Protein AF-A0A935A1V1-F1 (afdb_monomer_lite)

Sequence (634 aa):
MPAVAFHLSVKPISRTNGKSAVAKAAYLTGEKFRDERTGKLHDYTRRGGVEAVLHAQVKDAPDWSRDIAQAWNTVEAVENRKNSTTAKAIDGLAFPHELTAEERLRVLVDWTREQLGRRGYLWTAAIHEPDKAGDARNHHAHVMWSERPLTPDGFAANKALAAVNRAAGKEQLAAMRERWAALTGRMLERKGLPLEAARWREGHKTIEQQRAAAIERGDTAYAERLAEREPTKHLGVATVAMERKGVATERGDAHRALEAENAQRQAVARQRAGLDREITRLAGKEERAAAYAVNVAKGEPETIRLYRGVGDNVWAAREGEPLYFSTNIERARAFGALHFVDVTRAELAQYKCPHSKRILETEPIAKDDYRIGDAAILNRLRPLPTVHQERQAEAQEQRRSVLAAKLGGLEDVQTLRGLWQSADNAAAFLAGTQAQGYTVARVTERDARMSRGEAQTLASSDPSRTPPIYRTGELVAYNAQGFGFRLNGATLDDAQAPRRLDTAANVRLPTLAAARQSVIEQRPEQTPATKRNLGGLARAAITGLVEFLFGWVTRRTEPQRSRPAAPQPSQARRVAEASKRADKSLGGARDLEANYGGRLLQLDPEIQDALRRAREAKERDDRERDDDGRGRER

pLDDT: mean 76.77, std 20.32, range [28.06, 98.5]

Foldseek 3Di:
DDWDFQDWDKDFQWLVVVGALLLVLCQQQQAWAAQPVVRDIRHRVVDDFFLDKDWDFEPLFDPLLVDSRSVRSLLVVLQPDSGDRSKMKIDFRWAGLPDDSVLVVVLCVVLCCVLPHVQQKGKMKTWGQDDPPGDRSRTGMMMMIGQFGADNVGTDPDGDPLSPPVVVVVVSSVVSSLSSLQSSLVVCVVVVNNVVSQLSNCSSDDLVSSLVSCVVVVVNVVNQLSVLADDQDDCDDVSVVCVVVVHDDPSNVVRVVNVVSSVVSNVVSVVVVVVVVVVVVVVVVVVVVVVVVVCVVVVNFDKQKWKAADDQAPDDDDVQFWDKTFSDHVVRVVRHFMKIFIDGPVRQVVWAQPDDPVCCVVPVRSRRMTTGRDPVRVVRIGGDDDPVVVVVVVVVVVVLVVLLVVLVVDPLLVVLLVLLVPAPALVSSVVVLVVVAKQKAFAAPVNLVVLVVVQVVVCVVPVVDGGDHDDGGWMWIAHLVGDIDTQACSSNVHNCRSVRNVVVVVDDHHYPVVSSVVSVVSHDDDDDPDPDPPVPPVVVVVVVVVVVVVVVPPDDDDDDDDDDDDDDDDPVVVVVVVVVVVVVVVVVVVVCCVPCVPPCPPDDPVVVVVVVVVVVVVVVVVVVVVVCPPVPPD

Structure (mmCIF, N/CA/C/O backbone):
data_AF-A0A935A1V1-F1
#
_entry.id   AF-A0A935A1V1-F1
#
loop_
_atom_site.group_PDB
_atom_site.id
_atom_site.type_symbol
_atom_site.label_atom_id
_atom_site.label_alt_id
_atom_site.label_comp_id
_atom_site.label_asym_id
_atom_site.label_entity_id
_atom_site.label_seq_id
_atom_site.pdbx_PDB_ins_code
_atom_site.Cartn_x
_atom_site.Cartn_y
_atom_site.Cartn_z
_atom_site.occupancy
_atom_site.B_iso_or_equiv
_atom_site.auth_seq_id
_atom_site.auth_comp_id
_atom_site.auth_asym_id
_atom_site.auth_atom_id
_atom_site.pdbx_PDB_model_num
ATOM 1 N N . MET A 1 1 ? -6.820 7.325 -13.580 1.00 28.55 1 MET A N 1
ATOM 2 C CA . MET A 1 1 ? -7.145 7.827 -12.225 1.00 28.55 1 MET A CA 1
ATOM 3 C C . MET A 1 1 ? -6.436 6.931 -11.220 1.00 28.55 1 MET A C 1
ATOM 5 O O . MET A 1 1 ? -6.403 5.735 -11.486 1.00 28.55 1 MET A O 1
ATOM 9 N N . PRO A 1 2 ? -5.792 7.439 -10.154 1.00 44.00 2 PRO A N 1
ATOM 10 C CA . PRO A 1 2 ? -5.090 6.557 -9.224 1.00 44.00 2 PRO A CA 1
ATOM 11 C C . PRO A 1 2 ? -6.097 5.623 -8.544 1.00 44.00 2 PRO A C 1
ATOM 13 O O . PRO A 1 2 ? -7.208 6.053 -8.235 1.00 44.00 2 PRO A O 1
ATOM 16 N N . ALA A 1 3 ? -5.715 4.360 -8.344 1.00 49.94 3 ALA A N 1
ATOM 17 C CA . ALA A 1 3 ? -6.437 3.430 -7.483 1.00 49.94 3 ALA A CA 1
ATOM 18 C C . ALA A 1 3 ? -6.705 4.084 -6.115 1.00 49.94 3 ALA A C 1
ATOM 20 O O . ALA A 1 3 ? -5.935 4.949 -5.682 1.00 49.94 3 ALA A O 1
ATOM 21 N N . VAL A 1 4 ? -7.792 3.692 -5.442 1.00 57.97 4 VAL A N 1
ATOM 22 C CA . VAL A 1 4 ? -8.048 4.110 -4.054 1.00 57.97 4 VAL A CA 1
ATOM 23 C C . VAL A 1 4 ? -6.775 3.865 -3.242 1.00 57.97 4 VAL A C 1
ATOM 25 O O . VAL A 1 4 ? -6.191 2.785 -3.300 1.00 57.97 4 VAL A O 1
ATOM 28 N N . ALA A 1 5 ? -6.290 4.891 -2.544 1.00 77.62 5 ALA A N 1
ATOM 29 C CA . ALA A 1 5 ? -5.046 4.777 -1.798 1.00 77.62 5 ALA A CA 1
ATOM 30 C C . ALA A 1 5 ? -5.219 3.793 -0.635 1.00 77.62 5 ALA A C 1
ATOM 32 O O . ALA A 1 5 ? -6.247 3.794 0.045 1.00 77.62 5 ALA A O 1
ATOM 33 N N . PHE A 1 6 ? -4.191 2.985 -0.378 1.00 90.38 6 PHE A N 1
ATOM 34 C CA . PHE A 1 6 ? -4.168 2.098 0.777 1.00 90.38 6 PHE A CA 1
ATOM 35 C C . PHE A 1 6 ? -4.437 2.901 2.060 1.00 90.38 6 PHE A C 1
ATOM 37 O O . PHE A 1 6 ? -3.707 3.841 2.387 1.00 90.38 6 PHE A O 1
ATOM 44 N N . HIS A 1 7 ? -5.464 2.518 2.819 1.00 90.88 7 HIS A N 1
ATOM 45 C CA . HIS A 1 7 ? -5.760 3.124 4.113 1.00 90.88 7 HIS A CA 1
ATOM 46 C C . HIS A 1 7 ? -6.130 2.065 5.146 1.00 90.88 7 HIS A C 1
ATOM 48 O O . HIS A 1 7 ? -7.083 1.307 4.976 1.00 90.88 7 HIS A O 1
ATOM 54 N N . LEU A 1 8 ? -5.376 2.049 6.246 1.00 94.56 8 LEU A N 1
ATOM 55 C CA . LEU A 1 8 ? -5.698 1.297 7.454 1.00 94.56 8 LEU A CA 1
ATOM 56 C C . LEU A 1 8 ? -5.122 2.044 8.657 1.00 94.56 8 LEU A C 1
ATOM 58 O O . LEU A 1 8 ? -3.901 2.139 8.847 1.00 94.56 8 LEU A O 1
ATOM 62 N N . SER A 1 9 ? -6.014 2.581 9.481 1.00 91.44 9 SER A N 1
ATOM 63 C CA . SER A 1 9 ? -5.678 3.292 10.711 1.00 91.44 9 SER A CA 1
ATOM 64 C C . SER A 1 9 ? -6.564 2.807 11.847 1.00 91.44 9 SER A C 1
ATOM 66 O O . SER A 1 9 ? -7.778 2.713 11.688 1.00 91.44 9 SER A O 1
ATOM 68 N N . VAL A 1 10 ? -5.951 2.507 12.990 1.00 94.75 10 VAL A N 1
ATOM 69 C CA . VAL A 1 10 ? -6.647 2.020 14.183 1.00 94.75 10 VAL A CA 1
ATOM 70 C C . VAL A 1 10 ? -6.795 3.161 15.178 1.00 94.75 10 VAL A C 1
ATOM 72 O O . VAL A 1 10 ? -5.821 3.822 15.538 1.00 94.75 10 VAL A O 1
ATOM 75 N N . LYS A 1 11 ? -8.023 3.381 15.642 1.00 93.69 11 LYS A N 1
ATOM 76 C CA . LYS A 1 11 ? -8.395 4.424 16.596 1.00 93.69 11 LYS A CA 1
ATOM 77 C C . LYS A 1 11 ? -9.033 3.796 17.837 1.00 93.69 11 LYS A C 1
ATOM 79 O O . LYS A 1 11 ? -9.837 2.875 17.707 1.00 93.69 11 LYS A O 1
ATOM 84 N N . PRO A 1 12 ? -8.739 4.307 19.042 1.00 95.38 12 PRO A N 1
ATOM 85 C CA . PRO A 1 12 ? -9.443 3.883 20.243 1.00 95.38 12 PRO A CA 1
ATOM 86 C C . PRO A 1 12 ? -10.870 4.456 20.289 1.00 95.38 12 PRO A C 1
ATOM 88 O O . PRO A 1 12 ? -11.125 5.612 19.910 1.00 95.38 12 PRO A O 1
ATOM 91 N N . ILE A 1 13 ? -11.787 3.655 20.825 1.00 96.62 13 ILE A N 1
ATOM 92 C CA . ILE A 1 13 ? -13.112 4.063 21.291 1.00 96.62 13 ILE A CA 1
ATOM 93 C C . ILE A 1 13 ? -12.980 4.278 22.797 1.00 96.62 13 ILE A C 1
ATOM 95 O O . ILE A 1 13 ? -12.929 3.332 23.576 1.00 96.62 13 ILE A O 1
ATOM 99 N N . SER A 1 14 ? -12.819 5.540 23.194 1.00 94.94 14 SER A N 1
ATOM 100 C CA . SER A 1 14 ? -12.552 5.930 24.580 1.00 94.94 14 SER A CA 1
ATOM 101 C C . SER A 1 14 ? -13.619 6.878 25.100 1.00 94.94 14 SER A C 1
ATOM 103 O O . SER A 1 14 ? -13.981 7.850 24.427 1.00 94.94 14 SER A O 1
ATOM 105 N N . ARG A 1 15 ? -14.050 6.622 26.337 1.00 93.75 15 ARG A N 1
ATOM 106 C CA . ARG A 1 15 ? -15.027 7.442 27.059 1.00 93.75 15 ARG A CA 1
ATOM 107 C C . ARG A 1 15 ? -14.534 8.853 27.337 1.00 93.75 15 ARG A C 1
ATOM 109 O O . ARG A 1 15 ? -15.323 9.787 27.277 1.00 93.75 15 ARG A O 1
ATOM 116 N N . THR A 1 16 ? -13.231 9.030 27.559 1.00 91.81 16 THR A N 1
ATOM 117 C CA . THR A 1 16 ? -12.627 10.362 27.736 1.00 91.81 16 THR A CA 1
ATOM 118 C C . THR A 1 16 ? -12.844 11.248 26.510 1.00 91.81 16 THR A C 1
ATOM 120 O O . THR A 1 16 ? -12.971 12.457 26.643 1.00 91.81 16 THR A O 1
ATOM 123 N N . ASN A 1 17 ? -12.968 10.642 25.326 1.00 89.56 17 ASN A N 1
ATOM 124 C CA . ASN A 1 17 ? -13.257 11.344 24.078 1.00 89.56 17 ASN A CA 1
ATOM 125 C C . ASN A 1 17 ? -14.764 11.386 23.758 1.00 89.56 17 ASN A C 1
ATOM 127 O O . ASN A 1 17 ? -15.132 11.611 22.607 1.00 89.56 17 ASN A O 1
ATOM 131 N N . GLY A 1 18 ? -15.630 11.086 24.733 1.00 90.94 18 GLY A N 1
ATOM 132 C CA . GLY A 1 18 ? -17.086 11.063 24.572 1.00 90.94 18 GLY A CA 1
ATOM 133 C C . GLY A 1 18 ? -17.613 9.952 23.658 1.00 90.94 18 GLY A C 1
ATOM 134 O O . GLY A 1 18 ? -18.746 10.040 23.192 1.00 90.94 18 GLY A O 1
ATOM 135 N N . LYS A 1 19 ? -16.808 8.922 23.360 1.00 94.56 19 LYS A N 1
ATOM 136 C CA . LYS A 1 19 ? -17.203 7.834 22.455 1.00 94.56 19 LYS A CA 1
ATOM 137 C C . LYS A 1 19 ? -17.873 6.685 23.214 1.00 94.56 19 LYS A C 1
ATOM 139 O O . LYS A 1 19 ? -17.507 6.403 24.352 1.00 94.56 19 LYS A O 1
ATOM 144 N N . SER A 1 20 ? -18.793 5.999 22.537 1.00 96.38 20 SER A N 1
ATOM 145 C CA . SER A 1 20 ? -19.467 4.775 22.994 1.00 96.38 20 SER A CA 1
ATOM 146 C C . SER A 1 20 ? -19.270 3.665 21.959 1.00 96.38 20 SER A C 1
ATOM 148 O O . SER A 1 20 ? -19.342 3.921 20.751 1.00 96.38 20 SER A O 1
ATOM 150 N N . ALA A 1 21 ? -18.993 2.445 22.424 1.00 97.44 21 ALA A N 1
ATOM 151 C CA . ALA A 1 21 ? -18.906 1.269 21.563 1.00 97.44 21 ALA A CA 1
ATOM 152 C C . ALA A 1 21 ? -20.275 0.928 20.959 1.00 97.44 21 ALA A C 1
ATOM 154 O O . ALA A 1 21 ? -20.350 0.654 19.765 1.00 97.44 21 ALA A O 1
ATOM 155 N N . VAL A 1 22 ? -21.355 1.062 21.735 1.00 98.19 22 VAL A N 1
ATOM 156 C CA . VAL A 1 22 ? -22.733 0.851 21.263 1.00 98.19 22 VAL A CA 1
ATOM 157 C C . VAL A 1 22 ? -23.093 1.861 20.176 1.00 98.19 22 VAL A C 1
ATOM 159 O O . VAL A 1 22 ? -23.572 1.479 19.111 1.00 98.19 22 VAL A O 1
ATOM 162 N N . ALA A 1 23 ? -22.769 3.143 20.384 1.00 97.06 23 ALA A N 1
ATOM 163 C CA . ALA A 1 23 ? -22.967 4.172 19.362 1.00 97.06 23 ALA A CA 1
ATOM 164 C C . ALA A 1 23 ? -22.204 3.854 18.070 1.00 97.06 23 ALA A C 1
ATOM 166 O O . ALA A 1 23 ? -22.713 4.062 16.969 1.00 97.06 23 ALA A O 1
ATOM 167 N N . LYS A 1 24 ? -20.972 3.341 18.193 1.00 97.31 24 LYS A N 1
ATOM 168 C CA . LYS A 1 24 ? -20.151 2.980 17.037 1.00 97.31 24 LYS A CA 1
ATOM 169 C C . LYS A 1 24 ? -20.704 1.763 16.295 1.00 97.31 24 LYS A C 1
ATOM 171 O O . LYS A 1 24 ? -20.715 1.789 15.065 1.00 97.31 24 LYS A O 1
ATOM 176 N N . ALA A 1 25 ? -21.166 0.750 17.023 1.00 97.81 25 ALA A N 1
ATOM 177 C CA . ALA A 1 25 ? -21.788 -0.443 16.467 1.00 97.81 25 ALA A CA 1
ATOM 178 C C . ALA A 1 25 ? -23.086 -0.103 15.725 1.00 97.81 25 ALA A C 1
ATOM 180 O O . ALA A 1 25 ? -23.254 -0.526 14.587 1.00 97.81 25 ALA A O 1
ATOM 181 N N . ALA A 1 26 ? -23.944 0.741 16.306 1.00 97.31 26 ALA A N 1
ATOM 182 C CA . ALA A 1 26 ? -25.151 1.228 15.637 1.00 97.31 26 ALA A CA 1
ATOM 183 C C . ALA A 1 26 ? -24.791 2.011 14.363 1.00 97.31 26 ALA A C 1
ATOM 185 O O . ALA A 1 26 ? -25.328 1.764 13.288 1.00 97.31 26 ALA A O 1
ATOM 186 N N . TYR A 1 27 ? -23.797 2.905 14.457 1.00 94.62 27 TYR A N 1
ATOM 187 C CA . TYR A 1 27 ? -23.332 3.690 13.314 1.00 94.62 27 TYR A CA 1
ATOM 188 C C . TYR A 1 27 ? -22.843 2.814 12.162 1.00 94.62 27 TYR A C 1
ATOM 190 O O . TYR A 1 27 ? -23.188 3.085 11.013 1.00 94.62 27 TYR A O 1
ATOM 198 N N . LEU A 1 28 ? -21.996 1.816 12.435 1.00 94.31 28 LEU A N 1
ATOM 199 C CA . LEU A 1 28 ? -21.388 1.011 11.376 1.00 94.31 28 LEU A CA 1
ATOM 200 C C . LEU A 1 28 ? -22.379 0.026 10.743 1.00 94.31 28 LEU A C 1
ATOM 202 O O . LEU A 1 28 ? -22.268 -0.218 9.550 1.00 94.31 28 LEU A O 1
ATOM 206 N N . THR A 1 29 ? -23.337 -0.500 11.505 1.00 95.75 29 THR A N 1
ATOM 207 C CA . THR A 1 29 ? -24.365 -1.429 10.998 1.00 95.75 29 THR A CA 1
ATOM 208 C C . THR A 1 29 ? -25.535 -0.712 10.328 1.00 95.75 29 THR A C 1
ATOM 210 O O . THR A 1 29 ? -26.234 -1.317 9.529 1.00 95.75 29 THR A O 1
ATOM 213 N N . GLY A 1 30 ? -25.721 0.586 10.598 1.00 95.06 30 GL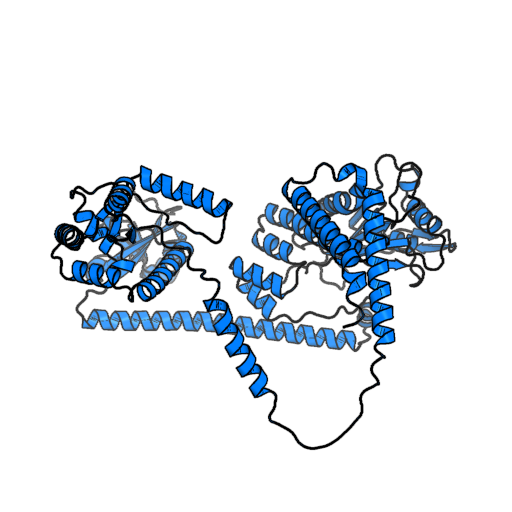Y A N 1
ATOM 214 C CA . GLY A 1 30 ? -26.904 1.318 10.141 1.00 95.06 30 GLY A CA 1
ATOM 215 C C . GLY A 1 30 ? -28.151 0.975 10.957 1.00 95.06 30 GLY A C 1
ATOM 216 O O . GLY A 1 30 ? -29.265 1.155 10.482 1.00 95.06 30 GLY A O 1
ATOM 217 N N . GLU A 1 31 ? -27.979 0.477 12.181 1.00 96.06 31 GLU A N 1
ATOM 218 C CA . GLU A 1 31 ? -29.076 0.030 13.037 1.00 96.06 31 GLU A CA 1
ATOM 219 C C . GLU A 1 31 ? -29.383 1.024 14.166 1.00 96.06 31 GLU A C 1
ATOM 221 O O . GLU A 1 31 ? -28.777 2.097 14.296 1.00 96.06 31 GLU A O 1
ATOM 226 N N . LYS A 1 32 ? -30.370 0.665 14.993 1.00 97.25 32 LYS A N 1
ATOM 227 C CA . LYS A 1 32 ? -30.781 1.423 16.172 1.00 97.25 32 LYS A CA 1
ATOM 228 C C . LYS A 1 32 ? -30.468 0.644 17.442 1.00 97.25 32 LYS A C 1
ATOM 230 O O . LYS A 1 32 ? -31.160 -0.323 17.740 1.00 97.25 32 LYS A O 1
ATOM 235 N N . PHE A 1 33 ? -29.510 1.116 18.240 1.00 98.12 33 PHE A N 1
ATOM 236 C CA . PHE A 1 33 ? -29.152 0.488 19.519 1.00 98.12 33 PHE A CA 1
ATOM 237 C C . PHE A 1 33 ? -29.313 1.442 20.696 1.00 98.12 33 PHE A C 1
ATOM 239 O O . PHE A 1 33 ? -29.030 2.638 20.599 1.00 98.12 33 PHE A O 1
ATOM 246 N N . ARG A 1 34 ? -29.741 0.901 21.839 1.00 98.00 34 ARG A N 1
ATOM 247 C CA . ARG A 1 34 ? -29.757 1.620 23.113 1.00 98.00 34 ARG A CA 1
ATOM 248 C C . ARG A 1 34 ? -28.469 1.326 23.873 1.00 98.00 34 ARG A C 1
ATOM 250 O O . ARG A 1 34 ? -28.134 0.166 24.082 1.00 98.00 34 ARG A O 1
ATOM 257 N N . ASP A 1 35 ? -27.759 2.374 24.276 1.00 97.44 35 ASP A N 1
ATOM 258 C CA . ASP A 1 35 ? -26.629 2.281 25.201 1.00 97.44 35 ASP A CA 1
ATOM 25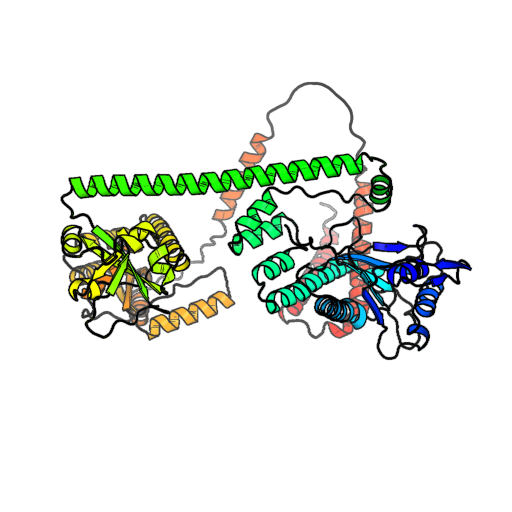9 C C . ASP A 1 35 ? -27.201 2.207 26.622 1.00 97.44 35 ASP A C 1
ATOM 261 O O . ASP A 1 35 ? -27.726 3.191 27.145 1.00 97.44 35 ASP A O 1
ATOM 265 N N . GLU A 1 36 ? -27.158 1.025 27.230 1.00 97.06 36 GLU A N 1
ATOM 266 C CA . GLU A 1 36 ? -27.760 0.748 28.540 1.00 97.06 36 GLU A CA 1
ATOM 267 C C . GLU A 1 36 ? -27.101 1.554 29.660 1.00 97.06 36 GLU A C 1
ATOM 269 O O . GLU A 1 36 ? -27.775 2.003 30.586 1.00 97.06 36 GLU A O 1
ATOM 274 N N . ARG A 1 37 ? -25.797 1.820 29.537 1.00 94.12 37 ARG A N 1
ATOM 275 C CA . ARG A 1 37 ? -25.024 2.587 30.519 1.00 94.12 37 ARG A CA 1
ATOM 276 C C . ARG A 1 37 ? -25.441 4.056 30.561 1.00 94.12 37 ARG A C 1
ATOM 278 O O . ARG A 1 37 ? -25.400 4.676 31.620 1.00 94.12 37 ARG A O 1
ATOM 285 N N . THR A 1 38 ? -25.764 4.649 29.414 1.00 93.50 38 THR A N 1
ATOM 286 C CA . THR A 1 38 ? -26.129 6.077 29.312 1.00 93.50 38 THR A CA 1
ATOM 287 C C . THR A 1 38 ? -27.622 6.320 29.123 1.00 93.50 38 THR A C 1
ATOM 289 O O . THR A 1 38 ? -28.060 7.466 29.186 1.00 93.50 38 THR A O 1
ATOM 292 N N . GLY A 1 39 ? -28.392 5.271 28.833 1.00 95.75 39 GLY A N 1
ATOM 293 C CA . GLY A 1 39 ? -29.800 5.336 28.450 1.00 95.75 39 GLY A CA 1
ATOM 294 C C . GLY A 1 39 ? -30.061 5.933 27.062 1.00 95.75 39 GLY A C 1
ATOM 295 O O . GLY A 1 39 ? -31.223 6.014 26.654 1.00 95.75 39 GLY A O 1
ATOM 296 N N . LYS A 1 40 ? -29.019 6.359 26.332 1.00 96.81 40 LYS A N 1
ATOM 297 C CA . LYS A 1 40 ? -29.149 7.037 25.036 1.00 96.81 40 LYS A CA 1
ATOM 298 C C . LYS A 1 40 ? -29.501 6.048 23.931 1.00 96.81 40 LYS A C 1
ATOM 300 O O . LYS A 1 40 ? -28.928 4.965 23.840 1.00 96.81 40 LYS A O 1
ATOM 305 N N . LEU A 1 41 ? -30.419 6.456 23.059 1.00 97.50 41 LEU A N 1
ATOM 306 C CA . LEU A 1 41 ? -30.763 5.725 21.846 1.00 97.50 41 LEU A CA 1
ATOM 307 C C . LEU A 1 41 ? -29.940 6.265 20.673 1.00 97.50 41 LEU A C 1
ATOM 309 O O . LEU A 1 41 ? -30.003 7.453 20.356 1.00 97.50 41 LEU A O 1
ATOM 313 N N . HIS A 1 42 ? -29.168 5.393 20.038 1.00 96.75 42 HIS A N 1
ATOM 314 C CA . HIS A 1 42 ? -28.366 5.692 18.861 1.00 96.75 42 HIS A CA 1
ATOM 315 C C . HIS A 1 42 ? -29.077 5.142 17.629 1.00 96.75 42 HIS A C 1
ATOM 317 O O . HIS A 1 42 ? -29.038 3.940 17.392 1.00 96.75 42 HIS A O 1
ATOM 323 N N . ASP A 1 43 ? -29.744 6.016 16.875 1.00 96.12 43 ASP A N 1
ATOM 324 C CA . ASP A 1 43 ? -30.525 5.645 15.694 1.00 96.12 43 ASP A CA 1
ATOM 325 C C . ASP A 1 43 ? -29.805 6.054 14.405 1.00 96.12 43 ASP A C 1
ATOM 327 O O . ASP A 1 43 ? -29.711 7.241 14.079 1.00 96.12 43 ASP A O 1
ATOM 331 N N . TYR A 1 44 ? -29.291 5.057 13.683 1.00 94.31 44 TYR A N 1
ATOM 332 C CA . TYR A 1 44 ? -28.650 5.231 12.382 1.00 94.31 44 TYR A CA 1
ATOM 333 C C . TYR A 1 44 ? -29.415 4.538 11.249 1.00 94.31 44 TYR A C 1
ATOM 335 O O . TYR A 1 44 ? -28.867 4.393 10.162 1.00 94.31 44 TYR A O 1
ATOM 343 N N . THR A 1 45 ? -30.693 4.199 11.450 1.00 91.00 45 THR A N 1
ATOM 344 C CA . THR A 1 45 ? -31.546 3.516 10.448 1.00 91.00 45 THR A CA 1
ATOM 345 C C . THR A 1 45 ? -31.765 4.321 9.170 1.00 91.00 45 THR A C 1
ATOM 347 O O . THR A 1 45 ? -32.029 3.773 8.106 1.00 91.00 45 THR A O 1
ATOM 350 N N . ARG A 1 46 ? -31.606 5.647 9.245 1.00 88.12 46 ARG A N 1
ATOM 351 C CA . ARG A 1 46 ? -31.657 6.543 8.078 1.00 88.12 46 ARG A CA 1
ATOM 352 C C . ARG A 1 46 ? -30.376 6.520 7.243 1.00 88.12 46 ARG A C 1
ATOM 354 O O . ARG A 1 46 ? -30.284 7.233 6.243 1.00 88.12 46 ARG A O 1
ATOM 361 N N . ARG A 1 47 ? -29.358 5.771 7.667 1.00 82.19 47 ARG A N 1
ATOM 362 C CA . ARG A 1 47 ? -28.098 5.653 6.948 1.00 82.19 47 ARG A CA 1
ATOM 363 C C . ARG A 1 47 ? -28.240 4.620 5.834 1.00 82.19 47 ARG A C 1
ATOM 365 O O . ARG A 1 47 ? -28.416 3.441 6.098 1.00 82.19 47 ARG A O 1
ATOM 372 N N . GLY A 1 48 ? -28.129 5.076 4.590 1.00 80.38 48 GLY A N 1
ATOM 373 C CA . GLY A 1 48 ? -27.983 4.190 3.435 1.00 80.38 48 GLY A CA 1
ATOM 374 C C . GLY A 1 48 ? -26.533 3.753 3.210 1.00 80.38 48 GLY A C 1
ATOM 375 O O . GLY A 1 48 ? -25.612 4.260 3.857 1.00 80.38 48 GLY A O 1
ATOM 376 N N . GLY A 1 49 ? -26.341 2.847 2.251 1.00 88.50 49 GLY A N 1
ATOM 377 C CA . GLY A 1 49 ? -25.020 2.455 1.757 1.00 88.50 49 GLY A CA 1
ATOM 378 C C . GLY A 1 49 ? -24.275 1.459 2.642 1.00 88.50 49 GLY A C 1
ATOM 379 O O . GLY A 1 49 ? -23.050 1.447 2.621 1.00 88.50 49 GLY A O 1
ATOM 380 N N . VAL A 1 50 ? -24.974 0.651 3.446 1.00 93.56 50 VAL A N 1
ATOM 381 C CA . VAL A 1 50 ? -24.377 -0.512 4.122 1.00 93.56 50 VAL A CA 1
ATOM 382 C C . VAL A 1 50 ? -24.554 -1.726 3.210 1.00 93.56 50 VAL A C 1
ATOM 384 O O . VAL A 1 50 ? -25.664 -2.214 3.037 1.00 93.56 50 VAL A O 1
ATOM 387 N N . GLU A 1 51 ? -23.460 -2.186 2.611 1.00 93.62 51 GLU A N 1
ATOM 388 C CA . GLU A 1 51 ? -23.438 -3.275 1.624 1.00 93.62 51 GLU A CA 1
ATOM 389 C C . GLU A 1 51 ? -23.450 -4.652 2.300 1.00 93.62 51 GLU A C 1
ATOM 391 O O . GLU A 1 51 ? -24.112 -5.580 1.849 1.00 93.62 51 GLU A O 1
ATOM 396 N N . ALA A 1 52 ? -22.713 -4.788 3.403 1.00 95.62 52 ALA A N 1
ATOM 397 C CA . ALA A 1 52 ? -22.641 -6.024 4.170 1.00 95.62 52 ALA A CA 1
ATOM 398 C C . ALA A 1 52 ? -22.305 -5.730 5.630 1.00 95.62 52 ALA A C 1
ATOM 400 O O . ALA A 1 52 ? -21.508 -4.833 5.912 1.00 95.62 52 ALA A O 1
ATOM 401 N N . VAL A 1 53 ? -22.852 -6.534 6.543 1.00 96.62 53 VAL A N 1
ATOM 402 C CA . VAL A 1 53 ? -22.508 -6.542 7.969 1.00 96.62 53 VAL A CA 1
ATOM 403 C C . VAL A 1 53 ? -21.950 -7.913 8.331 1.00 96.62 53 VAL A C 1
ATOM 405 O O . VAL A 1 53 ? -22.496 -8.946 7.957 1.00 96.62 53 VAL A O 1
ATOM 408 N N . LEU A 1 54 ? -20.844 -7.914 9.067 1.00 96.81 54 LEU A N 1
ATOM 409 C CA . LEU A 1 54 ? -20.213 -9.094 9.634 1.00 96.81 54 LEU A CA 1
ATOM 410 C C . LEU A 1 54 ? -20.128 -8.910 11.143 1.00 96.81 54 LEU A C 1
ATOM 412 O O . LEU A 1 54 ? -19.502 -7.969 11.627 1.00 96.81 54 LEU A O 1
ATOM 416 N N . HIS A 1 55 ? -20.699 -9.838 11.890 1.00 96.75 55 HIS A N 1
ATOM 417 C CA . HIS A 1 55 ? -20.515 -9.937 13.327 1.00 96.75 55 HIS A CA 1
ATOM 418 C C . HIS A 1 55 ? -20.126 -11.364 13.647 1.00 96.75 55 HIS A C 1
ATOM 420 O O . HIS A 1 55 ? -20.710 -12.288 13.083 1.00 96.75 55 HIS A O 1
ATOM 426 N N . ALA A 1 56 ? -19.143 -11.547 14.518 1.00 92.88 56 ALA A N 1
ATOM 427 C CA . ALA A 1 56 ? -18.896 -12.869 15.051 1.00 92.88 56 ALA A CA 1
ATOM 428 C C . ALA A 1 56 ? -18.156 -12.807 16.395 1.00 92.88 56 ALA A C 1
ATOM 430 O O . ALA A 1 56 ? -17.793 -11.742 16.909 1.00 92.88 56 ALA A O 1
ATOM 431 N N . GLN A 1 57 ? -17.956 -13.996 16.953 1.00 87.25 57 GLN A N 1
ATOM 432 C CA . GLN A 1 57 ? -17.332 -14.291 18.236 1.00 87.25 57 GLN A CA 1
ATOM 433 C C . GLN A 1 57 ? -16.349 -15.466 18.098 1.00 87.25 57 GLN A C 1
ATOM 435 O O . GLN A 1 57 ? -16.235 -16.101 17.044 1.00 87.25 57 GLN A O 1
ATOM 440 N N . VAL A 1 58 ? -15.621 -15.760 19.175 1.00 83.62 58 VAL A N 1
ATOM 441 C CA . VAL A 1 58 ? -14.849 -17.003 19.270 1.00 83.62 58 VAL A CA 1
ATOM 442 C C . VAL A 1 58 ? -15.774 -18.217 19.289 1.00 83.62 58 VAL A C 1
ATOM 444 O O . VAL A 1 58 ? -16.958 -18.112 19.611 1.00 83.62 58 VAL A O 1
ATOM 447 N N . LYS A 1 59 ? -15.217 -19.388 18.970 1.00 83.50 59 LYS A N 1
ATOM 448 C CA . LYS A 1 59 ? -15.923 -20.654 19.160 1.00 83.50 59 LYS A CA 1
ATOM 449 C C . LYS A 1 59 ? -16.307 -20.804 20.640 1.00 83.50 59 LYS A C 1
ATOM 451 O O . LYS A 1 59 ? -15.516 -20.438 21.505 1.00 83.50 59 LYS A O 1
ATOM 456 N N . ASP A 1 60 ? -17.504 -21.326 20.890 1.00 87.12 60 ASP A N 1
ATOM 457 C CA . ASP A 1 60 ? -18.037 -21.618 22.227 1.00 87.12 60 ASP A CA 1
ATOM 458 C C . ASP A 1 60 ? -18.245 -20.374 23.118 1.00 87.12 60 ASP A C 1
ATOM 460 O O . ASP A 1 60 ? -18.368 -20.490 24.332 1.00 87.12 60 ASP A O 1
ATOM 464 N N . ALA A 1 61 ? -18.302 -19.172 22.531 1.00 91.81 61 ALA A N 1
ATOM 465 C CA . ALA A 1 61 ? -18.672 -17.955 23.251 1.00 91.81 61 ALA A CA 1
ATOM 466 C C . ALA A 1 61 ? -20.150 -17.962 23.698 1.00 91.81 61 ALA A C 1
ATOM 468 O O . ALA A 1 61 ? -20.983 -18.590 23.039 1.00 91.81 61 ALA A O 1
ATOM 469 N N . PRO A 1 62 ? -20.498 -17.199 24.753 1.00 94.81 62 PRO A N 1
ATOM 470 C CA . PRO A 1 62 ? -21.865 -17.114 25.258 1.00 94.81 62 PRO A CA 1
ATOM 471 C C . PRO A 1 62 ? -22.894 -16.719 24.194 1.00 94.81 62 PRO A C 1
ATOM 473 O O . PRO A 1 62 ? -22.610 -15.864 23.354 1.00 94.81 62 PRO A O 1
ATOM 476 N N . ASP A 1 63 ? -24.119 -17.242 24.278 1.00 94.56 63 ASP A N 1
ATOM 477 C CA . ASP A 1 63 ? -25.171 -16.971 23.284 1.00 94.56 63 ASP A CA 1
ATOM 478 C C . ASP A 1 63 ? -25.509 -15.480 23.141 1.00 94.56 63 ASP A C 1
ATOM 480 O O . ASP A 1 63 ? -25.745 -15.014 22.025 1.00 94.56 63 ASP A O 1
ATOM 484 N N . TRP A 1 64 ? -25.429 -14.708 24.235 1.00 95.00 64 TRP A N 1
ATOM 485 C CA . TRP A 1 64 ? -25.634 -13.252 24.215 1.00 95.00 64 TRP A CA 1
ATOM 486 C C . TRP A 1 64 ? -24.679 -12.525 23.264 1.00 95.00 64 TRP A C 1
ATOM 488 O O . TRP A 1 64 ? -24.970 -11.429 22.796 1.00 95.00 64 TRP A O 1
ATOM 498 N N . SER A 1 65 ? -23.526 -13.127 22.959 1.00 95.94 65 SER A N 1
ATOM 499 C CA . SER A 1 65 ? -22.533 -12.534 22.066 1.00 95.94 65 SER A CA 1
ATOM 500 C C . SER A 1 65 ? -22.941 -12.578 20.596 1.00 95.94 65 SER A C 1
ATOM 502 O O . SER A 1 65 ? -22.233 -12.004 19.784 1.00 95.94 65 SER A O 1
ATOM 504 N N . ARG A 1 66 ? -24.028 -13.275 20.224 1.00 95.44 66 ARG A N 1
ATOM 505 C CA . ARG A 1 66 ? -24.546 -13.303 18.842 1.00 95.44 66 ARG A CA 1
ATOM 506 C C . ARG A 1 66 ? -25.341 -12.052 18.489 1.00 95.44 66 ARG A C 1
ATOM 508 O O . ARG A 1 66 ? -25.366 -11.673 17.321 1.00 95.44 66 ARG A O 1
ATOM 515 N N . ASP A 1 67 ? -25.981 -11.432 19.475 1.00 97.25 67 ASP A N 1
ATOM 516 C CA . ASP A 1 67 ? -26.712 -10.187 19.280 1.00 97.25 67 ASP A CA 1
ATOM 517 C C . ASP A 1 67 ? -25.752 -8.995 19.365 1.00 97.25 67 ASP A C 1
ATOM 519 O O . ASP A 1 67 ? -25.067 -8.792 20.370 1.00 97.25 67 ASP A O 1
ATOM 523 N N . ILE A 1 68 ? -25.693 -8.191 18.302 1.00 97.88 68 ILE A N 1
ATOM 524 C CA . ILE A 1 68 ? -24.736 -7.083 18.194 1.00 97.88 68 ILE A CA 1
ATOM 525 C C . ILE A 1 68 ? -24.965 -6.065 19.320 1.00 97.88 68 ILE A C 1
ATOM 527 O O . ILE A 1 68 ? -24.004 -5.608 19.948 1.00 97.88 68 ILE A O 1
ATOM 531 N N . ALA A 1 69 ? -26.221 -5.705 19.593 1.00 97.81 69 ALA A N 1
ATOM 532 C CA . ALA A 1 69 ? -26.554 -4.697 20.591 1.00 97.81 69 ALA A CA 1
ATOM 533 C C . ALA A 1 69 ? -26.173 -5.166 22.002 1.00 97.81 69 ALA A C 1
ATOM 535 O O . ALA A 1 69 ? -25.517 -4.430 22.746 1.00 97.81 69 ALA A O 1
ATOM 536 N N . GLN A 1 70 ? -26.531 -6.399 22.353 1.00 97.94 70 GLN A N 1
ATOM 537 C CA . GLN A 1 70 ? -26.226 -7.021 23.634 1.00 97.94 70 GLN A CA 1
ATOM 538 C C . GLN A 1 70 ? -24.719 -7.213 23.813 1.00 97.94 70 GLN A C 1
ATOM 540 O O . GLN A 1 70 ? -24.172 -6.889 24.872 1.00 97.94 70 GLN A O 1
ATOM 545 N N . ALA A 1 71 ? -24.012 -7.657 22.773 1.00 97.94 71 ALA A N 1
ATOM 546 C CA . ALA A 1 71 ? -22.574 -7.870 22.827 1.00 97.94 71 ALA A CA 1
ATOM 547 C C . ALA A 1 71 ? -21.811 -6.564 23.109 1.00 97.94 71 ALA A C 1
ATOM 549 O O . ALA A 1 71 ? -20.940 -6.522 23.984 1.00 97.94 71 ALA A O 1
ATOM 550 N N . TRP A 1 72 ? -22.164 -5.465 22.433 1.00 97.94 72 TRP A N 1
ATOM 551 C CA . TRP A 1 72 ? -21.506 -4.172 22.649 1.00 97.94 72 TRP A CA 1
ATOM 552 C C . TRP A 1 72 ? -21.944 -3.456 23.930 1.00 97.94 72 TRP A C 1
ATOM 554 O O . TRP A 1 72 ? -21.123 -2.746 24.519 1.00 97.94 72 TRP A O 1
ATOM 564 N N . ASN A 1 73 ? -23.170 -3.676 24.415 1.00 98.12 73 ASN A N 1
ATOM 565 C CA . ASN A 1 73 ? -23.558 -3.252 25.766 1.00 98.12 73 ASN A CA 1
ATOM 566 C C . ASN A 1 73 ? -22.762 -4.014 26.834 1.00 98.12 73 ASN A C 1
ATOM 568 O O . ASN A 1 73 ? -22.266 -3.404 27.780 1.00 98.12 73 ASN A O 1
ATOM 572 N N . THR A 1 74 ? -22.517 -5.310 26.631 1.00 97.62 74 THR A N 1
ATOM 573 C CA . THR A 1 74 ? -21.676 -6.112 27.532 1.00 97.62 74 THR A CA 1
ATOM 574 C C . THR A 1 74 ? -20.228 -5.607 27.549 1.00 97.62 74 THR A C 1
ATOM 576 O O . THR A 1 74 ? -19.626 -5.486 28.617 1.00 97.62 74 THR A O 1
ATOM 579 N N . VAL A 1 75 ? -19.671 -5.215 26.394 1.00 97.06 75 VAL A N 1
ATOM 580 C CA . VAL A 1 75 ? -18.352 -4.548 26.323 1.00 97.06 75 VAL A CA 1
ATOM 581 C C . VAL A 1 75 ? -18.333 -3.242 27.125 1.00 97.06 75 VAL A C 1
ATOM 583 O O . VAL A 1 75 ? -17.371 -2.979 27.851 1.00 97.06 75 VAL A O 1
ATOM 586 N N . GLU A 1 76 ? -19.377 -2.414 27.017 1.00 96.88 76 GLU A N 1
ATOM 587 C CA . GLU A 1 76 ? -19.501 -1.194 27.823 1.00 96.88 76 GLU A CA 1
ATOM 588 C C . GLU A 1 76 ? -19.616 -1.506 29.325 1.00 96.88 76 GLU A C 1
ATOM 590 O O . GLU A 1 76 ? -19.005 -0.806 30.134 1.00 96.88 76 GLU A O 1
ATOM 595 N N . ALA A 1 77 ? -20.339 -2.556 29.715 1.00 95.88 77 ALA A N 1
ATOM 596 C CA . ALA A 1 77 ? -20.522 -2.936 31.115 1.00 95.88 77 ALA A CA 1
ATOM 597 C C . ALA A 1 77 ? -19.227 -3.455 31.769 1.00 95.88 77 ALA A C 1
ATOM 599 O O . ALA A 1 77 ? -18.886 -3.042 32.879 1.00 95.88 77 ALA A O 1
ATOM 600 N N . VAL A 1 78 ? -18.465 -4.306 31.069 1.00 95.31 78 VAL A N 1
ATOM 601 C CA . VAL A 1 78 ? -17.197 -4.882 31.571 1.00 95.31 78 VAL A CA 1
ATOM 602 C C . VAL A 1 78 ? -16.133 -3.808 31.811 1.00 95.31 78 VAL A C 1
ATOM 604 O O . VAL A 1 78 ? -15.275 -3.917 32.691 1.00 95.31 78 VAL A O 1
ATOM 607 N N . GLU A 1 79 ? -16.172 -2.734 31.036 1.00 93.94 79 GLU A N 1
ATOM 608 C CA . GLU A 1 79 ? -15.270 -1.608 31.193 1.00 93.94 79 GLU A CA 1
ATOM 609 C C . GLU A 1 79 ? -15.824 -0.624 32.223 1.00 93.94 79 GLU A C 1
ATOM 611 O O . GLU A 1 79 ? -16.547 0.310 31.902 1.00 93.94 79 GLU A O 1
ATOM 616 N N . ASN A 1 80 ? -15.462 -0.804 33.489 1.00 89.06 80 ASN A N 1
ATOM 617 C CA . ASN A 1 80 ? -16.085 -0.089 34.609 1.00 89.06 80 ASN A CA 1
ATOM 618 C C . ASN A 1 80 ? -15.466 1.282 34.960 1.00 89.06 80 ASN A C 1
ATOM 620 O O . ASN A 1 80 ? -15.906 1.933 35.905 1.00 89.06 80 ASN A O 1
ATOM 624 N N . ARG A 1 81 ? -14.460 1.768 34.217 1.00 90.31 81 ARG A N 1
ATOM 625 C CA . ARG A 1 81 ? -13.797 3.054 34.516 1.00 90.31 81 ARG A CA 1
ATOM 626 C C . ARG A 1 81 ? -14.316 4.185 33.631 1.00 90.31 81 ARG A C 1
ATOM 628 O O . ARG A 1 81 ? -14.565 4.009 32.436 1.00 90.31 81 ARG A O 1
ATOM 635 N N . LYS A 1 82 ? -14.402 5.401 34.187 1.00 90.12 82 LYS A N 1
ATOM 636 C CA . LYS A 1 82 ? -14.836 6.605 33.445 1.00 90.12 82 LYS A CA 1
ATOM 637 C C . LYS A 1 82 ? -13.939 6.954 32.251 1.00 90.12 82 LYS A C 1
ATOM 639 O O . LYS A 1 82 ? -14.396 7.571 31.299 1.00 90.12 82 LYS A O 1
ATOM 644 N N . ASN A 1 83 ? -12.670 6.552 32.296 1.00 90.69 83 ASN A N 1
ATOM 645 C CA . ASN A 1 83 ? -11.669 6.768 31.251 1.00 90.69 83 ASN A CA 1
ATOM 646 C C . ASN A 1 83 ? -11.334 5.488 30.463 1.00 90.69 83 ASN A C 1
ATOM 648 O O . ASN A 1 83 ? -10.305 5.436 29.787 1.00 90.69 83 ASN A O 1
ATOM 652 N N . SER A 1 84 ? -12.168 4.445 30.553 1.00 92.88 84 SER A N 1
ATOM 653 C CA . SER A 1 84 ? -11.943 3.208 29.808 1.00 92.88 84 SER A CA 1
ATOM 654 C C . SER A 1 84 ? -11.914 3.455 28.298 1.00 92.88 84 SER A C 1
ATOM 656 O O . SER A 1 84 ? -12.753 4.161 27.732 1.00 92.88 84 SER A O 1
ATOM 658 N N . THR A 1 85 ? -10.944 2.816 27.646 1.00 95.81 85 THR A N 1
ATOM 659 C CA . THR A 1 85 ? -11.036 2.489 26.220 1.00 95.81 85 THR A CA 1
ATOM 660 C C . THR A 1 85 ? -11.781 1.169 26.113 1.00 95.81 85 THR A C 1
ATOM 662 O O . THR A 1 85 ? -11.299 0.168 26.651 1.00 95.81 85 THR A O 1
ATOM 665 N N . THR A 1 86 ? -12.961 1.203 25.500 1.00 96.25 86 THR A N 1
ATOM 666 C CA . THR A 1 86 ? -13.899 0.076 25.459 1.00 96.25 86 THR A CA 1
ATOM 667 C C . THR A 1 86 ? -13.636 -0.851 24.282 1.00 96.25 86 THR A C 1
ATOM 669 O O . THR A 1 86 ? -13.737 -2.069 24.401 1.00 96.25 86 THR A O 1
ATOM 672 N N . ALA A 1 87 ? -13.206 -0.278 23.164 1.00 97.31 87 ALA A N 1
ATOM 673 C CA . ALA A 1 87 ? -12.923 -1.004 21.939 1.00 97.31 87 ALA A CA 1
ATOM 674 C C . ALA A 1 87 ? -11.888 -0.258 21.085 1.00 97.31 87 ALA A C 1
ATOM 676 O O . ALA A 1 87 ? -11.557 0.908 21.333 1.00 97.31 87 ALA A O 1
ATOM 677 N N . LYS A 1 88 ? -11.408 -0.920 20.035 1.00 97.12 88 LYS A N 1
ATOM 678 C CA . LYS A 1 88 ? -10.669 -0.289 18.936 1.00 97.12 88 LYS A CA 1
ATOM 679 C C . LYS A 1 88 ? -11.502 -0.341 17.666 1.00 97.12 88 LYS A C 1
ATOM 681 O O . LYS A 1 88 ? -12.348 -1.217 17.513 1.00 97.12 88 LYS A O 1
ATOM 686 N N . ALA A 1 89 ? -11.252 0.593 16.756 1.00 97.50 89 ALA A N 1
ATOM 687 C CA . ALA A 1 89 ? -11.897 0.618 15.456 1.00 97.50 89 ALA A CA 1
ATOM 688 C C . ALA A 1 89 ? -10.952 1.042 14.335 1.00 97.50 89 ALA A C 1
ATOM 690 O O . ALA A 1 89 ? -10.050 1.853 14.537 1.00 97.50 89 ALA A O 1
ATOM 691 N N . ILE A 1 90 ? -11.215 0.529 13.140 1.00 97.06 90 ILE A N 1
ATOM 692 C CA . ILE A 1 90 ? -10.714 1.034 11.870 1.00 97.06 90 ILE A CA 1
ATOM 693 C C . ILE A 1 90 ? -11.851 1.797 11.200 1.00 97.06 90 ILE A C 1
ATOM 695 O O . ILE A 1 90 ? -12.930 1.255 10.956 1.00 97.06 90 ILE A O 1
ATOM 699 N N . ASP A 1 91 ? -11.587 3.070 10.916 1.00 88.75 91 ASP A N 1
ATOM 700 C CA . ASP A 1 91 ? -12.498 3.953 10.199 1.00 88.75 91 ASP A CA 1
ATOM 701 C C . ASP A 1 91 ? -11.989 4.141 8.776 1.00 88.75 91 ASP A C 1
ATOM 703 O O . ASP A 1 91 ? -11.054 4.913 8.569 1.00 88.75 91 ASP A O 1
ATOM 707 N N . GLY A 1 92 ? -12.593 3.433 7.821 1.00 87.50 92 GLY A N 1
ATOM 708 C CA . GLY A 1 92 ? -12.234 3.538 6.408 1.00 87.50 92 GLY A CA 1
ATOM 709 C C . GLY A 1 92 ? -11.133 2.570 5.980 1.00 87.50 92 GLY A C 1
ATOM 710 O O . GLY A 1 92 ? -10.142 2.990 5.394 1.00 87.50 92 GLY A O 1
ATOM 711 N N . LEU A 1 93 ? -11.279 1.276 6.271 1.00 94.94 93 LEU A N 1
ATOM 712 C CA . LEU A 1 93 ? -10.432 0.243 5.678 1.00 94.94 93 LEU A CA 1
ATOM 713 C C . LEU A 1 93 ? -10.676 0.218 4.164 1.00 94.94 93 LEU A C 1
ATOM 715 O O . LEU A 1 93 ? -11.725 -0.243 3.719 1.00 94.94 93 LEU A O 1
ATOM 719 N N . ALA A 1 94 ? -9.741 0.762 3.391 1.00 94.00 94 ALA A N 1
ATOM 720 C CA . ALA A 1 94 ? -9.932 0.960 1.959 1.00 94.00 94 ALA A CA 1
ATOM 721 C C . ALA A 1 94 ? -9.809 -0.355 1.178 1.00 94.00 94 ALA A C 1
ATOM 723 O O . ALA A 1 94 ? -8.882 -1.140 1.419 1.00 94.00 94 ALA A O 1
ATOM 724 N N . PHE A 1 95 ? -10.700 -0.548 0.205 1.00 95.31 95 PHE A N 1
ATOM 725 C CA . PHE A 1 95 ? -10.596 -1.609 -0.795 1.00 95.31 95 PHE A CA 1
ATOM 726 C C . PHE A 1 95 ? -9.975 -1.079 -2.096 1.00 95.31 95 PHE A C 1
ATOM 728 O O . PHE A 1 95 ? -10.187 0.086 -2.442 1.00 95.31 95 PHE A O 1
ATOM 735 N N . PRO A 1 96 ? -9.256 -1.921 -2.859 1.00 93.56 96 PRO A N 1
ATOM 736 C CA . PRO A 1 96 ? -9.018 -1.641 -4.268 1.00 93.56 96 PRO A CA 1
ATOM 737 C C . PRO A 1 96 ? -10.364 -1.552 -4.994 1.00 93.56 96 PRO A C 1
ATOM 739 O O . PRO A 1 96 ? -11.210 -2.436 -4.844 1.00 93.56 96 PRO A O 1
ATOM 742 N N . HIS A 1 97 ? -10.566 -0.494 -5.775 1.00 91.56 97 HIS A N 1
ATOM 743 C CA . HIS A 1 97 ? -11.825 -0.256 -6.488 1.00 91.56 97 HIS A CA 1
ATOM 744 C C . HIS A 1 97 ? -12.125 -1.283 -7.586 1.00 91.56 97 HIS A C 1
ATOM 746 O O . HIS A 1 97 ? -13.256 -1.388 -8.044 1.00 91.56 97 HIS A O 1
ATOM 752 N N . GLU A 1 98 ? -11.114 -2.046 -7.994 1.00 93.00 98 GLU A N 1
ATOM 753 C CA . GLU A 1 98 ? -11.203 -3.140 -8.951 1.00 93.00 98 GLU A CA 1
ATOM 754 C C . GLU A 1 98 ? -11.919 -4.372 -8.368 1.00 93.00 98 GLU A C 1
ATOM 756 O O . GLU A 1 98 ? -12.320 -5.259 -9.120 1.00 93.00 98 GLU A O 1
ATOM 761 N N . LEU A 1 99 ? -12.065 -4.461 -7.038 1.00 93.81 99 LEU A N 1
ATOM 762 C CA . LEU A 1 99 ? -12.755 -5.575 -6.388 1.00 93.81 99 LEU A CA 1
ATOM 763 C C . LEU A 1 99 ? -14.274 -5.409 -6.459 1.00 93.81 99 LEU A C 1
ATOM 765 O O . LEU A 1 99 ? -14.813 -4.360 -6.107 1.00 93.81 99 LEU A O 1
ATOM 769 N N . THR A 1 100 ? -14.959 -6.488 -6.826 1.00 94.81 100 THR A N 1
ATOM 770 C CA . THR A 1 100 ? -16.423 -6.623 -6.765 1.00 94.81 100 THR A CA 1
ATOM 771 C C . THR A 1 100 ? -16.922 -6.719 -5.319 1.00 94.81 100 THR A C 1
ATOM 773 O O . THR A 1 100 ? -16.139 -6.954 -4.398 1.00 94.81 100 THR A O 1
ATOM 776 N N . ALA A 1 101 ? -18.233 -6.573 -5.112 1.00 94.44 101 ALA A N 1
ATOM 777 C CA . ALA A 1 101 ? -18.868 -6.704 -3.797 1.00 94.44 101 ALA A CA 1
ATOM 778 C C . ALA A 1 101 ? -18.521 -8.028 -3.092 1.00 94.44 101 ALA A C 1
ATOM 780 O O . ALA A 1 101 ? -18.056 -8.043 -1.951 1.00 94.44 101 ALA A O 1
ATOM 781 N N . GLU A 1 102 ? -18.644 -9.143 -3.812 1.00 95.38 102 GLU A N 1
ATOM 782 C CA . GLU A 1 102 ? -18.336 -10.481 -3.301 1.00 95.38 102 GLU A CA 1
ATOM 783 C C . GLU A 1 102 ? -16.856 -10.632 -2.925 1.00 95.38 102 GLU A C 1
ATOM 785 O O . GLU A 1 102 ? -16.522 -11.175 -1.870 1.00 95.38 102 GLU A O 1
ATOM 790 N N . GLU A 1 103 ? -15.944 -10.104 -3.746 1.00 95.88 103 GLU A N 1
ATOM 791 C CA . GLU A 1 103 ? -14.504 -10.148 -3.478 1.00 95.88 103 GLU A CA 1
ATOM 792 C C . GLU A 1 103 ? -14.116 -9.277 -2.274 1.00 95.88 103 GLU A C 1
ATOM 794 O O . GLU A 1 103 ? -13.269 -9.685 -1.470 1.00 95.88 103 GLU A O 1
ATOM 799 N N . ARG A 1 104 ? -14.747 -8.103 -2.118 1.00 96.94 104 ARG A N 1
ATOM 800 C CA . ARG A 1 104 ? -14.584 -7.230 -0.943 1.00 96.94 104 ARG A CA 1
ATOM 801 C C . ARG A 1 104 ? -15.065 -7.924 0.328 1.00 96.94 104 ARG A C 1
ATOM 803 O O . ARG A 1 104 ? -14.344 -7.942 1.328 1.00 96.94 104 ARG A O 1
ATOM 810 N N . LEU A 1 105 ? -16.241 -8.546 0.282 1.00 97.19 105 LEU A N 1
ATOM 811 C CA . LEU A 1 105 ? -16.764 -9.337 1.392 1.00 97.19 105 LEU A CA 1
ATOM 812 C C . LEU A 1 105 ? -15.811 -10.480 1.739 1.00 97.19 105 LEU A C 1
ATOM 814 O O . LEU A 1 105 ? -15.423 -10.635 2.898 1.00 97.19 105 LEU A O 1
ATOM 818 N N . ARG A 1 106 ? -15.362 -11.236 0.733 1.00 96.69 106 ARG A N 1
ATOM 819 C CA . ARG A 1 106 ? -14.475 -12.380 0.937 1.00 96.69 106 ARG A CA 1
ATOM 820 C C . ARG A 1 106 ? -13.165 -11.984 1.609 1.00 96.69 106 ARG A C 1
ATOM 822 O O . ARG A 1 106 ? -12.760 -12.618 2.583 1.00 96.69 106 ARG A O 1
ATOM 829 N N . VAL A 1 107 ? -12.506 -10.939 1.110 1.00 97.12 107 VAL A N 1
ATOM 830 C CA . VAL A 1 107 ? -11.222 -10.502 1.669 1.00 97.12 107 VAL A CA 1
ATOM 831 C C . VAL A 1 107 ? -11.380 -9.928 3.079 1.00 97.12 107 VAL A C 1
ATOM 833 O O . VAL A 1 107 ? -10.508 -10.140 3.924 1.00 97.12 107 VAL A O 1
ATOM 836 N N . LEU A 1 108 ? -12.507 -9.268 3.372 1.00 97.81 108 LEU A N 1
ATOM 837 C CA . LEU A 1 108 ? -12.819 -8.780 4.714 1.00 97.81 108 LEU A CA 1
ATOM 838 C C . LEU A 1 108 ? -13.071 -9.931 5.698 1.00 97.81 108 LEU A C 1
ATOM 840 O O . LEU A 1 108 ? -12.562 -9.887 6.820 1.00 97.81 108 LEU A O 1
ATOM 844 N N . VAL A 1 109 ? -13.802 -10.973 5.290 1.00 97.50 109 VAL A N 1
ATOM 845 C CA . VAL A 1 109 ? -14.009 -12.188 6.099 1.00 97.50 109 VAL A CA 1
ATOM 846 C C . VAL A 1 109 ? -12.669 -12.850 6.418 1.00 97.50 109 VAL A C 1
ATOM 848 O O . VAL A 1 109 ? -12.369 -13.095 7.588 1.00 97.50 109 VAL A O 1
ATOM 851 N N . ASP A 1 110 ? -11.831 -13.083 5.404 1.00 96.75 110 ASP A N 1
ATOM 852 C CA . ASP A 1 110 ? -10.527 -13.726 5.589 1.00 96.75 110 ASP A CA 1
ATOM 853 C C . ASP A 1 110 ? -9.622 -12.885 6.513 1.00 96.75 110 ASP A C 1
ATOM 855 O O . ASP A 1 110 ? -9.032 -13.408 7.464 1.00 96.75 110 ASP A O 1
ATOM 859 N N . TRP A 1 111 ? -9.565 -11.564 6.306 1.00 97.88 111 TRP A N 1
ATOM 860 C CA . TRP A 1 111 ? -8.750 -10.670 7.130 1.00 97.88 111 TRP A CA 1
ATOM 861 C C . TRP A 1 111 ? -9.251 -10.585 8.576 1.00 97.88 111 TRP A C 1
ATOM 863 O O . TRP A 1 111 ? -8.455 -10.714 9.507 1.00 97.88 111 TRP A O 1
ATOM 873 N N . THR A 1 112 ? -10.556 -10.404 8.795 1.00 97.00 112 THR A N 1
ATOM 874 C CA . THR A 1 112 ? -11.114 -10.287 10.153 1.00 97.00 112 THR A CA 1
ATOM 875 C C . THR A 1 112 ? -11.001 -11.596 10.931 1.00 97.00 112 THR A C 1
ATOM 877 O O . THR A 1 112 ? -10.626 -11.575 12.105 1.00 97.00 112 THR A O 1
ATOM 880 N N . ARG A 1 113 ? -11.211 -12.750 10.287 1.00 95.00 113 ARG A N 1
ATOM 881 C CA . ARG A 1 113 ? -10.994 -14.063 10.910 1.00 95.00 113 ARG A CA 1
ATOM 882 C C . ARG A 1 113 ? -9.553 -14.228 11.391 1.00 95.00 113 ARG A C 1
ATOM 884 O O . ARG A 1 113 ? -9.326 -14.689 12.508 1.00 95.00 113 ARG A O 1
ATOM 891 N N . GLU A 1 114 ? -8.574 -13.870 10.564 1.00 95.06 114 GLU A N 1
ATOM 892 C CA . GLU A 1 114 ? -7.155 -14.026 10.898 1.00 95.06 114 GLU A CA 1
ATOM 893 C C . GLU A 1 114 ? -6.657 -13.001 11.917 1.00 95.06 114 GLU A C 1
ATOM 895 O O . GLU A 1 114 ? -5.900 -13.350 12.823 1.00 95.06 114 GLU A O 1
ATOM 900 N N . GLN A 1 115 ? -7.054 -11.736 11.765 1.00 95.31 115 GLN A N 1
ATOM 901 C CA . GLN A 1 115 ? -6.531 -10.647 12.586 1.00 95.31 115 GLN A CA 1
ATOM 902 C C . GLN A 1 115 ? -7.286 -10.464 13.896 1.00 95.31 115 GLN A C 1
ATOM 904 O O . GLN A 1 115 ? -6.689 -9.970 14.853 1.00 95.31 115 GLN A O 1
ATOM 909 N N . LEU A 1 116 ? -8.560 -10.858 13.950 1.00 95.12 116 LEU A N 1
ATOM 910 C CA . LEU A 1 116 ? -9.418 -10.656 15.113 1.00 95.12 116 LEU A CA 1
ATOM 911 C C . LEU A 1 116 ? -9.868 -11.987 15.717 1.00 95.12 116 LEU A C 1
ATOM 913 O O . LEU A 1 116 ? -9.555 -12.259 16.876 1.00 95.12 116 LEU A O 1
ATOM 917 N N . GLY A 1 117 ? -10.501 -12.848 14.915 1.00 93.06 117 GLY A N 1
ATOM 918 C CA . GLY A 1 117 ? -11.061 -14.121 15.384 1.00 93.06 117 GLY A CA 1
ATOM 919 C C . GLY A 1 117 ? -10.018 -15.050 16.015 1.00 93.06 117 GLY A C 1
ATOM 920 O O . GLY A 1 117 ? -10.184 -15.491 17.148 1.00 93.06 117 GLY A O 1
ATOM 921 N N . ARG A 1 118 ? -8.878 -15.281 15.344 1.00 91.75 118 ARG A N 1
ATOM 922 C CA . ARG A 1 118 ? -7.775 -16.112 15.884 1.00 91.75 118 ARG A CA 1
ATOM 923 C C . ARG A 1 118 ? -7.145 -15.559 17.165 1.00 91.75 118 ARG A C 1
ATOM 925 O O . ARG A 1 118 ? -6.476 -16.299 17.876 1.00 91.75 118 ARG A O 1
ATOM 932 N N . ARG A 1 119 ? -7.322 -14.266 17.441 1.00 90.44 119 ARG A N 1
ATOM 933 C CA . ARG A 1 119 ? -6.799 -13.593 18.641 1.00 90.44 119 ARG A CA 1
ATOM 934 C C . ARG A 1 119 ? -7.827 -13.521 19.769 1.00 90.44 119 ARG A C 1
ATOM 936 O O . ARG A 1 119 ? -7.542 -12.947 20.815 1.00 90.44 119 ARG A O 1
ATOM 943 N N . GLY A 1 120 ? -9.007 -14.091 19.552 1.00 93.25 120 GLY A N 1
ATOM 944 C CA . GLY A 1 120 ? -10.031 -14.220 20.568 1.00 93.25 120 GLY A CA 1
ATOM 945 C C . GLY A 1 120 ? -10.951 -13.009 20.719 1.00 93.25 120 GLY A C 1
ATOM 946 O O . GLY A 1 120 ? -11.689 -12.943 21.691 1.00 93.25 120 GLY A O 1
ATOM 947 N N . TYR A 1 121 ? -10.895 -12.009 19.838 1.00 95.44 121 TYR A N 1
ATOM 948 C CA . TYR A 1 121 ? -11.711 -10.803 20.017 1.00 95.44 121 TYR A CA 1
ATOM 949 C C . TYR A 1 121 ? -13.177 -11.028 19.626 1.00 95.44 121 TYR A C 1
ATOM 951 O O . TYR A 1 121 ? -13.452 -11.800 18.713 1.00 95.44 121 TYR A O 1
ATOM 959 N N . LEU A 1 122 ? -14.095 -10.289 20.262 1.00 97.19 122 LEU A N 1
ATOM 960 C CA . LEU A 1 122 ? -15.415 -9.969 19.703 1.00 97.19 122 LEU A CA 1
ATOM 961 C C . LEU A 1 122 ? -15.235 -8.826 18.697 1.00 97.19 122 LEU A C 1
ATOM 963 O O . LEU A 1 122 ? -14.511 -7.870 18.988 1.00 97.19 122 LEU A O 1
ATOM 967 N N . TRP A 1 123 ? -15.884 -8.887 17.535 1.00 98.00 123 TRP A N 1
ATOM 968 C CA . TRP A 1 123 ? -15.724 -7.885 16.491 1.00 98.00 123 TRP A CA 1
ATOM 969 C C . TRP A 1 123 ? -16.982 -7.722 15.655 1.00 98.00 123 TRP A C 1
ATOM 971 O O . TRP A 1 123 ? -17.839 -8.594 15.556 1.00 98.00 123 TRP A O 1
ATOM 981 N N . THR A 1 124 ? -17.105 -6.550 15.052 1.00 98.50 124 THR A N 1
ATOM 982 C CA . THR A 1 124 ? -18.159 -6.234 14.092 1.00 98.50 124 THR A CA 1
ATOM 983 C C . THR A 1 124 ? -17.545 -5.408 12.984 1.00 98.50 124 THR A C 1
ATOM 985 O O . THR A 1 124 ? -16.761 -4.492 13.244 1.00 98.50 124 THR A O 1
ATOM 988 N N . ALA A 1 125 ? -17.874 -5.740 11.748 1.00 98.25 125 ALA A N 1
ATOM 989 C CA . ALA A 1 125 ? -17.445 -5.027 10.569 1.00 98.25 125 ALA A CA 1
ATOM 990 C C . ALA A 1 125 ? -18.636 -4.737 9.659 1.00 98.25 125 ALA A C 1
ATOM 992 O O . ALA A 1 125 ? -19.612 -5.478 9.650 1.00 98.25 125 ALA A O 1
ATOM 993 N N . ALA A 1 126 ? -18.536 -3.674 8.876 1.00 97.44 126 ALA A N 1
ATOM 994 C CA . ALA A 1 126 ? -19.490 -3.379 7.825 1.00 97.44 126 ALA A CA 1
ATOM 995 C C . ALA A 1 126 ? -18.781 -2.777 6.619 1.00 97.44 126 ALA A C 1
ATOM 997 O O . ALA A 1 126 ? -17.870 -1.964 6.789 1.00 97.44 126 ALA A O 1
ATOM 998 N N . ILE A 1 127 ? -19.199 -3.175 5.420 1.00 97.00 127 ILE A N 1
ATOM 999 C CA . ILE A 1 127 ? -18.744 -2.601 4.149 1.00 97.00 127 ILE A CA 1
ATOM 1000 C C . ILE A 1 127 ? -19.710 -1.491 3.776 1.00 97.00 127 ILE A C 1
ATOM 1002 O O . ILE A 1 127 ? -20.918 -1.718 3.733 1.00 97.00 127 ILE A O 1
ATOM 1006 N N . HIS A 1 128 ? -19.181 -0.293 3.551 1.00 94.25 128 HIS A N 1
ATOM 1007 C CA . HIS A 1 128 ? -19.954 0.876 3.159 1.00 94.25 128 HIS A CA 1
ATOM 1008 C C . HIS A 1 128 ? -19.678 1.232 1.702 1.00 94.25 128 HIS A C 1
ATOM 1010 O O . HIS A 1 128 ? -18.537 1.179 1.226 1.00 94.25 128 HIS A O 1
ATOM 1016 N N . GLU A 1 129 ? -20.747 1.616 1.019 1.00 93.00 129 GLU A N 1
ATOM 1017 C CA . GLU A 1 129 ? -20.706 2.221 -0.299 1.00 93.00 129 GLU A CA 1
ATOM 1018 C C . GLU A 1 129 ? -20.021 3.598 -0.245 1.00 93.00 129 GLU A C 1
ATOM 1020 O O . GLU A 1 129 ? -19.972 4.256 0.806 1.00 93.00 129 GLU A O 1
ATOM 1025 N N . PRO A 1 130 ? -19.489 4.060 -1.385 1.00 88.12 130 PRO A N 1
ATOM 1026 C CA . PRO A 1 130 ? -19.035 5.427 -1.542 1.00 88.12 130 PRO A CA 1
ATOM 1027 C C . PRO A 1 130 ? -20.106 6.442 -1.138 1.00 88.12 130 PRO A C 1
ATOM 1029 O O . PRO A 1 130 ? -21.298 6.276 -1.391 1.00 88.12 130 PRO A O 1
ATOM 1032 N N . ASP A 1 131 ? -19.664 7.548 -0.548 1.00 82.19 131 ASP A N 1
ATOM 1033 C CA . ASP A 1 131 ? -20.546 8.683 -0.296 1.00 82.19 131 ASP A CA 1
ATOM 1034 C C . ASP A 1 131 ? -21.024 9.283 -1.631 1.00 82.19 131 ASP A C 1
ATOM 1036 O O . ASP A 1 131 ? -20.226 9.427 -2.557 1.00 82.19 131 ASP A O 1
ATOM 1040 N N . LYS A 1 132 ? -22.296 9.697 -1.714 1.00 79.56 132 LYS A N 1
ATOM 1041 C CA . LYS A 1 132 ? -22.895 10.314 -2.913 1.00 79.56 132 LYS A CA 1
ATOM 1042 C C . LYS A 1 132 ? -22.120 11.537 -3.407 1.00 79.56 132 LYS A C 1
ATOM 1044 O O . LYS A 1 132 ? -22.082 11.790 -4.604 1.00 79.56 132 LYS A O 1
ATOM 1049 N N . ALA A 1 133 ? -21.528 12.298 -2.487 1.00 74.88 133 ALA A N 1
ATOM 1050 C CA . ALA A 1 133 ? -20.716 13.476 -2.800 1.00 74.88 133 ALA A CA 1
ATOM 1051 C C . ALA A 1 133 ? -19.200 13.181 -2.813 1.00 74.88 133 ALA A C 1
ATOM 1053 O O . ALA A 1 133 ? -18.390 14.105 -2.861 1.00 74.88 133 ALA A O 1
ATOM 1054 N N . GLY A 1 134 ? -18.805 11.912 -2.671 1.00 74.81 134 GLY A N 1
ATOM 1055 C CA . GLY A 1 134 ? -17.415 11.467 -2.619 1.00 74.81 134 GLY A CA 1
ATOM 1056 C C . GLY A 1 134 ? -16.945 10.800 -3.910 1.00 74.81 134 GLY A C 1
ATOM 1057 O O . GLY A 1 134 ? -17.658 10.723 -4.905 1.00 74.81 134 GLY A O 1
ATOM 1058 N N . ASP A 1 135 ? -15.715 10.290 -3.885 1.00 80.75 135 ASP A N 1
ATOM 1059 C CA . ASP A 1 135 ? -15.198 9.455 -4.970 1.00 80.75 135 ASP A CA 1
ATOM 1060 C C . ASP A 1 135 ? -15.975 8.133 -5.013 1.00 80.75 135 ASP A C 1
ATOM 1062 O O . ASP A 1 135 ? -15.862 7.328 -4.086 1.00 80.75 135 ASP A O 1
ATOM 1066 N N . ALA A 1 136 ? -16.711 7.898 -6.104 1.00 83.75 136 ALA A N 1
ATOM 1067 C CA . ALA A 1 136 ? -17.522 6.701 -6.345 1.00 83.75 136 ALA A CA 1
ATOM 1068 C C . ALA A 1 136 ? -16.726 5.381 -6.326 1.00 83.75 136 ALA A C 1
ATOM 1070 O O . ALA A 1 136 ? -17.298 4.301 -6.397 1.00 83.75 136 ALA A O 1
ATOM 1071 N N . ARG A 1 137 ? -15.397 5.440 -6.238 1.00 86.81 137 ARG A N 1
ATOM 1072 C CA . ARG A 1 137 ? -14.527 4.264 -6.119 1.00 86.81 137 ARG A CA 1
ATOM 1073 C C . ARG A 1 137 ? -14.256 3.864 -4.669 1.00 86.81 137 ARG A C 1
ATOM 1075 O O . ARG A 1 137 ? -13.765 2.766 -4.425 1.00 86.81 137 ARG A O 1
ATOM 1082 N N . ASN A 1 138 ? -14.544 4.738 -3.702 1.00 89.50 138 ASN A N 1
ATOM 1083 C CA . ASN A 1 138 ? -14.157 4.577 -2.301 1.00 89.50 138 ASN A CA 1
ATOM 1084 C C . ASN A 1 138 ? -15.108 3.663 -1.504 1.00 89.50 138 ASN A C 1
ATOM 1086 O O . ASN A 1 138 ? -15.713 4.083 -0.511 1.00 89.50 138 ASN A O 1
ATOM 1090 N N . HIS A 1 139 ? -15.208 2.398 -1.913 1.00 93.38 139 HIS A N 1
ATOM 1091 C CA . HIS A 1 139 ? -15.737 1.361 -1.031 1.00 93.38 139 HIS A CA 1
ATOM 1092 C C . HIS A 1 139 ? -14.768 1.164 0.133 1.00 93.38 139 HIS A C 1
ATOM 1094 O O . HIS A 1 139 ? -13.552 1.038 -0.053 1.00 93.38 139 HIS A O 1
ATOM 1100 N N . HIS A 1 140 ? -15.304 1.127 1.346 1.00 95.19 140 HIS A N 1
ATOM 1101 C CA . HIS A 1 140 ? -14.490 1.018 2.548 1.00 95.19 140 HIS A CA 1
ATOM 1102 C C . HIS A 1 140 ? -15.216 0.240 3.633 1.00 95.19 140 HIS A C 1
ATOM 1104 O O . HIS A 1 140 ? -16.439 0.259 3.712 1.00 95.19 140 HIS A O 1
ATOM 1110 N N . ALA A 1 141 ? -14.464 -0.436 4.498 1.00 96.88 141 ALA A N 1
ATOM 1111 C CA . ALA A 1 141 ? -15.032 -1.096 5.661 1.00 96.88 141 ALA A CA 1
ATOM 1112 C C . ALA A 1 141 ? -14.805 -0.291 6.945 1.00 96.88 141 ALA A C 1
ATOM 1114 O O . ALA A 1 141 ? -13.748 0.305 7.173 1.00 96.88 141 ALA A O 1
ATOM 1115 N N . HIS A 1 142 ? -15.796 -0.318 7.825 1.00 97.00 142 HIS A N 1
ATOM 1116 C CA . HIS A 1 142 ? -15.610 -0.033 9.238 1.00 97.00 142 HIS A CA 1
ATOM 1117 C C . HIS A 1 142 ? -15.445 -1.353 9.973 1.00 97.00 142 HIS A C 1
ATOM 1119 O O . HIS A 1 142 ? -16.217 -2.275 9.750 1.00 97.00 142 HIS A O 1
ATOM 1125 N N . VAL A 1 143 ? -14.460 -1.444 10.860 1.00 98.25 143 VAL A N 1
ATOM 1126 C CA . VAL A 1 143 ? -14.234 -2.637 11.686 1.00 98.25 143 VAL A CA 1
ATOM 1127 C C . VAL A 1 143 ? -14.036 -2.186 13.119 1.00 98.25 143 VAL A C 1
ATOM 1129 O O . VAL A 1 143 ? -13.289 -1.242 13.347 1.00 98.25 143 VAL A O 1
ATOM 1132 N N . MET A 1 144 ? -14.655 -2.839 14.092 1.00 98.38 144 MET A N 1
ATOM 1133 C CA . MET A 1 144 ? -14.383 -2.610 15.508 1.00 98.38 144 MET A CA 1
ATOM 1134 C C . MET A 1 144 ? -14.270 -3.920 16.273 1.00 98.38 144 MET A C 1
ATOM 1136 O O . MET A 1 144 ? -14.891 -4.908 15.894 1.00 98.38 144 MET A O 1
ATOM 1140 N N . TRP A 1 145 ? -13.462 -3.931 17.330 1.00 98.00 145 TRP A N 1
ATOM 1141 C CA . TRP A 1 145 ? -13.237 -5.110 18.166 1.00 98.00 145 TRP A CA 1
ATOM 1142 C C . TRP A 1 145 ? -13.003 -4.746 19.633 1.00 98.00 145 TRP A C 1
ATOM 1144 O O . TRP A 1 145 ? -12.578 -3.629 19.954 1.00 98.00 145 TRP A O 1
ATOM 1154 N N . SER A 1 146 ? -13.292 -5.694 20.521 1.00 97.12 146 SER A N 1
ATOM 1155 C CA . SER A 1 146 ? -13.110 -5.561 21.967 1.00 97.12 146 SER A CA 1
ATOM 1156 C C . SER A 1 146 ? -11.629 -5.448 22.358 1.00 97.12 146 SER A C 1
ATOM 1158 O O . SER A 1 146 ? -10.745 -6.014 21.720 1.00 97.12 146 SER A O 1
ATOM 1160 N N . GLU A 1 147 ? -11.325 -4.740 23.451 1.00 95.50 147 GLU A N 1
ATOM 1161 C CA . GLU A 1 147 ? -9.955 -4.702 24.011 1.00 95.50 147 GLU A CA 1
ATOM 1162 C C . GLU A 1 147 ? -9.611 -5.979 24.807 1.00 95.50 147 GLU A C 1
ATOM 1164 O O . GLU A 1 147 ? -8.441 -6.266 25.077 1.00 95.50 147 GLU A O 1
ATOM 1169 N N . ARG A 1 148 ? -10.637 -6.746 25.194 1.00 95.38 148 ARG A N 1
ATOM 1170 C CA . ARG A 1 148 ? -10.543 -8.013 25.930 1.00 95.38 148 ARG A CA 1
ATOM 1171 C C . ARG A 1 148 ? -10.904 -9.173 25.006 1.00 95.38 148 ARG A C 1
ATOM 1173 O O . ARG A 1 148 ? -11.908 -9.056 24.297 1.00 95.38 148 ARG A O 1
ATOM 1180 N N . PRO A 1 149 ? -10.137 -10.273 25.009 1.00 94.56 149 PRO A N 1
ATOM 1181 C CA . PRO A 1 149 ? -10.582 -11.518 24.400 1.00 94.56 149 PRO A CA 1
ATOM 1182 C C . PRO A 1 149 ? -11.895 -11.994 25.033 1.00 94.56 149 PRO A C 1
ATOM 1184 O O . PRO A 1 149 ? -12.116 -11.796 26.229 1.00 94.56 149 PRO A O 1
ATOM 1187 N N . LEU A 1 150 ? -12.754 -12.600 24.226 1.00 95.12 150 LEU A N 1
ATOM 1188 C CA . LEU A 1 150 ? -13.959 -13.295 24.649 1.00 95.12 150 LEU A CA 1
ATOM 1189 C C . LEU A 1 150 ? -13.620 -14.779 24.842 1.00 95.12 150 LEU A C 1
ATOM 1191 O O . LEU A 1 150 ? -12.916 -15.364 24.020 1.00 95.12 150 LEU A O 1
ATOM 1195 N N . THR A 1 151 ? -14.094 -15.367 25.931 1.00 93.12 151 THR A N 1
ATOM 1196 C CA . THR A 1 151 ? -13.981 -16.790 26.276 1.00 93.12 151 THR A CA 1
ATOM 1197 C C . THR A 1 151 ? -15.388 -17.369 26.480 1.00 93.12 151 THR A C 1
ATOM 1199 O O . THR A 1 151 ? -16.356 -16.599 26.485 1.00 93.12 151 THR A O 1
ATOM 1202 N N . PRO A 1 152 ? -15.540 -18.696 26.657 1.00 93.38 152 PRO A N 1
ATOM 1203 C CA . PRO A 1 152 ? -16.839 -19.298 26.970 1.00 93.38 152 PRO A CA 1
ATOM 1204 C C . PRO A 1 152 ? -17.517 -18.720 28.221 1.00 93.38 152 PRO A C 1
ATOM 1206 O O . PRO A 1 152 ? -18.736 -18.614 28.258 1.00 93.38 152 PRO A O 1
ATOM 1209 N N . ASP A 1 153 ? -16.735 -18.254 29.198 1.00 91.25 153 ASP A N 1
ATOM 1210 C CA . ASP A 1 153 ? -17.235 -17.646 30.442 1.00 91.25 153 ASP A CA 1
ATOM 1211 C C . ASP A 1 153 ? -17.476 -16.125 30.332 1.00 91.25 153 ASP A C 1
ATOM 1213 O O . ASP A 1 153 ? -17.821 -15.463 31.312 1.00 91.25 153 ASP A O 1
ATOM 1217 N N . GLY A 1 154 ? -17.277 -15.538 29.148 1.00 93.94 154 GLY A N 1
ATOM 1218 C CA . GLY A 1 154 ? -17.404 -14.102 28.901 1.00 93.94 154 GLY A CA 1
ATOM 1219 C C . GLY A 1 154 ? -16.068 -13.404 28.638 1.00 93.94 154 GLY A C 1
ATOM 1220 O O . GLY A 1 154 ? -15.116 -13.994 28.137 1.00 93.94 154 GLY A O 1
ATOM 1221 N N . PHE A 1 155 ? -15.994 -12.091 28.866 1.00 95.81 155 PHE A N 1
ATOM 1222 C CA . PHE A 1 155 ? -14.767 -11.344 28.572 1.00 95.81 155 PHE A CA 1
ATOM 1223 C C . PHE A 1 155 ? -13.662 -11.643 29.584 1.00 95.81 155 PHE A C 1
ATOM 1225 O O . PHE A 1 155 ? -13.874 -11.580 30.794 1.00 95.81 155 PHE A O 1
ATOM 1232 N N . ALA A 1 156 ? -12.447 -11.864 29.083 1.00 94.00 156 ALA A N 1
ATOM 1233 C CA . ALA A 1 156 ? -11.285 -12.125 29.916 1.00 94.00 156 ALA A CA 1
ATOM 1234 C C . ALA A 1 156 ? -11.017 -10.992 30.928 1.00 94.00 156 ALA A C 1
ATOM 1236 O O . ALA A 1 156 ? -11.157 -9.794 30.635 1.00 94.00 156 ALA A O 1
ATOM 1237 N N . ALA A 1 157 ? -10.531 -11.378 32.112 1.00 92.06 157 ALA A N 1
ATOM 1238 C CA . ALA A 1 157 ? -10.213 -10.465 33.213 1.00 92.06 157 ALA A CA 1
ATOM 1239 C C . ALA A 1 157 ? -9.117 -9.445 32.866 1.00 92.06 157 ALA A C 1
ATOM 1241 O O . ALA A 1 157 ? -9.114 -8.330 33.395 1.00 92.06 157 ALA A O 1
ATOM 1242 N N . ASN A 1 158 ? -8.240 -9.778 31.916 1.00 92.25 158 ASN A N 1
ATOM 1243 C CA . ASN A 1 158 ? -7.200 -8.892 31.408 1.00 92.25 158 ASN A CA 1
ATOM 1244 C C . ASN A 1 158 ? -7.485 -8.472 29.964 1.00 92.25 158 ASN A C 1
ATOM 1246 O O . ASN A 1 158 ? -7.996 -9.242 29.150 1.00 92.25 158 ASN A O 1
ATOM 1250 N N . LYS A 1 159 ? -7.114 -7.233 29.634 1.00 93.31 159 LYS A N 1
ATOM 1251 C CA . LYS A 1 159 ? -7.078 -6.779 28.241 1.00 93.31 159 LYS A CA 1
ATOM 1252 C C . LYS A 1 159 ? -5.976 -7.515 27.485 1.00 93.31 159 LYS A C 1
ATOM 1254 O O . LYS A 1 159 ? -4.978 -7.925 28.074 1.00 93.31 159 LYS A O 1
ATOM 1259 N N . ALA A 1 160 ? -6.132 -7.635 26.171 1.00 90.69 160 ALA A N 1
ATOM 1260 C CA . ALA A 1 160 ? -5.094 -8.209 25.326 1.00 90.69 160 ALA A CA 1
ATOM 1261 C C . ALA A 1 160 ? -3.786 -7.405 25.425 1.00 90.69 160 ALA A C 1
ATOM 1263 O O . ALA A 1 160 ? -3.808 -6.189 25.614 1.00 90.69 160 ALA A O 1
ATOM 1264 N N . LEU A 1 161 ? -2.637 -8.056 25.222 1.00 86.75 161 LEU A N 1
ATOM 1265 C CA . LEU A 1 161 ? -1.326 -7.408 25.349 1.00 86.75 161 LEU A CA 1
ATOM 1266 C C . LEU A 1 161 ? -1.213 -6.124 24.509 1.00 86.75 161 LEU A C 1
ATOM 1268 O O . LEU A 1 161 ? -0.764 -5.092 25.000 1.00 86.75 161 LEU A O 1
ATOM 1272 N N . ALA A 1 162 ? -1.697 -6.148 23.269 1.00 85.69 162 ALA A N 1
ATOM 1273 C CA . ALA A 1 162 ? -1.676 -4.993 22.372 1.00 85.69 162 ALA A CA 1
ATOM 1274 C C . ALA A 1 162 ? -2.585 -3.821 22.807 1.00 85.69 162 ALA A C 1
ATOM 1276 O O . ALA A 1 162 ? -2.435 -2.700 22.316 1.00 85.69 162 ALA A O 1
ATOM 1277 N N . ALA A 1 163 ? -3.516 -4.052 23.737 1.00 84.94 163 ALA A N 1
ATOM 1278 C CA . ALA A 1 163 ? -4.336 -3.009 24.348 1.00 84.94 163 ALA A CA 1
ATOM 1279 C C . ALA A 1 163 ? -3.563 -2.197 25.395 1.00 84.94 163 ALA A C 1
ATOM 1281 O O . ALA A 1 163 ? -3.792 -0.997 25.544 1.00 84.94 163 ALA A O 1
ATOM 1282 N N . VAL A 1 164 ? -2.666 -2.860 26.131 1.00 89.00 164 VAL A N 1
ATOM 1283 C CA . VAL A 1 164 ? -1.980 -2.304 27.310 1.00 89.00 164 VAL A CA 1
ATOM 1284 C C . VAL A 1 164 ? -0.511 -1.982 27.048 1.00 89.00 164 VAL A C 1
ATOM 1286 O O . VAL A 1 164 ? 0.059 -1.113 27.703 1.00 89.00 164 VAL A O 1
ATOM 1289 N N . ASN A 1 165 ? 0.099 -2.630 26.055 1.00 94.62 165 ASN A N 1
ATOM 1290 C CA . ASN A 1 165 ? 1.482 -2.427 25.661 1.00 94.62 165 ASN A CA 1
ATOM 1291 C C . ASN A 1 165 ? 1.559 -1.720 24.299 1.00 94.62 165 ASN A C 1
ATOM 1293 O O . ASN A 1 165 ? 1.122 -2.234 23.270 1.00 94.62 165 ASN A O 1
ATOM 1297 N N . ARG A 1 166 ? 2.168 -0.528 24.288 1.00 91.19 166 ARG A N 1
ATOM 1298 C CA . ARG A 1 166 ? 2.300 0.303 23.082 1.00 91.19 166 ARG A CA 1
ATOM 1299 C C . ARG A 1 166 ? 3.146 -0.357 21.989 1.00 91.19 166 ARG A C 1
ATOM 1301 O O . ARG A 1 166 ? 2.840 -0.156 20.818 1.00 91.19 166 ARG A O 1
ATOM 1308 N N . ALA A 1 167 ? 4.208 -1.079 22.344 1.00 93.44 167 ALA A N 1
ATOM 1309 C CA . ALA A 1 167 ? 5.068 -1.746 21.368 1.00 93.44 167 ALA A CA 1
ATOM 1310 C C . ALA A 1 167 ? 4.310 -2.893 20.686 1.00 93.44 167 ALA A C 1
ATOM 1312 O O . ALA A 1 167 ? 4.193 -2.886 19.464 1.00 93.44 167 ALA A O 1
ATOM 1313 N N . ALA A 1 168 ? 3.662 -3.757 21.473 1.00 92.75 168 ALA A N 1
ATOM 1314 C CA . ALA A 1 168 ? 2.807 -4.824 20.954 1.00 92.75 168 ALA A CA 1
ATOM 1315 C C . ALA A 1 168 ? 1.641 -4.279 20.105 1.00 92.75 168 ALA A C 1
ATOM 1317 O O . ALA A 1 168 ? 1.285 -4.854 19.080 1.00 92.75 168 ALA A O 1
ATOM 1318 N N . GLY A 1 169 ? 1.064 -3.132 20.484 1.00 93.00 169 GLY A N 1
ATOM 1319 C CA . GLY A 1 169 ? 0.042 -2.453 19.681 1.00 93.00 169 GLY A CA 1
ATOM 1320 C C . GLY A 1 169 ? 0.558 -1.945 18.329 1.00 93.00 169 GLY A C 1
ATOM 1321 O O . GLY A 1 169 ? -0.144 -2.052 17.322 1.00 93.00 169 GLY A O 1
ATOM 1322 N N . LYS A 1 170 ? 1.789 -1.417 18.277 1.00 94.38 170 LYS A N 1
ATOM 1323 C CA . LYS A 1 170 ? 2.430 -1.000 17.017 1.00 94.38 170 LYS A CA 1
ATOM 1324 C C . LYS A 1 170 ? 2.746 -2.195 16.121 1.00 94.38 170 LYS A C 1
ATOM 1326 O O . LYS A 1 170 ? 2.489 -2.125 14.924 1.00 94.38 170 LYS A O 1
ATOM 1331 N N . GLU A 1 171 ? 3.253 -3.276 16.701 1.00 95.19 171 GLU A N 1
ATOM 1332 C CA . GLU A 1 171 ? 3.537 -4.523 15.990 1.00 95.19 171 GLU A CA 1
ATOM 1333 C C . GLU A 1 171 ? 2.256 -5.145 15.422 1.00 95.19 171 GLU A C 1
ATOM 1335 O O . GLU A 1 171 ? 2.191 -5.462 14.236 1.00 95.19 171 GLU A O 1
ATOM 1340 N N . GLN A 1 172 ? 1.182 -5.208 16.221 1.00 95.06 172 GLN A N 1
ATOM 1341 C CA . GLN A 1 172 ? -0.126 -5.655 15.741 1.00 95.06 172 GLN A CA 1
ATOM 1342 C C . GLN A 1 172 ? -0.623 -4.801 14.570 1.00 95.06 172 GLN A C 1
ATOM 1344 O O . GLN A 1 172 ? -1.129 -5.360 13.599 1.00 95.06 172 GLN A O 1
ATOM 1349 N N . LEU A 1 173 ? -0.483 -3.473 14.635 1.00 95.88 173 LEU A N 1
ATOM 1350 C CA . LEU A 1 173 ? -0.889 -2.587 13.543 1.00 95.88 173 LEU A CA 1
ATOM 1351 C C . LEU A 1 173 ? -0.070 -2.828 12.265 1.00 95.88 173 LEU A C 1
ATOM 1353 O O . LEU A 1 173 ? -0.641 -2.830 11.174 1.00 95.88 173 LEU A O 1
ATOM 1357 N N . ALA A 1 174 ? 1.244 -3.027 12.389 1.00 95.88 174 ALA A N 1
ATOM 1358 C CA . ALA A 1 174 ? 2.107 -3.348 11.255 1.00 95.88 174 ALA A CA 1
ATOM 1359 C C . ALA A 1 174 ? 1.682 -4.674 10.600 1.00 95.88 174 ALA A C 1
ATOM 1361 O O . ALA A 1 174 ? 1.392 -4.692 9.405 1.00 95.88 174 ALA A O 1
ATOM 1362 N N . ALA A 1 175 ? 1.499 -5.730 11.400 1.00 96.06 175 ALA A N 1
ATOM 1363 C CA . ALA A 1 175 ? 1.035 -7.033 10.923 1.00 96.06 175 ALA A CA 1
ATOM 1364 C C . ALA A 1 175 ? -0.361 -6.963 10.275 1.00 96.06 175 ALA A C 1
ATOM 1366 O O . ALA A 1 175 ? -0.613 -7.584 9.244 1.00 96.06 175 ALA A O 1
ATOM 1367 N N . MET A 1 176 ? -1.276 -6.170 10.843 1.00 97.62 176 MET A N 1
ATOM 1368 C CA . MET A 1 176 ? -2.608 -5.932 10.279 1.00 97.62 176 MET A CA 1
ATOM 1369 C C . MET A 1 176 ? -2.540 -5.292 8.887 1.00 97.62 176 MET A C 1
ATOM 1371 O O . MET A 1 176 ? -3.272 -5.712 7.987 1.00 97.62 176 MET A O 1
ATOM 1375 N N . ARG A 1 177 ? -1.665 -4.293 8.708 1.00 97.75 177 ARG A N 1
ATOM 1376 C CA . ARG A 1 177 ? -1.448 -3.593 7.433 1.00 97.75 177 ARG A CA 1
ATOM 1377 C C . ARG A 1 177 ? -0.825 -4.493 6.383 1.00 97.75 177 ARG A C 1
ATOM 1379 O O . ARG A 1 177 ? -1.359 -4.583 5.282 1.00 97.75 177 ARG A O 1
ATOM 1386 N N . GLU A 1 178 ? 0.254 -5.176 6.742 1.00 97.06 178 GLU A N 1
ATOM 1387 C CA . GLU A 1 178 ? 0.933 -6.116 5.857 1.00 97.06 178 GLU A CA 1
ATOM 1388 C C . GLU A 1 178 ? -0.025 -7.225 5.416 1.00 97.06 178 GLU A C 1
ATOM 1390 O O . GLU A 1 178 ? -0.148 -7.523 4.226 1.00 97.06 178 GLU A O 1
ATOM 1395 N N . ARG A 1 179 ? -0.795 -7.786 6.359 1.00 97.81 179 ARG A N 1
ATOM 1396 C CA . ARG A 1 179 ? -1.735 -8.851 6.026 1.00 97.81 179 ARG A CA 1
ATOM 1397 C C . ARG A 1 179 ? -2.896 -8.371 5.166 1.00 97.81 179 ARG A C 1
ATOM 1399 O O . ARG A 1 179 ? -3.297 -9.107 4.264 1.00 97.81 179 ARG A O 1
ATOM 1406 N N . TRP A 1 180 ? -3.412 -7.163 5.410 1.00 98.12 180 TRP A N 1
ATOM 1407 C CA . TRP A 1 180 ? -4.407 -6.542 4.531 1.00 98.12 180 TRP A CA 1
ATOM 1408 C C . TRP A 1 180 ? -3.859 -6.435 3.111 1.00 98.12 180 TRP A C 1
ATOM 1410 O O . TRP A 1 180 ? -4.459 -6.979 2.190 1.00 98.12 180 TRP A O 1
ATOM 1420 N N . ALA A 1 181 ? -2.669 -5.844 2.964 1.00 97.50 181 ALA A N 1
ATOM 1421 C CA . ALA A 1 181 ? -2.006 -5.645 1.681 1.00 97.50 181 ALA A CA 1
ATOM 1422 C C . ALA A 1 181 ? -1.766 -6.968 0.930 1.00 97.50 181 ALA A C 1
ATOM 1424 O O . ALA A 1 181 ? -1.989 -7.054 -0.278 1.00 97.50 181 ALA A O 1
ATOM 1425 N N . ALA A 1 182 ? -1.363 -8.021 1.645 1.00 97.69 182 ALA A N 1
ATOM 1426 C CA . ALA A 1 182 ? -1.125 -9.338 1.067 1.00 97.69 182 ALA A CA 1
ATOM 1427 C C . ALA A 1 182 ? -2.418 -10.038 0.610 1.00 97.69 182 ALA A C 1
ATOM 1429 O O . ALA A 1 182 ? -2.433 -10.643 -0.463 1.00 97.69 182 ALA A O 1
ATOM 1430 N N . LEU A 1 183 ? -3.490 -9.987 1.410 1.00 97.62 183 LEU A N 1
ATOM 1431 C CA . LEU A 1 183 ? -4.769 -10.637 1.098 1.00 97.62 183 LEU A CA 1
ATOM 1432 C C . LEU A 1 183 ? -5.463 -9.994 -0.107 1.00 97.62 183 LEU A C 1
ATOM 1434 O O . LEU A 1 183 ? -5.855 -10.703 -1.034 1.00 97.62 183 LEU A O 1
ATOM 1438 N N . THR A 1 184 ? -5.569 -8.667 -0.123 1.00 96.38 184 THR A N 1
ATOM 1439 C CA . THR A 1 184 ? -6.155 -7.923 -1.247 1.00 96.38 184 THR A CA 1
ATOM 1440 C C . THR A 1 184 ? -5.263 -7.980 -2.486 1.00 96.38 184 THR A C 1
ATOM 1442 O O . THR A 1 184 ? -5.778 -8.156 -3.585 1.00 96.38 184 THR A O 1
ATOM 1445 N N . GLY A 1 185 ? -3.934 -7.923 -2.327 1.00 96.38 185 GLY A N 1
ATOM 1446 C CA . GLY A 1 185 ? -2.984 -8.093 -3.430 1.00 96.38 185 GLY A CA 1
ATOM 1447 C C . GLY A 1 185 ? -3.135 -9.452 -4.119 1.00 96.38 185 GLY A C 1
ATOM 1448 O O . GLY A 1 185 ? -3.205 -9.516 -5.340 1.00 96.38 185 GLY A O 1
ATOM 1449 N N . ARG A 1 186 ? -3.298 -10.541 -3.351 1.00 97.19 186 ARG A N 1
ATOM 1450 C CA . ARG A 1 186 ? -3.618 -11.865 -3.922 1.00 97.19 186 ARG A CA 1
ATOM 1451 C C . ARG A 1 186 ? -4.948 -11.882 -4.675 1.00 97.19 186 ARG A C 1
ATOM 1453 O O . ARG A 1 186 ? -5.082 -12.622 -5.643 1.00 97.19 186 ARG A O 1
ATOM 1460 N N . MET A 1 187 ? -5.941 -11.112 -4.225 1.00 95.25 187 MET A N 1
ATOM 1461 C CA . MET A 1 187 ? -7.210 -11.013 -4.945 1.00 95.25 187 MET A CA 1
ATOM 1462 C C . MET A 1 187 ? -7.027 -10.296 -6.286 1.00 95.25 187 MET A C 1
ATOM 1464 O O . MET A 1 187 ? -7.468 -10.816 -7.302 1.00 95.25 187 MET A O 1
ATOM 1468 N N . LEU A 1 188 ? -6.305 -9.172 -6.306 1.00 95.56 188 LEU A N 1
ATOM 1469 C CA . LEU A 1 188 ? -5.973 -8.443 -7.536 1.00 95.56 188 LEU A CA 1
ATOM 1470 C C . LEU A 1 188 ? -5.190 -9.308 -8.538 1.00 95.56 188 LEU A C 1
ATOM 1472 O O . LEU A 1 188 ? -5.505 -9.307 -9.724 1.00 95.56 188 LEU A O 1
ATOM 1476 N N . GLU A 1 189 ? -4.233 -10.116 -8.075 1.00 94.69 189 GLU A N 1
ATOM 1477 C CA . GLU A 1 189 ? -3.530 -11.078 -8.940 1.00 94.69 189 GLU A CA 1
ATOM 1478 C C . GLU A 1 189 ? -4.465 -12.099 -9.578 1.00 94.69 189 GLU A C 1
ATOM 1480 O O . GLU A 1 189 ? -4.371 -12.339 -10.779 1.00 94.69 189 GLU A O 1
ATOM 1485 N N . ARG A 1 190 ? -5.392 -12.677 -8.803 1.00 94.12 190 ARG A N 1
ATOM 1486 C CA . ARG A 1 190 ? -6.378 -13.630 -9.338 1.00 94.12 190 ARG A CA 1
ATOM 1487 C C . ARG A 1 190 ? -7.304 -13.002 -10.377 1.00 94.12 190 ARG A C 1
ATOM 1489 O O . ARG A 1 190 ? -7.803 -13.719 -11.235 1.00 94.12 190 ARG A O 1
ATOM 1496 N N . LYS A 1 191 ? -7.494 -11.681 -10.332 1.00 92.81 191 LYS A N 1
ATOM 1497 C CA . LYS A 1 191 ? -8.217 -10.917 -11.358 1.00 92.81 191 LYS A CA 1
ATOM 1498 C C . LYS A 1 191 ? -7.381 -10.611 -12.607 1.00 92.81 191 LYS A C 1
ATOM 1500 O O . LYS A 1 191 ? -7.870 -9.921 -13.493 1.00 92.81 191 LYS A O 1
ATOM 1505 N N . GLY A 1 192 ? -6.131 -11.068 -12.680 1.00 94.00 192 GLY A N 1
ATOM 1506 C CA . GLY A 1 192 ? -5.233 -10.748 -13.789 1.00 94.00 192 GLY A CA 1
ATOM 1507 C C . GLY A 1 192 ? -4.641 -9.338 -13.716 1.00 94.00 192 GLY A C 1
ATOM 1508 O O . GLY A 1 192 ? -4.223 -8.808 -14.740 1.00 94.00 192 GLY A O 1
ATOM 1509 N N . LEU A 1 193 ? -4.576 -8.734 -12.520 1.00 93.88 193 LEU A N 1
ATOM 1510 C CA . LEU A 1 193 ? -4.010 -7.397 -12.284 1.00 93.88 193 LEU A CA 1
ATOM 1511 C C . LEU A 1 193 ? -2.716 -7.467 -11.440 1.00 93.88 193 LEU A C 1
ATOM 1513 O O . LEU A 1 193 ? -2.674 -6.970 -10.308 1.00 93.88 193 LEU A O 1
ATOM 1517 N N . PRO A 1 194 ? -1.642 -8.121 -11.930 1.00 93.31 194 PRO A N 1
ATOM 1518 C CA . PRO A 1 194 ? -0.430 -8.356 -11.143 1.00 93.31 194 PRO A CA 1
ATOM 1519 C C . PRO A 1 194 ? 0.332 -7.066 -10.810 1.00 93.31 194 PRO A C 1
ATOM 1521 O O . PRO A 1 194 ? 0.962 -6.974 -9.754 1.00 93.31 194 PRO A O 1
ATOM 1524 N N . LEU A 1 195 ? 0.268 -6.047 -11.673 1.00 91.62 195 LEU A N 1
ATOM 1525 C CA . LEU A 1 195 ? 0.949 -4.776 -11.433 1.00 91.62 195 LEU A CA 1
ATOM 1526 C C . LEU A 1 195 ? 0.252 -3.972 -10.327 1.00 91.62 195 LEU A C 1
ATOM 1528 O O . LEU A 1 195 ? 0.907 -3.446 -9.428 1.00 91.62 195 LEU A O 1
ATOM 1532 N N . GLU A 1 196 ? -1.076 -3.921 -10.353 1.00 93.06 196 GLU A N 1
ATOM 1533 C CA . GLU A 1 196 ? -1.928 -3.300 -9.340 1.00 93.06 196 GLU A CA 1
ATOM 1534 C C . GLU A 1 196 ? -1.780 -4.033 -8.007 1.00 93.06 196 GLU A C 1
ATOM 1536 O O . GLU A 1 196 ? -1.632 -3.391 -6.968 1.00 93.06 196 GLU A O 1
ATOM 1541 N N . ALA A 1 197 ? -1.723 -5.367 -8.032 1.00 94.69 197 ALA A N 1
ATOM 1542 C CA . ALA A 1 197 ? -1.436 -6.177 -6.856 1.00 94.69 197 ALA A CA 1
ATOM 1543 C C . ALA A 1 197 ? -0.072 -5.846 -6.240 1.00 94.69 197 ALA A C 1
ATOM 1545 O O . ALA A 1 197 ? 0.024 -5.648 -5.026 1.00 94.69 197 ALA A O 1
ATOM 1546 N N . ALA A 1 198 ? 0.979 -5.748 -7.061 1.00 93.62 198 ALA A N 1
ATOM 1547 C CA . ALA A 1 198 ? 2.313 -5.377 -6.603 1.00 93.62 198 ALA A CA 1
ATOM 1548 C C . ALA A 1 198 ? 2.332 -3.963 -5.999 1.00 93.62 198 ALA A C 1
ATOM 1550 O O . ALA A 1 198 ? 2.870 -3.770 -4.911 1.00 93.62 198 ALA A O 1
ATOM 1551 N N . ARG A 1 199 ? 1.684 -2.985 -6.647 1.00 94.44 199 ARG A N 1
ATOM 1552 C CA . ARG A 1 199 ? 1.537 -1.622 -6.105 1.00 94.44 199 ARG A CA 1
ATOM 1553 C C . ARG A 1 199 ? 0.776 -1.619 -4.778 1.00 94.44 199 ARG A C 1
ATOM 1555 O O . ARG A 1 199 ? 1.196 -0.954 -3.835 1.00 94.44 199 ARG A O 1
ATOM 1562 N N . TRP A 1 200 ? -0.312 -2.383 -4.682 1.00 95.12 200 TRP A N 1
ATOM 1563 C CA . TRP A 1 200 ? -1.140 -2.448 -3.480 1.00 95.12 200 TRP A CA 1
ATOM 1564 C C . TRP A 1 200 ? -0.401 -3.056 -2.287 1.00 95.12 200 TRP A C 1
ATOM 1566 O O . TRP A 1 200 ? -0.503 -2.537 -1.173 1.00 95.12 200 TRP A O 1
ATOM 1576 N N . ARG A 1 201 ? 0.370 -4.130 -2.505 1.00 95.81 201 ARG A N 1
ATOM 1577 C CA . ARG A 1 201 ? 1.170 -4.771 -1.447 1.00 95.81 201 ARG A CA 1
ATOM 1578 C C . ARG A 1 201 ? 2.113 -3.794 -0.762 1.00 95.81 201 ARG A C 1
ATOM 1580 O O . ARG A 1 201 ? 2.262 -3.841 0.454 1.00 95.81 201 ARG A O 1
ATOM 1587 N N . GLU A 1 202 ? 2.668 -2.869 -1.530 1.00 95.56 202 GLU A N 1
ATOM 1588 C CA . GLU A 1 202 ? 3.579 -1.839 -1.041 1.00 95.56 202 GLU A CA 1
ATOM 1589 C C . GLU A 1 202 ? 2.849 -0.618 -0.457 1.00 95.56 202 GLU A C 1
ATOM 1591 O O . GLU A 1 202 ? 3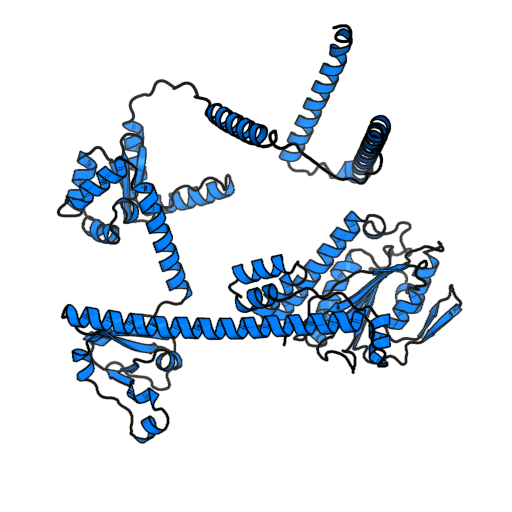.447 0.162 0.277 1.00 95.56 202 GLU A O 1
ATOM 1596 N N . GLY A 1 203 ? 1.544 -0.460 -0.704 1.00 93.12 203 GLY A N 1
ATOM 1597 C CA . GLY A 1 203 ? 0.781 0.752 -0.374 1.00 93.12 203 GLY A CA 1
ATOM 1598 C C . GLY A 1 203 ? 0.743 1.129 1.113 1.00 93.12 203 GLY A C 1
ATOM 1599 O O . GLY A 1 203 ? 0.480 2.281 1.451 1.00 93.12 203 GLY A O 1
ATOM 1600 N N . HIS A 1 204 ? 1.027 0.185 2.011 1.00 93.50 204 HIS A N 1
ATOM 1601 C CA . HIS A 1 204 ? 1.094 0.428 3.453 1.00 93.50 204 HIS A CA 1
ATOM 1602 C C . HIS A 1 204 ? 2.429 1.016 3.939 1.00 93.50 204 HIS A C 1
ATOM 1604 O O . HIS A 1 204 ? 2.532 1.398 5.110 1.00 93.50 204 HIS A O 1
ATOM 1610 N N . LYS A 1 205 ? 3.444 1.049 3.068 1.00 93.12 205 LYS A N 1
ATOM 1611 C CA . LYS A 1 205 ? 4.795 1.551 3.339 1.00 93.12 205 LYS A CA 1
ATOM 1612 C C . LYS A 1 205 ? 4.899 3.055 3.074 1.00 93.12 205 LYS A C 1
ATOM 1614 O O . LYS A 1 205 ? 3.959 3.669 2.565 1.00 93.12 205 LYS A O 1
ATOM 1619 N N . THR A 1 206 ? 6.035 3.666 3.414 1.00 91.25 206 THR A N 1
ATOM 1620 C CA . THR A 1 206 ? 6.268 5.086 3.093 1.00 91.25 206 THR A CA 1
ATOM 1621 C C . THR A 1 206 ? 6.358 5.308 1.582 1.00 91.25 206 THR A C 1
ATOM 1623 O O . THR A 1 206 ? 6.594 4.366 0.822 1.00 91.25 206 THR A O 1
ATOM 1626 N N . ILE A 1 207 ? 6.185 6.553 1.127 1.00 89.19 207 ILE A N 1
ATOM 1627 C CA . ILE A 1 207 ? 6.315 6.888 -0.299 1.00 89.19 207 ILE A CA 1
ATOM 1628 C C . ILE A 1 207 ? 7.721 6.539 -0.809 1.00 89.19 207 ILE A C 1
ATOM 1630 O O . ILE A 1 207 ? 7.838 6.001 -1.910 1.00 89.19 207 ILE A O 1
ATOM 1634 N N . GLU A 1 208 ? 8.777 6.756 -0.011 1.00 89.94 208 GLU A N 1
ATOM 1635 C CA . GLU A 1 208 ? 10.143 6.404 -0.423 1.00 89.94 208 GLU A CA 1
ATOM 1636 C C . GLU A 1 208 ? 10.301 4.894 -0.633 1.00 89.94 208 GLU A C 1
ATOM 1638 O O . GLU A 1 208 ? 10.864 4.462 -1.639 1.00 89.94 208 GLU A O 1
ATOM 1643 N N . GLN A 1 209 ? 9.755 4.083 0.278 1.00 93.56 209 GLN A N 1
ATOM 1644 C CA . GLN A 1 209 ? 9.793 2.621 0.183 1.00 93.56 209 GLN A CA 1
ATOM 1645 C C . GLN A 1 209 ? 8.975 2.108 -1.008 1.00 93.56 209 GLN A C 1
ATOM 1647 O O . GLN A 1 209 ? 9.446 1.252 -1.757 1.00 93.56 209 GLN A O 1
ATOM 1652 N N . GLN A 1 210 ? 7.780 2.665 -1.227 1.00 93.62 210 GLN A N 1
ATOM 1653 C CA . GLN A 1 210 ? 6.951 2.342 -2.391 1.00 93.62 210 GLN A CA 1
ATOM 1654 C C . GLN A 1 210 ? 7.671 2.669 -3.703 1.00 93.62 210 GLN A C 1
ATOM 1656 O O . GLN A 1 210 ? 7.625 1.883 -4.650 1.00 93.62 210 GLN A O 1
ATOM 1661 N N . ARG A 1 211 ? 8.363 3.814 -3.756 1.00 91.06 211 ARG A N 1
ATOM 1662 C CA . ARG A 1 211 ? 9.142 4.241 -4.919 1.00 91.06 211 ARG A CA 1
ATOM 1663 C C . ARG A 1 211 ? 10.323 3.309 -5.177 1.00 91.06 211 ARG A C 1
ATOM 1665 O O . ARG A 1 211 ? 10.514 2.905 -6.320 1.00 91.06 211 ARG A O 1
ATOM 1672 N N . ALA A 1 212 ? 11.080 2.940 -4.145 1.00 90.75 212 ALA A N 1
ATOM 1673 C CA . ALA A 1 212 ? 12.196 2.003 -4.276 1.00 90.75 212 ALA A CA 1
ATOM 1674 C C . ALA A 1 212 ? 11.733 0.650 -4.847 1.00 90.75 212 ALA A C 1
ATOM 1676 O O . ALA A 1 212 ? 12.277 0.190 -5.849 1.00 90.75 212 ALA A O 1
ATOM 1677 N N . ALA A 1 213 ? 10.653 0.085 -4.298 1.00 91.06 213 ALA A N 1
ATOM 1678 C CA . ALA A 1 213 ? 10.068 -1.162 -4.792 1.00 91.06 213 ALA A CA 1
ATOM 1679 C C . ALA A 1 213 ? 9.507 -1.037 -6.223 1.00 91.06 213 ALA A C 1
ATOM 1681 O O . ALA A 1 213 ? 9.505 -2.000 -6.991 1.00 91.06 213 ALA A O 1
ATOM 1682 N N . ALA A 1 214 ? 8.997 0.139 -6.603 1.00 91.00 214 ALA A N 1
ATOM 1683 C CA . ALA A 1 214 ? 8.544 0.402 -7.967 1.00 91.00 214 ALA A CA 1
ATOM 1684 C C . ALA A 1 214 ? 9.710 0.440 -8.967 1.00 91.00 214 ALA A C 1
ATOM 1686 O O . ALA A 1 214 ? 9.598 -0.158 -10.035 1.00 91.00 214 ALA A O 1
ATOM 1687 N N . ILE A 1 215 ? 10.831 1.076 -8.609 1.00 84.12 215 ILE A N 1
ATOM 1688 C CA . ILE A 1 215 ? 12.053 1.115 -9.431 1.00 84.12 215 ILE A CA 1
ATOM 1689 C C . ILE A 1 215 ? 12.614 -0.295 -9.623 1.00 84.12 215 ILE A C 1
ATOM 1691 O O . ILE A 1 215 ? 12.878 -0.689 -10.756 1.00 84.12 215 ILE A O 1
ATOM 1695 N N . GLU A 1 216 ? 12.739 -1.066 -8.541 1.00 87.31 216 GLU A N 1
ATOM 1696 C CA . GLU A 1 216 ? 13.261 -2.439 -8.576 1.00 87.31 216 GLU A CA 1
ATOM 1697 C C . GLU A 1 216 ? 12.452 -3.344 -9.519 1.00 87.31 216 GLU A C 1
ATOM 1699 O O . GLU A 1 216 ? 13.015 -4.125 -10.282 1.00 87.31 216 GLU A O 1
ATOM 1704 N N . ARG A 1 217 ? 11.124 -3.184 -9.535 1.00 90.19 217 ARG A N 1
ATOM 1705 C CA . ARG A 1 217 ? 10.217 -3.931 -10.421 1.00 90.19 217 ARG A CA 1
ATOM 1706 C C . ARG A 1 217 ? 10.161 -3.384 -11.859 1.00 90.19 217 ARG A C 1
ATOM 1708 O O . ARG A 1 217 ? 9.503 -3.978 -12.707 1.00 90.19 217 ARG A O 1
ATOM 1715 N N . GLY A 1 218 ? 10.800 -2.250 -12.150 1.00 86.19 218 GLY A N 1
ATOM 1716 C CA . GLY A 1 218 ? 10.734 -1.591 -13.461 1.00 86.19 218 GLY A CA 1
ATOM 1717 C C . GLY A 1 218 ? 9.445 -0.797 -13.721 1.00 86.19 218 GLY A C 1
ATOM 1718 O O . GLY A 1 218 ? 9.173 -0.418 -14.857 1.00 86.19 218 GLY A O 1
ATOM 1719 N N . ASP A 1 219 ? 8.655 -0.504 -12.685 1.00 85.75 219 ASP A N 1
ATOM 1720 C CA . ASP A 1 219 ? 7.441 0.322 -12.744 1.00 85.75 219 ASP A CA 1
ATOM 1721 C C . ASP A 1 219 ? 7.793 1.819 -12.631 1.00 85.75 219 ASP A C 1
ATOM 1723 O O . ASP A 1 219 ? 7.393 2.523 -11.696 1.00 85.75 219 ASP A O 1
ATOM 1727 N N . THR A 1 220 ? 8.599 2.304 -13.582 1.00 81.75 220 THR A N 1
ATOM 1728 C CA . THR A 1 220 ? 9.195 3.653 -13.563 1.00 81.75 220 THR A CA 1
ATOM 1729 C C . THR A 1 220 ? 8.141 4.758 -13.549 1.00 81.75 220 THR A C 1
ATOM 1731 O O . THR A 1 220 ? 8.235 5.689 -12.754 1.00 81.75 220 THR A O 1
ATOM 1734 N N . ALA A 1 221 ? 7.058 4.602 -14.315 1.00 82.12 221 ALA A N 1
ATOM 1735 C CA . ALA A 1 221 ? 5.955 5.562 -14.345 1.00 82.12 221 ALA A CA 1
ATOM 1736 C C . ALA A 1 221 ? 5.212 5.679 -12.998 1.00 82.12 221 ALA A C 1
ATOM 1738 O O . ALA A 1 221 ? 4.630 6.718 -12.682 1.00 82.12 221 ALA A O 1
ATOM 1739 N N . TYR A 1 222 ? 5.161 4.618 -12.184 1.00 86.31 222 TYR A N 1
ATOM 1740 C CA . TYR A 1 222 ? 4.627 4.718 -10.822 1.00 86.31 222 TYR A CA 1
ATOM 1741 C C . TYR A 1 222 ? 5.643 5.346 -9.865 1.00 86.31 222 TYR A C 1
ATOM 1743 O O . TYR A 1 222 ? 5.262 6.203 -9.072 1.00 86.31 222 TYR A O 1
ATOM 1751 N N . ALA A 1 223 ? 6.924 4.991 -9.986 1.00 87.62 223 ALA A N 1
ATOM 1752 C CA . ALA A 1 223 ? 7.999 5.581 -9.192 1.00 87.62 223 ALA A CA 1
ATOM 1753 C C . ALA A 1 223 ? 8.111 7.107 -9.377 1.00 87.62 223 ALA A C 1
ATOM 1755 O O . ALA A 1 223 ? 8.267 7.832 -8.395 1.00 87.62 223 ALA A O 1
ATOM 1756 N N . GLU A 1 224 ? 7.988 7.599 -10.611 1.00 82.50 224 GLU A N 1
ATOM 1757 C CA . GLU A 1 224 ? 7.968 9.032 -10.939 1.00 82.50 224 GLU A CA 1
ATOM 1758 C C . GLU A 1 224 ? 6.737 9.725 -10.351 1.00 82.50 224 GLU A C 1
ATOM 1760 O O . GLU A 1 224 ? 6.854 10.754 -9.693 1.00 82.50 224 GLU A O 1
ATOM 1765 N N . ARG A 1 225 ? 5.548 9.121 -10.491 1.00 83.12 225 ARG A N 1
ATOM 1766 C CA . ARG A 1 225 ? 4.320 9.660 -9.880 1.00 83.12 225 ARG A CA 1
ATOM 1767 C C . ARG A 1 225 ? 4.416 9.775 -8.361 1.00 83.12 225 ARG A C 1
ATOM 1769 O O . ARG A 1 225 ? 3.834 10.694 -7.795 1.00 83.12 225 ARG A O 1
ATOM 1776 N N . LEU A 1 226 ? 5.099 8.837 -7.709 1.00 86.19 226 LEU A N 1
ATOM 1777 C CA . LEU A 1 226 ? 5.344 8.881 -6.269 1.00 86.19 226 LEU A CA 1
ATOM 1778 C C . LEU A 1 226 ? 6.378 9.946 -5.887 1.00 86.19 226 LEU A C 1
ATOM 1780 O O . LEU A 1 226 ? 6.224 10.562 -4.840 1.00 86.19 226 LEU A O 1
ATOM 1784 N N . ALA A 1 227 ? 7.399 10.174 -6.720 1.00 83.94 227 ALA A N 1
ATOM 1785 C CA . ALA A 1 227 ? 8.431 11.184 -6.473 1.00 83.94 227 ALA A CA 1
ATOM 1786 C C . ALA A 1 227 ? 7.866 12.612 -6.461 1.00 83.94 227 ALA A C 1
ATOM 1788 O O . ALA A 1 227 ? 8.277 13.431 -5.648 1.00 83.94 227 ALA A O 1
ATOM 1789 N N . GLU A 1 228 ? 6.891 12.880 -7.329 1.00 81.56 228 GLU A N 1
ATOM 1790 C CA . GLU A 1 228 ? 6.281 14.204 -7.509 1.00 81.56 228 GLU A CA 1
ATOM 1791 C C . GLU A 1 228 ? 5.071 14.453 -6.596 1.00 81.56 228 GLU A C 1
ATOM 1793 O O . GLU A 1 228 ? 4.361 15.450 -6.747 1.00 81.56 228 GLU A O 1
ATOM 1798 N N . ARG A 1 229 ? 4.779 13.524 -5.675 1.00 80.69 229 ARG A N 1
ATOM 1799 C CA . ARG A 1 229 ? 3.613 13.605 -4.796 1.00 80.69 229 ARG A CA 1
ATOM 1800 C C . ARG A 1 229 ? 4.016 13.980 -3.381 1.00 80.69 229 ARG A C 1
ATOM 1802 O O . ARG A 1 229 ? 4.641 13.200 -2.667 1.00 80.69 229 ARG A O 1
ATOM 1809 N N . GLU A 1 230 ? 3.507 15.113 -2.927 1.00 83.25 230 GLU A N 1
ATOM 1810 C CA . GLU A 1 230 ? 3.584 15.502 -1.529 1.00 83.25 230 GLU A CA 1
ATOM 1811 C C . GLU A 1 230 ? 2.408 14.917 -0.725 1.00 83.25 230 GLU A C 1
ATOM 1813 O O . GLU A 1 230 ? 1.254 14.991 -1.171 1.00 83.25 230 GLU A O 1
ATOM 1818 N N . PRO A 1 231 ? 2.658 14.304 0.451 1.00 79.88 231 PRO A N 1
ATOM 1819 C CA . PRO A 1 231 ? 1.601 13.753 1.290 1.00 79.88 231 PRO A CA 1
ATOM 1820 C C . PRO A 1 231 ? 0.598 14.810 1.769 1.00 79.88 231 PRO A C 1
ATOM 1822 O O . PRO A 1 231 ? 0.947 15.768 2.456 1.00 79.88 231 PRO A O 1
ATOM 1825 N N . THR A 1 232 ? -0.687 14.574 1.509 1.00 80.44 232 THR A N 1
ATOM 1826 C CA . THR A 1 232 ? -1.773 15.408 2.038 1.00 80.44 232 THR A CA 1
ATOM 1827 C C . THR A 1 232 ? -1.973 15.218 3.536 1.00 80.44 232 THR A C 1
ATOM 1829 O O . THR A 1 232 ? -1.945 14.093 4.046 1.00 80.44 232 THR A O 1
ATOM 1832 N N . LYS A 1 233 ? -2.305 16.302 4.245 1.00 77.56 233 LYS A N 1
ATOM 1833 C CA . LYS A 1 233 ? -2.773 16.234 5.637 1.00 77.56 233 LYS A CA 1
ATOM 1834 C C . LYS A 1 233 ? -4.253 15.846 5.682 1.00 77.56 233 LYS A C 1
ATOM 1836 O O . LYS A 1 233 ? -5.076 16.400 4.962 1.00 77.56 233 LYS A O 1
ATOM 1841 N N . HIS A 1 234 ? -4.607 14.911 6.562 1.00 78.00 234 HIS A N 1
ATOM 1842 C CA . HIS A 1 234 ? -5.994 14.470 6.725 1.00 78.00 234 HIS A CA 1
ATOM 1843 C C . HIS A 1 234 ? -6.879 15.600 7.281 1.00 78.00 234 HIS A C 1
ATOM 1845 O O . HIS A 1 234 ? -6.650 16.076 8.393 1.00 78.00 234 HIS A O 1
ATOM 1851 N N . LEU A 1 235 ? -7.920 15.984 6.532 1.00 77.69 235 LEU A N 1
ATOM 1852 C CA . LEU A 1 235 ? -8.834 17.083 6.879 1.00 77.69 235 LEU A CA 1
ATOM 1853 C C . LEU A 1 235 ? -9.610 16.846 8.184 1.00 77.69 235 LEU A C 1
ATOM 1855 O O . LEU A 1 235 ? -9.848 17.782 8.948 1.00 77.69 235 LEU A O 1
ATOM 1859 N N . GLY A 1 236 ? -9.973 15.593 8.469 1.00 78.31 236 GLY A N 1
ATOM 1860 C CA . GLY A 1 236 ? -10.821 15.225 9.602 1.00 78.31 236 GLY A CA 1
ATOM 1861 C C . GLY A 1 236 ? -12.316 15.452 9.344 1.00 78.31 236 GLY A C 1
ATOM 1862 O O . GLY A 1 236 ? -12.717 16.251 8.503 1.00 78.31 236 GLY A O 1
ATOM 1863 N N . VAL A 1 237 ? -13.156 14.731 10.095 1.00 75.75 237 VAL A N 1
ATOM 1864 C CA . VAL A 1 237 ? -14.614 14.659 9.866 1.00 75.75 237 VAL A CA 1
ATOM 1865 C C . VAL A 1 237 ? -15.305 16.020 10.003 1.00 75.75 237 VAL A C 1
ATOM 1867 O O . VAL A 1 237 ? -16.149 16.353 9.180 1.00 75.75 237 VAL A O 1
ATOM 1870 N N . ALA A 1 238 ? -14.938 16.817 11.012 1.00 80.88 238 ALA A N 1
ATOM 1871 C CA . ALA A 1 238 ? -15.553 18.125 11.252 1.00 80.88 238 ALA A CA 1
ATOM 1872 C C . ALA A 1 238 ? -15.290 19.107 10.100 1.00 80.88 238 ALA A C 1
ATOM 1874 O O . ALA A 1 238 ? -16.217 19.751 9.621 1.00 80.88 238 ALA A O 1
ATOM 1875 N N . THR A 1 239 ? -14.047 19.161 9.617 1.00 83.69 239 THR A N 1
ATOM 1876 C CA . THR A 1 239 ? -13.645 19.987 8.472 1.00 83.69 239 THR A CA 1
ATOM 1877 C C . THR A 1 239 ? -14.426 19.597 7.221 1.00 83.69 239 THR A C 1
ATOM 1879 O O . THR A 1 239 ? -15.054 20.445 6.604 1.00 83.69 239 THR A O 1
ATOM 1882 N N . VAL A 1 240 ? -14.479 18.298 6.899 1.00 83.06 240 VAL A N 1
ATOM 1883 C CA . VAL A 1 240 ? -15.242 17.796 5.742 1.00 83.06 240 VAL A CA 1
ATOM 1884 C C . VAL A 1 240 ? -16.731 18.129 5.867 1.00 83.06 240 VAL A C 1
ATOM 1886 O O . VAL A 1 240 ? -17.358 18.508 4.883 1.00 83.06 240 VAL A O 1
ATOM 1889 N N . ALA A 1 241 ? -17.312 18.017 7.065 1.00 82.00 241 ALA A N 1
ATOM 1890 C CA . ALA A 1 241 ? -18.715 18.352 7.290 1.00 82.00 241 ALA A CA 1
ATOM 1891 C C . ALA A 1 241 ? -19.010 19.853 7.113 1.00 82.00 241 ALA A C 1
ATOM 1893 O O . ALA A 1 241 ? -20.079 20.191 6.612 1.00 82.00 241 ALA A O 1
ATOM 1894 N N . MET A 1 242 ? -18.089 20.739 7.508 1.00 85.06 242 MET A N 1
ATOM 1895 C CA . MET A 1 242 ? -18.206 22.185 7.274 1.00 85.06 242 MET A CA 1
ATOM 1896 C C . MET A 1 242 ? -18.099 22.517 5.783 1.00 85.06 242 MET A C 1
ATOM 1898 O O . MET A 1 242 ? -18.992 23.162 5.239 1.00 85.06 242 MET A O 1
ATOM 1902 N N . GLU A 1 243 ? -17.088 21.976 5.104 1.00 86.81 243 GLU A N 1
ATOM 1903 C CA . GLU A 1 243 ? -16.866 22.173 3.664 1.00 86.81 243 GLU A CA 1
ATOM 1904 C C . GLU A 1 243 ? -18.061 21.687 2.828 1.00 86.81 243 GLU A C 1
ATOM 1906 O O . GLU A 1 243 ? -18.499 22.364 1.903 1.00 86.81 243 GLU A O 1
ATOM 1911 N N . ARG A 1 244 ? -18.679 20.557 3.203 1.00 82.31 244 ARG A N 1
ATOM 1912 C CA . ARG A 1 244 ? -19.910 20.056 2.558 1.00 82.31 244 ARG A CA 1
ATOM 1913 C C . ARG A 1 244 ? -21.113 20.979 2.718 1.00 82.31 244 ARG A C 1
ATOM 1915 O O . ARG A 1 244 ? -22.023 20.928 1.901 1.00 82.31 244 ARG A O 1
ATOM 1922 N N . LYS A 1 245 ? -21.134 21.796 3.770 1.00 86.62 245 LYS A N 1
ATOM 1923 C CA . LYS A 1 245 ? -22.154 22.830 3.981 1.00 86.62 245 LYS A CA 1
ATOM 1924 C C . LYS A 1 245 ? -21.797 24.146 3.279 1.00 86.62 245 LYS A C 1
ATOM 1926 O O . LYS A 1 245 ? -22.465 25.144 3.518 1.00 86.62 245 LYS A O 1
ATOM 1931 N N . GLY A 1 246 ? -20.748 24.162 2.452 1.00 85.44 246 GLY A N 1
ATOM 1932 C CA . GLY A 1 246 ? -20.259 25.357 1.767 1.00 85.44 246 GLY A CA 1
ATOM 1933 C C . GLY A 1 246 ? -19.443 26.295 2.657 1.00 85.44 246 GLY A C 1
ATOM 1934 O O . GLY A 1 246 ? -19.150 27.413 2.246 1.00 85.44 246 GLY A O 1
ATOM 1935 N N . VAL A 1 247 ? -19.071 25.872 3.871 1.00 89.62 247 VAL A N 1
ATOM 1936 C CA . VAL A 1 247 ? -18.233 26.673 4.769 1.00 89.62 247 VAL A CA 1
ATOM 1937 C C . VAL A 1 247 ? -16.772 26.350 4.489 1.00 89.62 247 VAL A C 1
ATOM 1939 O O . VAL A 1 247 ? -16.297 25.269 4.842 1.00 89.62 247 VAL A O 1
ATOM 1942 N N . ALA A 1 248 ? -16.072 27.294 3.861 1.00 88.00 248 ALA A N 1
ATOM 1943 C CA . ALA A 1 248 ? -14.639 27.190 3.630 1.00 88.00 248 ALA A CA 1
ATOM 1944 C C . ALA A 1 248 ? -13.871 27.189 4.959 1.00 88.00 248 ALA A C 1
ATOM 1946 O O . ALA A 1 248 ? -14.204 27.902 5.908 1.00 88.00 248 ALA A O 1
ATOM 1947 N N . THR A 1 249 ? -12.836 26.364 5.024 1.00 89.44 249 THR A N 1
ATOM 1948 C CA . THR A 1 249 ? -11.973 26.198 6.187 1.00 89.44 249 THR A CA 1
ATOM 1949 C C . THR A 1 249 ? -10.520 26.339 5.762 1.00 89.44 249 THR A C 1
ATOM 1951 O O . THR A 1 249 ? -10.123 25.811 4.728 1.00 89.44 249 THR A O 1
ATOM 1954 N N . GLU A 1 250 ? -9.686 26.934 6.615 1.00 88.62 250 GLU A N 1
ATOM 1955 C CA . GLU A 1 250 ? -8.243 27.072 6.356 1.00 88.62 250 GLU A CA 1
ATOM 1956 C C . GLU A 1 250 ? -7.581 25.721 6.019 1.00 88.62 250 GLU A C 1
ATOM 1958 O O . GLU A 1 250 ? -6.754 25.609 5.116 1.00 88.62 250 GLU A O 1
ATOM 1963 N N . ARG A 1 251 ? -7.991 24.647 6.711 1.00 85.31 251 ARG A N 1
ATOM 1964 C CA . ARG A 1 251 ? -7.512 23.288 6.419 1.00 85.31 251 ARG A CA 1
ATOM 1965 C C . ARG A 1 251 ? -7.977 22.782 5.055 1.00 85.31 251 ARG A C 1
ATOM 1967 O O . ARG A 1 251 ? -7.203 22.099 4.388 1.00 85.31 251 ARG A O 1
ATOM 1974 N N . GLY A 1 252 ? -9.219 23.066 4.667 1.00 87.06 252 GLY A N 1
ATOM 1975 C CA . GLY A 1 252 ? -9.766 22.723 3.356 1.00 87.06 252 GLY A CA 1
ATOM 1976 C C . GLY A 1 252 ? -9.074 23.480 2.228 1.00 87.06 252 GLY A C 1
ATOM 1977 O O . GLY A 1 252 ? -8.697 22.861 1.235 1.00 87.06 252 GLY A O 1
ATOM 1978 N N . ASP A 1 253 ? -8.814 24.774 2.417 1.00 87.88 253 ASP A N 1
ATOM 1979 C CA . ASP A 1 253 ? -8.064 25.610 1.476 1.00 87.88 253 ASP A CA 1
ATOM 1980 C C . ASP A 1 253 ? -6.632 25.108 1.295 1.00 87.88 253 ASP A C 1
ATOM 1982 O O . ASP A 1 253 ? -6.202 24.865 0.167 1.00 87.88 253 ASP A O 1
ATOM 1986 N N . ALA A 1 254 ? -5.920 24.845 2.394 1.00 86.50 254 ALA A N 1
ATOM 1987 C CA . ALA A 1 254 ? -4.571 24.289 2.344 1.00 86.50 254 ALA A CA 1
ATOM 1988 C C . ALA A 1 254 ? -4.529 22.923 1.634 1.00 86.50 254 ALA A C 1
ATOM 1990 O O . ALA A 1 254 ? -3.607 22.647 0.869 1.00 86.50 254 ALA A O 1
ATOM 1991 N N . HIS A 1 255 ? -5.533 22.066 1.850 1.00 86.44 255 HIS A N 1
ATOM 1992 C CA . HIS A 1 255 ? -5.635 20.785 1.151 1.00 86.44 255 HIS A CA 1
ATOM 1993 C C . HIS A 1 255 ? -5.910 20.963 -0.346 1.00 86.44 255 HIS A C 1
ATOM 1995 O O . HIS A 1 255 ? -5.300 20.269 -1.155 1.00 86.44 255 HIS A O 1
ATOM 2001 N N . ARG A 1 256 ? -6.811 21.876 -0.735 1.00 87.38 256 ARG A N 1
ATOM 2002 C CA . ARG A 1 256 ? -7.079 22.186 -2.149 1.00 87.38 256 ARG A CA 1
ATOM 2003 C C . ARG A 1 256 ? -5.838 22.730 -2.852 1.00 87.38 256 ARG A C 1
ATOM 2005 O O . ARG A 1 256 ? -5.532 22.274 -3.948 1.00 87.38 256 ARG A O 1
ATOM 2012 N N . ALA A 1 257 ? -5.121 23.656 -2.216 1.00 87.25 257 ALA A N 1
ATOM 2013 C CA . ALA A 1 257 ? -3.889 24.226 -2.753 1.00 87.25 257 ALA A CA 1
ATOM 2014 C C . ALA A 1 257 ? -2.815 23.148 -2.961 1.00 87.25 257 ALA A C 1
ATOM 2016 O O . ALA A 1 257 ? -2.244 23.052 -4.044 1.00 87.25 257 ALA A O 1
ATOM 2017 N N . LEU A 1 258 ? -2.609 22.279 -1.965 1.00 86.62 258 LEU A N 1
ATOM 2018 C CA . LEU A 1 258 ? -1.642 21.184 -2.054 1.00 86.62 258 LEU A CA 1
ATOM 2019 C C . LEU A 1 258 ? -2.010 20.160 -3.139 1.00 86.62 258 LEU A C 1
ATOM 2021 O O . LEU A 1 258 ? -1.144 19.684 -3.868 1.00 86.62 258 LEU A O 1
ATOM 2025 N N . GLU A 1 259 ? -3.291 19.812 -3.269 1.00 84.56 259 GLU A N 1
ATOM 2026 C CA . GLU A 1 259 ? -3.758 18.922 -4.338 1.00 84.56 259 GLU A CA 1
ATOM 2027 C C . GLU A 1 259 ? -3.575 19.553 -5.726 1.00 84.56 259 GLU A C 1
ATOM 2029 O O . GLU A 1 259 ? -3.150 18.863 -6.655 1.00 84.56 259 GLU A O 1
ATOM 2034 N N . ALA A 1 260 ? -3.833 20.857 -5.869 1.00 86.75 260 ALA A N 1
ATOM 2035 C CA . ALA A 1 260 ? -3.589 21.588 -7.111 1.00 86.75 260 ALA A CA 1
ATOM 2036 C C . ALA A 1 260 ? -2.094 21.610 -7.470 1.00 86.75 260 ALA A C 1
ATOM 2038 O O . ALA A 1 260 ? -1.730 21.347 -8.617 1.00 86.75 260 ALA A O 1
ATOM 2039 N N . GLU A 1 261 ? -1.222 21.838 -6.487 1.00 87.81 261 GLU A N 1
ATOM 2040 C CA . GLU A 1 261 ? 0.227 21.811 -6.678 1.00 87.81 261 GLU A CA 1
ATOM 2041 C C . GLU A 1 261 ? 0.723 20.408 -7.062 1.00 87.81 261 GLU A C 1
ATOM 2043 O O . GLU A 1 261 ? 1.463 20.249 -8.034 1.00 87.81 261 GLU A O 1
ATOM 2048 N N . ASN A 1 262 ? 0.250 19.363 -6.376 1.00 86.69 262 ASN A N 1
ATOM 2049 C CA . ASN A 1 262 ? 0.535 17.972 -6.733 1.00 86.69 262 ASN A CA 1
ATOM 2050 C C . ASN A 1 262 ? 0.077 17.640 -8.164 1.00 86.69 262 ASN A C 1
ATOM 2052 O O . ASN A 1 262 ? 0.792 16.959 -8.905 1.00 86.69 262 ASN A O 1
ATOM 2056 N N . ALA A 1 263 ? -1.099 18.119 -8.578 1.00 84.94 263 ALA A N 1
ATOM 2057 C CA . ALA A 1 263 ? -1.593 17.934 -9.940 1.00 84.94 263 ALA A CA 1
ATOM 2058 C C . ALA A 1 263 ? -0.698 18.644 -10.970 1.00 84.94 263 ALA A C 1
ATOM 2060 O O . ALA A 1 263 ? -0.385 18.063 -12.013 1.00 84.94 263 ALA A O 1
ATOM 2061 N N . GLN A 1 264 ? -0.235 19.858 -10.661 1.00 87.69 264 GLN A N 1
ATOM 2062 C CA . GLN A 1 264 ? 0.679 20.616 -11.512 1.00 87.69 264 GLN A CA 1
ATOM 2063 C C . GLN A 1 264 ? 2.046 19.930 -11.643 1.00 87.69 264 GLN A C 1
ATOM 2065 O O . GLN A 1 264 ? 2.514 19.735 -12.767 1.00 87.69 264 GLN A O 1
ATOM 2070 N N . ARG A 1 265 ? 2.659 19.493 -10.533 1.00 84.81 265 ARG A N 1
ATOM 2071 C CA . ARG A 1 265 ? 3.930 18.738 -10.540 1.00 84.81 265 ARG A CA 1
ATOM 2072 C C . ARG A 1 265 ? 3.820 17.482 -11.409 1.00 84.81 265 ARG A C 1
ATOM 2074 O O . ARG A 1 265 ? 4.657 17.244 -12.279 1.00 84.81 265 ARG A O 1
ATOM 2081 N N . GLN A 1 266 ? 2.721 16.734 -11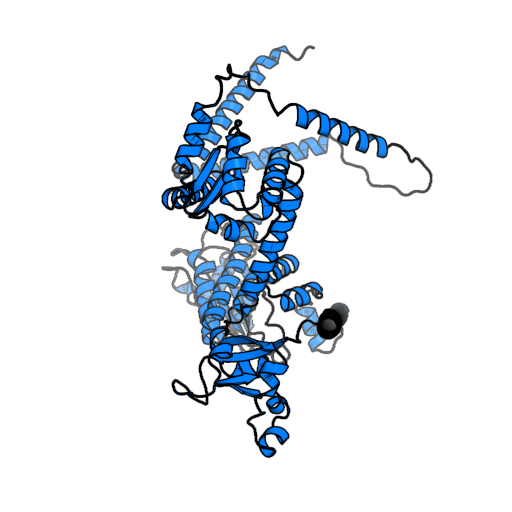.274 1.00 81.88 266 GLN A N 1
ATOM 2082 C CA . GLN A 1 266 ? 2.461 15.564 -12.120 1.00 81.88 266 GLN A CA 1
ATOM 2083 C C . GLN A 1 266 ? 2.276 15.910 -13.603 1.00 81.88 266 GLN A C 1
ATOM 2085 O O . GLN A 1 266 ? 2.709 15.138 -14.460 1.00 81.88 266 GLN A O 1
ATOM 2090 N N . ALA A 1 267 ? 1.620 17.024 -13.931 1.00 84.19 267 ALA A N 1
ATOM 2091 C CA . ALA A 1 267 ? 1.446 17.454 -15.317 1.00 84.19 267 ALA A CA 1
ATOM 2092 C C . ALA A 1 267 ? 2.793 17.809 -15.967 1.00 84.19 267 ALA A C 1
ATOM 2094 O O . ALA A 1 267 ? 3.084 17.333 -17.067 1.00 84.19 267 ALA A O 1
ATOM 2095 N N . VAL A 1 268 ? 3.641 18.559 -15.258 1.00 83.19 268 VAL A N 1
ATOM 2096 C CA . VAL A 1 268 ? 4.994 18.918 -15.712 1.00 83.19 268 VAL A CA 1
ATOM 2097 C C . VAL A 1 268 ? 5.857 17.671 -15.905 1.00 83.19 268 VAL A C 1
ATOM 2099 O O . VAL A 1 268 ? 6.508 17.531 -16.939 1.00 83.19 268 VAL A O 1
ATOM 2102 N N . ALA A 1 269 ? 5.826 16.726 -14.963 1.00 76.00 269 ALA A N 1
ATOM 2103 C CA . ALA A 1 269 ? 6.573 15.475 -15.085 1.00 76.00 269 ALA A CA 1
ATOM 2104 C C . ALA A 1 269 ? 6.151 14.656 -16.319 1.00 76.00 269 ALA A C 1
ATOM 2106 O O . ALA A 1 269 ? 7.003 14.133 -17.036 1.00 76.00 269 ALA A O 1
ATOM 2107 N N . ARG A 1 270 ? 4.847 14.601 -16.633 1.00 79.25 270 ARG A N 1
ATOM 2108 C CA . ARG A 1 270 ? 4.353 13.939 -17.857 1.00 79.25 270 ARG A CA 1
ATOM 2109 C C . ARG A 1 270 ? 4.839 14.629 -19.128 1.00 79.25 270 ARG A C 1
ATOM 2111 O O . ARG A 1 270 ? 5.192 13.938 -20.079 1.00 79.25 270 ARG A O 1
ATOM 2118 N N . GLN A 1 271 ? 4.848 15.962 -19.152 1.00 80.75 271 GLN A N 1
ATOM 2119 C CA . GLN A 1 271 ? 5.370 16.719 -20.292 1.00 80.75 271 GLN A CA 1
ATOM 2120 C C . GLN A 1 271 ? 6.864 16.455 -20.494 1.00 80.75 271 GLN A C 1
ATOM 2122 O O . GLN A 1 271 ? 7.267 16.146 -21.612 1.00 80.75 271 GLN A O 1
ATOM 2127 N N . ARG A 1 272 ? 7.662 16.488 -19.417 1.00 76.19 272 ARG A N 1
ATOM 2128 C CA . ARG A 1 272 ? 9.096 16.154 -19.453 1.00 76.19 272 ARG A CA 1
ATOM 2129 C C . ARG A 1 272 ? 9.340 14.753 -20.005 1.00 76.19 272 ARG A C 1
ATOM 2131 O O . ARG A 1 272 ? 10.044 14.618 -20.994 1.00 76.19 272 ARG A O 1
ATOM 2138 N N . ALA A 1 273 ? 8.653 13.741 -19.473 1.00 72.31 273 ALA A N 1
ATOM 2139 C CA . ALA A 1 273 ? 8.769 12.372 -19.973 1.00 72.31 273 ALA A CA 1
ATOM 2140 C C . ALA A 1 273 ? 8.366 12.234 -21.456 1.00 72.31 273 ALA A C 1
ATOM 2142 O O . ALA A 1 273 ? 8.890 11.377 -22.167 1.00 72.31 273 ALA A O 1
ATOM 2143 N N . GLY A 1 274 ? 7.425 13.054 -21.937 1.00 73.88 274 GLY A N 1
ATOM 2144 C CA . GLY A 1 274 ? 7.072 13.133 -23.356 1.00 73.88 274 GLY A CA 1
ATOM 2145 C C . GLY A 1 274 ? 8.191 13.736 -24.209 1.00 73.88 274 GLY A C 1
ATOM 2146 O O . GLY A 1 274 ? 8.546 13.164 -25.238 1.00 73.88 274 GLY A O 1
ATOM 2147 N N . LEU A 1 275 ? 8.773 14.849 -23.757 1.00 76.81 275 LEU A N 1
ATOM 2148 C CA . LEU A 1 275 ? 9.901 15.505 -24.421 1.00 76.81 275 LEU A CA 1
ATOM 2149 C C . LEU A 1 275 ? 11.149 14.617 -24.439 1.00 76.81 275 LEU A C 1
ATOM 2151 O O . LEU A 1 275 ? 11.781 14.505 -25.481 1.00 76.81 275 LEU A O 1
ATOM 2155 N N . ASP A 1 276 ? 11.462 13.918 -23.349 1.00 68.94 276 ASP A N 1
ATOM 2156 C CA . ASP A 1 276 ? 12.625 13.024 -23.270 1.00 68.94 276 ASP A CA 1
ATOM 2157 C C . ASP A 1 276 ? 12.534 11.872 -24.283 1.00 68.94 276 ASP A C 1
ATOM 2159 O O . ASP A 1 276 ? 13.524 11.505 -24.925 1.00 68.94 276 ASP A O 1
ATOM 2163 N N . ARG A 1 277 ? 11.329 11.322 -24.490 1.00 73.31 277 ARG A N 1
ATOM 2164 C CA . ARG A 1 277 ? 11.080 10.317 -25.540 1.00 73.31 277 ARG A CA 1
ATOM 2165 C C . ARG A 1 277 ? 11.311 10.892 -26.929 1.00 73.31 277 ARG A C 1
ATOM 2167 O O . ARG A 1 277 ? 11.870 10.208 -27.784 1.00 73.31 277 ARG A O 1
ATOM 2174 N N . GLU A 1 278 ? 10.885 12.129 -27.151 1.00 72.75 278 GLU A N 1
ATOM 2175 C CA . GLU A 1 278 ? 11.048 12.805 -28.433 1.00 72.75 278 GLU A CA 1
ATOM 2176 C C . GLU A 1 278 ? 12.516 13.144 -28.715 1.00 72.75 278 GLU A C 1
ATOM 2178 O O . GLU A 1 278 ? 13.004 12.864 -29.807 1.00 72.75 278 GLU A O 1
ATOM 2183 N N . ILE A 1 279 ? 13.252 13.632 -27.713 1.00 72.56 279 ILE A N 1
ATOM 2184 C CA . ILE A 1 279 ? 14.702 13.856 -27.787 1.00 72.56 279 ILE A CA 1
ATOM 2185 C C . ILE A 1 279 ? 15.417 12.547 -28.124 1.00 72.56 279 ILE A C 1
ATOM 2187 O O . ILE A 1 279 ? 16.192 12.502 -29.075 1.00 72.56 279 ILE A O 1
ATOM 2191 N N . THR A 1 280 ? 15.103 11.458 -27.415 1.00 70.00 280 THR A N 1
ATOM 2192 C CA . THR A 1 280 ? 15.686 10.130 -27.678 1.00 70.00 280 THR A CA 1
ATOM 2193 C C . THR A 1 280 ? 15.398 9.667 -29.110 1.00 70.00 280 THR A C 1
ATOM 2195 O O . THR A 1 280 ? 16.272 9.135 -29.797 1.00 70.00 280 THR A O 1
ATOM 2198 N N . ARG A 1 281 ? 14.173 9.897 -29.601 1.00 76.50 281 ARG A N 1
ATOM 2199 C CA . ARG A 1 281 ? 13.771 9.567 -30.974 1.00 76.50 281 ARG A CA 1
ATOM 2200 C C . ARG A 1 281 ? 14.558 10.369 -32.013 1.00 76.50 281 ARG A C 1
ATOM 2202 O O . ARG A 1 281 ? 14.919 9.807 -33.046 1.00 76.50 281 ARG A O 1
ATOM 2209 N N . LEU A 1 282 ? 14.780 11.661 -31.773 1.00 76.12 282 LEU A N 1
ATOM 2210 C CA . LEU A 1 282 ? 15.528 12.543 -32.672 1.00 76.12 282 LEU A CA 1
ATOM 2211 C C . LEU A 1 282 ? 17.024 12.212 -32.670 1.00 76.12 282 LEU A C 1
ATOM 2213 O O . LEU A 1 282 ? 17.586 12.024 -33.745 1.00 76.12 282 LEU A O 1
ATOM 2217 N N . ALA A 1 283 ? 17.627 12.016 -31.496 1.00 67.81 283 ALA A N 1
ATOM 2218 C CA . ALA A 1 283 ? 19.020 11.588 -31.366 1.00 67.81 283 ALA A CA 1
ATOM 2219 C C . ALA A 1 283 ? 19.277 10.272 -32.120 1.00 67.81 283 ALA A C 1
ATOM 2221 O O . ALA A 1 283 ? 20.198 10.176 -32.927 1.00 67.81 283 ALA A O 1
ATOM 2222 N N . GLY A 1 284 ? 18.379 9.289 -31.980 1.00 68.00 284 GLY A N 1
ATOM 2223 C CA . GLY A 1 284 ? 18.474 8.033 -32.727 1.00 68.00 284 GLY A CA 1
ATOM 2224 C C . GLY A 1 284 ? 18.309 8.181 -34.247 1.00 68.00 284 GLY A C 1
ATOM 2225 O O . GLY A 1 284 ? 18.739 7.302 -34.993 1.00 68.00 284 GLY A O 1
ATOM 2226 N N . LYS A 1 285 ? 17.690 9.261 -34.747 1.00 69.25 285 LYS A N 1
ATOM 2227 C CA . LYS A 1 285 ? 17.671 9.570 -36.188 1.00 69.25 285 LYS A CA 1
ATOM 2228 C C . LYS A 1 285 ? 18.990 10.179 -36.647 1.00 69.25 285 LYS A C 1
ATOM 2230 O O . LYS A 1 285 ? 19.473 9.797 -37.710 1.00 69.25 285 LYS A O 1
ATOM 2235 N N . GLU A 1 286 ? 19.553 11.093 -35.865 1.00 68.75 286 GLU A N 1
ATOM 2236 C CA . GLU A 1 286 ? 20.840 11.724 -36.166 1.00 68.75 286 GLU A CA 1
ATOM 2237 C C . GLU A 1 286 ? 21.978 10.703 -36.167 1.00 68.75 286 GLU A C 1
ATOM 2239 O O . GLU A 1 286 ? 22.749 10.663 -37.121 1.00 68.75 286 GLU A O 1
ATOM 2244 N N . GLU A 1 287 ? 22.027 9.801 -35.184 1.00 67.00 287 GLU A N 1
ATOM 2245 C CA . GLU A 1 287 ? 23.020 8.719 -35.148 1.00 67.00 287 GLU A CA 1
ATOM 2246 C C . GLU A 1 287 ? 22.933 7.808 -36.378 1.00 67.00 287 GLU A C 1
ATOM 2248 O O . GLU A 1 287 ? 23.956 7.457 -36.963 1.00 67.00 287 GLU A O 1
ATOM 2253 N N . ARG A 1 288 ? 21.719 7.459 -36.829 1.00 67.69 288 ARG A N 1
ATOM 2254 C CA . ARG A 1 288 ? 21.531 6.671 -38.062 1.00 67.69 288 ARG A CA 1
ATOM 2255 C C . ARG A 1 288 ? 21.983 7.434 -39.302 1.00 67.69 288 ARG A C 1
ATOM 2257 O O . ARG A 1 288 ? 22.583 6.832 -40.188 1.00 67.69 288 ARG A O 1
ATOM 2264 N N . ALA A 1 289 ? 21.709 8.736 -39.370 1.00 65.38 289 ALA A N 1
ATOM 2265 C CA . ALA A 1 289 ? 22.152 9.585 -40.473 1.00 65.38 289 ALA A CA 1
ATOM 2266 C C . ALA A 1 289 ? 23.685 9.734 -40.497 1.00 65.38 289 ALA A C 1
ATOM 2268 O O . ALA A 1 289 ? 24.294 9.670 -41.565 1.00 65.38 289 ALA A O 1
ATOM 2269 N N . ALA A 1 290 ? 24.319 9.861 -39.329 1.00 66.94 290 ALA A N 1
ATOM 2270 C CA . ALA A 1 290 ? 25.770 9.920 -39.190 1.00 66.94 290 ALA A CA 1
ATOM 2271 C C . ALA A 1 290 ? 26.436 8.577 -39.535 1.00 66.94 290 ALA A C 1
ATOM 2273 O O . ALA A 1 290 ? 27.397 8.549 -40.302 1.00 66.94 290 ALA A O 1
ATOM 2274 N N . ALA A 1 291 ? 25.897 7.457 -39.043 1.00 60.88 291 ALA A N 1
ATOM 2275 C CA . ALA A 1 291 ? 26.364 6.118 -39.399 1.00 60.88 291 ALA A CA 1
ATOM 2276 C C . ALA A 1 291 ? 26.246 5.864 -40.910 1.00 60.88 291 ALA A C 1
ATOM 2278 O O . ALA A 1 291 ? 27.174 5.345 -41.526 1.00 60.88 291 ALA A O 1
ATOM 2279 N N . TYR A 1 292 ? 25.144 6.304 -41.524 1.00 61.75 292 TYR A N 1
ATOM 2280 C CA . TYR A 1 292 ? 24.976 6.263 -42.974 1.00 61.75 292 TYR A CA 1
ATOM 2281 C C . TYR A 1 292 ? 26.070 7.063 -43.700 1.00 61.75 292 TYR A C 1
ATOM 2283 O O . TYR A 1 292 ? 26.719 6.526 -44.595 1.00 61.75 292 TYR A O 1
ATOM 2291 N N . ALA A 1 293 ? 26.346 8.302 -43.282 1.00 65.00 293 ALA A N 1
ATOM 2292 C CA . ALA A 1 293 ? 27.393 9.127 -43.889 1.00 65.00 293 ALA A CA 1
ATOM 2293 C C . ALA A 1 293 ? 28.798 8.500 -43.773 1.00 65.00 293 ALA A C 1
ATOM 2295 O O . ALA A 1 293 ? 29.579 8.548 -44.725 1.00 65.00 293 ALA A O 1
ATOM 2296 N N . VAL A 1 294 ? 29.112 7.867 -42.637 1.00 63.00 294 VAL A N 1
ATOM 2297 C CA . VAL A 1 294 ? 30.389 7.167 -42.419 1.00 63.00 294 VAL A CA 1
ATOM 2298 C C . VAL A 1 294 ? 30.512 5.922 -43.300 1.00 63.00 294 VAL A C 1
ATOM 2300 O O . VAL A 1 294 ? 31.568 5.704 -43.893 1.00 63.00 294 VAL A O 1
ATOM 2303 N N . ASN A 1 295 ? 29.451 5.122 -43.425 1.00 60.16 295 ASN A N 1
ATOM 2304 C CA . ASN A 1 295 ? 29.466 3.914 -44.256 1.00 60.16 295 ASN A CA 1
ATOM 2305 C C . ASN A 1 295 ? 29.630 4.261 -45.742 1.00 60.16 295 ASN A C 1
ATOM 2307 O O . ASN A 1 295 ? 30.425 3.630 -46.438 1.00 60.16 295 ASN A O 1
ATOM 2311 N N . VAL A 1 296 ? 28.969 5.335 -46.198 1.00 60.00 296 VAL A N 1
ATOM 2312 C CA . VAL A 1 296 ? 29.154 5.888 -47.549 1.00 60.00 296 VAL A CA 1
ATOM 2313 C C . VAL A 1 296 ? 30.610 6.313 -47.775 1.00 60.00 296 VAL A C 1
ATOM 2315 O O . VAL A 1 296 ? 31.185 5.981 -48.808 1.00 60.00 296 VAL A O 1
ATOM 2318 N N . ALA A 1 297 ? 31.240 6.984 -46.806 1.00 63.94 297 ALA A N 1
ATOM 2319 C CA . ALA A 1 297 ? 32.638 7.410 -46.914 1.00 63.94 297 ALA A CA 1
ATOM 2320 C C . ALA A 1 297 ? 33.646 6.241 -46.928 1.00 63.94 297 ALA A C 1
ATOM 2322 O O . ALA A 1 297 ? 34.725 6.372 -47.502 1.00 63.94 297 ALA A O 1
ATOM 2323 N N . LYS A 1 298 ? 33.306 5.097 -46.318 1.00 60.88 298 LYS A N 1
ATOM 2324 C CA . LYS A 1 298 ? 34.144 3.884 -46.281 1.00 60.88 298 LYS A CA 1
ATOM 2325 C C . LYS A 1 298 ? 33.945 2.945 -47.476 1.00 60.88 298 LYS A C 1
ATOM 2327 O O . LYS A 1 298 ? 34.646 1.942 -47.572 1.00 60.88 298 LYS A O 1
ATOM 2332 N N . GLY A 1 299 ? 32.997 3.241 -48.368 1.00 59.69 299 GLY A N 1
ATOM 2333 C CA . GLY A 1 299 ? 32.625 2.338 -49.461 1.00 59.69 299 GLY A CA 1
ATOM 2334 C C . GLY A 1 299 ? 31.946 1.047 -48.986 1.00 59.69 299 GLY A C 1
ATOM 2335 O O . GLY A 1 299 ? 31.866 0.083 -49.745 1.00 59.69 299 GLY A O 1
ATOM 2336 N N . GLU A 1 300 ? 31.464 1.008 -47.740 1.00 54.31 300 GLU A N 1
ATOM 2337 C CA . GLU A 1 300 ? 30.718 -0.131 -47.213 1.00 54.31 300 GLU A CA 1
ATOM 2338 C C . GLU A 1 300 ? 29.279 -0.084 -47.757 1.00 54.31 300 GLU A C 1
ATOM 2340 O O . GLU A 1 300 ? 28.628 0.965 -47.690 1.00 54.31 300 GLU A O 1
ATOM 2345 N N . PRO A 1 301 ? 28.753 -1.188 -48.319 1.00 60.44 301 PRO A N 1
ATOM 2346 C CA . PRO A 1 301 ? 27.423 -1.181 -48.909 1.00 60.44 301 PRO A CA 1
ATOM 2347 C C . PRO A 1 301 ? 26.358 -0.924 -47.837 1.00 60.44 301 PRO A C 1
ATOM 2349 O O . PRO A 1 301 ? 26.332 -1.577 -46.793 1.00 60.44 301 PRO A O 1
ATOM 2352 N N . GLU A 1 302 ? 25.449 0.015 -48.114 1.00 67.62 302 GLU A N 1
ATOM 2353 C CA . GLU A 1 302 ? 24.317 0.336 -47.240 1.00 67.62 302 GLU A CA 1
ATOM 2354 C C . GLU A 1 302 ? 23.498 -0.932 -46.964 1.00 67.62 302 GLU A C 1
ATOM 2356 O O . GLU A 1 302 ? 22.926 -1.525 -47.884 1.00 67.62 302 GLU A O 1
ATOM 2361 N N . THR A 1 303 ? 23.452 -1.343 -45.696 1.00 74.56 303 THR A N 1
ATOM 2362 C CA . THR A 1 303 ? 22.642 -2.467 -45.224 1.00 74.56 303 THR A CA 1
ATOM 2363 C C . THR A 1 303 ? 21.313 -1.961 -44.666 1.00 74.56 303 THR A C 1
ATOM 2365 O O . THR A 1 303 ? 21.244 -1.044 -43.852 1.00 74.56 303 THR A O 1
ATOM 2368 N N . ILE A 1 304 ? 20.233 -2.566 -45.138 1.00 81.38 304 ILE A N 1
ATOM 2369 C CA . ILE A 1 304 ? 18.846 -2.317 -44.791 1.00 81.38 304 ILE A CA 1
ATOM 2370 C C . ILE A 1 304 ? 18.370 -3.511 -43.971 1.00 81.38 304 ILE A C 1
ATOM 2372 O O . ILE A 1 304 ? 18.436 -4.659 -44.415 1.00 81.38 304 ILE A O 1
ATOM 2376 N N . ARG A 1 305 ? 17.860 -3.235 -42.770 1.00 86.19 305 ARG A N 1
ATOM 2377 C CA . ARG A 1 305 ? 17.248 -4.259 -41.930 1.00 86.19 305 ARG A CA 1
ATOM 2378 C C . ARG A 1 305 ? 15.799 -4.479 -42.334 1.00 86.19 305 ARG A C 1
ATOM 2380 O O . ARG A 1 305 ? 14.985 -3.558 -42.295 1.00 86.19 305 ARG A O 1
ATOM 2387 N N . LEU A 1 306 ? 15.480 -5.720 -42.662 1.00 86.38 306 LEU A N 1
ATOM 2388 C CA . LEU A 1 306 ? 14.131 -6.188 -42.924 1.00 86.38 306 LEU A CA 1
ATOM 2389 C C . LEU A 1 306 ? 13.623 -6.997 -41.736 1.00 86.38 306 LEU A C 1
ATOM 2391 O O . LEU A 1 306 ? 14.356 -7.813 -41.183 1.00 86.38 306 LEU A O 1
ATOM 2395 N N . TYR A 1 307 ? 12.360 -6.800 -41.377 1.00 86.31 307 TYR A N 1
ATOM 2396 C CA . TYR A 1 307 ? 11.683 -7.477 -40.279 1.00 86.31 307 TYR A CA 1
ATOM 2397 C C . TYR A 1 307 ? 10.544 -8.349 -40.784 1.00 86.31 307 TYR A C 1
ATOM 2399 O O . TYR A 1 307 ? 9.872 -8.024 -41.765 1.00 86.31 307 TYR A O 1
ATOM 2407 N N . ARG A 1 308 ? 10.286 -9.430 -40.054 1.00 85.56 308 ARG A N 1
ATOM 2408 C CA . ARG A 1 308 ? 9.166 -10.334 -40.290 1.00 85.56 308 ARG A CA 1
ATOM 2409 C C . ARG A 1 308 ? 8.578 -10.833 -38.975 1.00 85.56 308 ARG A C 1
ATOM 2411 O O . ARG A 1 308 ? 9.327 -11.252 -38.099 1.00 85.56 308 ARG A O 1
ATOM 2418 N N . GLY A 1 309 ? 7.252 -10.865 -38.876 1.00 74.56 309 GLY A N 1
ATOM 2419 C CA . GLY A 1 309 ? 6.547 -11.652 -37.866 1.00 74.56 309 GLY A CA 1
ATOM 2420 C C . GLY A 1 309 ? 6.434 -13.120 -38.288 1.00 74.56 309 GLY A C 1
ATOM 2421 O O . GLY A 1 309 ? 6.110 -13.428 -39.437 1.00 74.56 309 GLY A O 1
ATOM 2422 N N . VAL A 1 310 ? 6.753 -14.029 -37.371 1.00 67.75 310 VAL A N 1
ATOM 2423 C CA . VAL A 1 310 ? 6.596 -15.480 -37.524 1.00 67.75 310 VAL A CA 1
ATOM 2424 C C . VAL A 1 310 ? 5.625 -15.948 -36.433 1.00 67.75 310 VAL A C 1
ATOM 2426 O O . VAL A 1 310 ? 5.961 -15.885 -35.252 1.00 67.75 310 VAL A O 1
ATOM 2429 N N . GLY A 1 311 ? 4.404 -16.351 -36.800 1.00 65.31 311 GLY A N 1
ATOM 2430 C CA . GLY A 1 311 ? 3.336 -16.692 -35.849 1.00 65.31 311 GLY A CA 1
ATOM 2431 C C . GLY A 1 311 ? 1.946 -16.701 -36.493 1.00 65.31 311 GLY A C 1
ATOM 2432 O O . GLY A 1 311 ? 1.833 -17.117 -37.647 1.00 65.31 311 GLY A O 1
ATOM 2433 N N . ASP A 1 312 ? 0.922 -16.256 -35.748 1.00 51.00 312 ASP A N 1
ATOM 2434 C CA . ASP A 1 312 ? -0.488 -16.135 -36.168 1.00 51.00 312 ASP A CA 1
ATOM 2435 C C . ASP A 1 312 ? -0.624 -15.276 -37.439 1.00 51.00 312 ASP A C 1
ATOM 2437 O O . ASP A 1 312 ? -0.837 -14.064 -37.399 1.00 51.00 312 ASP A O 1
ATOM 2441 N N . ASN A 1 313 ? -0.439 -15.905 -38.595 1.00 47.94 313 ASN A N 1
ATOM 2442 C CA . ASN A 1 313 ? -0.391 -15.236 -39.884 1.00 47.94 313 ASN A CA 1
ATOM 2443 C C . ASN A 1 313 ? -1.753 -15.293 -40.579 1.00 47.94 313 ASN A C 1
ATOM 2445 O O . ASN A 1 313 ? -2.372 -16.347 -40.688 1.00 47.94 313 ASN A O 1
ATOM 2449 N N . VAL A 1 314 ? -2.140 -14.165 -41.175 1.00 46.47 314 VAL A N 1
ATOM 2450 C CA . VAL A 1 314 ? -3.251 -14.046 -42.138 1.00 46.47 314 VAL A CA 1
ATOM 2451 C C . VAL A 1 314 ? -2.920 -14.757 -43.472 1.00 46.47 314 VAL A C 1
ATOM 2453 O O . VAL A 1 314 ? -3.807 -14.990 -44.286 1.00 46.47 314 VAL A O 1
ATOM 2456 N N . TRP A 1 315 ? -1.657 -15.154 -43.695 1.00 54.56 315 TRP A N 1
ATOM 2457 C CA . TRP A 1 315 ? -1.184 -15.757 -44.948 1.00 54.56 315 TRP A CA 1
ATOM 2458 C C . TRP A 1 315 ? -0.170 -16.880 -44.683 1.00 54.56 315 TRP A C 1
ATOM 2460 O O . TRP A 1 315 ? 1.001 -16.622 -44.396 1.00 54.56 315 TRP A O 1
ATOM 2470 N N . ALA A 1 316 ? -0.609 -18.135 -44.768 1.00 53.59 316 ALA A N 1
ATOM 2471 C CA . ALA A 1 316 ? 0.293 -19.284 -44.751 1.00 53.59 316 ALA A CA 1
ATOM 2472 C C . ALA A 1 316 ? 1.107 -19.313 -46.057 1.00 53.59 316 ALA A C 1
ATOM 2474 O O . ALA A 1 316 ? 0.522 -19.365 -47.135 1.00 53.59 316 ALA A O 1
ATOM 2475 N N . ALA A 1 317 ? 2.437 -19.274 -45.962 1.00 58.75 317 ALA A N 1
ATOM 2476 C CA . ALA A 1 317 ? 3.322 -19.512 -47.101 1.00 58.75 317 ALA A CA 1
ATOM 2477 C C . ALA A 1 317 ? 3.683 -21.001 -47.140 1.00 58.75 317 ALA A C 1
ATOM 2479 O O . ALA A 1 317 ? 4.089 -21.558 -46.115 1.00 58.75 317 ALA A O 1
ATOM 2480 N N . ARG A 1 318 ? 3.518 -21.650 -48.295 1.00 61.53 318 ARG A N 1
ATOM 2481 C CA . ARG A 1 318 ? 3.981 -23.034 -48.498 1.00 61.53 318 ARG A CA 1
ATOM 2482 C C . ARG A 1 318 ? 5.506 -23.071 -48.615 1.00 61.53 318 ARG A C 1
ATOM 2484 O O . ARG A 1 318 ? 6.145 -22.057 -48.889 1.00 61.53 318 ARG A O 1
ATOM 2491 N N . GLU A 1 319 ? 6.096 -24.242 -48.404 1.00 59.19 319 GLU A N 1
ATOM 2492 C CA . GLU A 1 319 ? 7.533 -24.442 -48.598 1.00 59.19 319 GLU A CA 1
ATOM 2493 C C . GLU A 1 319 ? 7.929 -24.051 -50.035 1.00 59.19 319 GLU A C 1
ATOM 2495 O O . GLU A 1 319 ? 7.328 -24.516 -51.002 1.00 59.19 319 GLU A O 1
ATOM 2500 N N . GLY A 1 320 ? 8.884 -23.124 -50.163 1.00 60.69 320 GLY A N 1
ATOM 2501 C CA . GLY A 1 320 ? 9.300 -22.540 -51.445 1.00 60.69 320 GLY A CA 1
ATOM 2502 C C . GLY A 1 320 ? 8.565 -21.259 -51.871 1.00 60.69 320 GLY A C 1
ATOM 2503 O O . GLY A 1 320 ? 8.957 -20.651 -52.866 1.00 60.69 320 GLY A O 1
ATOM 2504 N N . GLU A 1 321 ? 7.543 -20.796 -51.141 1.00 70.81 321 GLU A N 1
ATOM 2505 C CA . GLU A 1 321 ? 6.870 -19.532 -51.463 1.00 70.81 321 GLU A CA 1
ATOM 2506 C C . GLU A 1 321 ? 7.603 -18.298 -50.899 1.00 70.81 321 GLU A C 1
ATOM 2508 O O . GLU A 1 321 ? 8.119 -18.326 -49.778 1.00 70.81 321 GLU A O 1
ATOM 2513 N N . PRO A 1 322 ? 7.605 -17.165 -51.632 1.00 75.12 322 PRO A N 1
ATOM 2514 C CA . PRO A 1 322 ? 8.205 -15.923 -51.159 1.00 75.12 322 PRO A CA 1
ATOM 2515 C C . PRO A 1 322 ? 7.543 -15.384 -49.889 1.00 75.12 322 PRO A C 1
ATOM 2517 O O . PRO A 1 322 ? 6.314 -15.291 -49.802 1.00 75.12 322 PRO A O 1
ATOM 2520 N N . LEU A 1 323 ? 8.371 -14.942 -48.948 1.00 78.12 323 LEU A N 1
ATOM 2521 C CA . LEU A 1 323 ? 7.981 -14.484 -47.621 1.00 78.12 323 LEU A CA 1
ATOM 2522 C C . LEU A 1 323 ? 7.881 -12.957 -47.566 1.00 78.12 323 LEU A C 1
ATOM 2524 O O . LEU A 1 323 ? 8.586 -12.247 -48.283 1.00 78.12 323 LEU A O 1
ATOM 2528 N N . TYR A 1 324 ? 6.996 -12.456 -46.704 1.00 82.12 324 TYR A N 1
ATOM 2529 C CA . TYR A 1 324 ? 6.801 -11.021 -46.507 1.00 82.12 324 TYR A CA 1
ATOM 2530 C C . TYR A 1 324 ? 7.777 -10.453 -45.480 1.00 82.12 324 TYR A C 1
ATOM 2532 O O . TYR A 1 324 ? 7.952 -11.003 -44.389 1.00 82.12 324 TYR A O 1
ATOM 2540 N N . PHE A 1 325 ? 8.357 -9.317 -45.842 1.00 84.81 325 PHE A N 1
ATOM 2541 C CA . PHE A 1 325 ? 9.294 -8.539 -45.051 1.00 84.81 325 PHE A CA 1
ATOM 2542 C C . PHE A 1 325 ? 8.891 -7.067 -45.066 1.00 84.81 325 PHE A C 1
ATOM 2544 O O . PHE A 1 325 ? 8.328 -6.593 -46.045 1.00 84.81 325 PHE A O 1
ATOM 2551 N N . SER A 1 326 ? 9.206 -6.339 -44.002 1.00 84.94 326 SER A N 1
ATOM 2552 C CA . SER A 1 326 ? 8.936 -4.904 -43.868 1.00 84.94 326 SER A CA 1
ATOM 2553 C C . SER A 1 326 ? 10.161 -4.215 -43.279 1.00 84.94 326 SER A C 1
ATOM 2555 O O . SER A 1 326 ? 10.782 -4.748 -42.360 1.00 84.94 326 SER A O 1
ATOM 2557 N N . THR A 1 327 ? 10.512 -3.016 -43.742 1.00 83.31 327 THR A N 1
ATOM 2558 C CA . THR A 1 327 ? 11.528 -2.192 -43.047 1.00 83.31 327 THR A CA 1
ATOM 2559 C C . THR A 1 327 ? 10.972 -1.563 -41.759 1.00 83.31 327 THR A C 1
ATOM 2561 O O . THR A 1 327 ? 11.726 -1.091 -40.907 1.00 83.31 327 THR A O 1
ATOM 2564 N N . ASN A 1 328 ? 9.647 -1.594 -41.572 1.00 81.44 328 ASN A N 1
ATOM 2565 C CA . ASN A 1 328 ? 8.951 -1.140 -40.376 1.00 81.44 328 ASN A CA 1
ATOM 2566 C C . ASN A 1 328 ? 8.705 -2.302 -39.397 1.00 81.44 328 ASN A C 1
ATOM 2568 O O . ASN A 1 328 ? 7.943 -3.234 -39.679 1.00 81.44 328 ASN A O 1
ATOM 2572 N N . ILE A 1 329 ? 9.327 -2.206 -38.220 1.00 80.50 329 ILE A N 1
ATOM 2573 C CA . ILE A 1 329 ? 9.266 -3.214 -37.156 1.00 80.50 329 ILE A CA 1
ATOM 2574 C C . ILE A 1 329 ? 7.867 -3.386 -36.549 1.00 80.50 329 ILE A C 1
ATOM 2576 O O . ILE A 1 329 ? 7.471 -4.515 -36.273 1.00 80.50 329 ILE A O 1
ATOM 2580 N N . GLU A 1 330 ? 7.103 -2.307 -36.359 1.00 76.06 330 GLU A N 1
ATOM 2581 C CA . GLU A 1 330 ? 5.763 -2.371 -35.752 1.00 76.06 330 GLU A CA 1
ATOM 2582 C C . GLU A 1 330 ? 4.777 -3.061 -36.692 1.00 76.06 330 GLU A C 1
ATOM 2584 O O . GLU A 1 330 ? 3.959 -3.876 -36.269 1.00 76.06 330 GLU A O 1
ATOM 2589 N N . ARG A 1 331 ? 4.930 -2.815 -37.997 1.00 77.69 331 ARG A N 1
ATOM 2590 C CA . ARG A 1 331 ? 4.168 -3.521 -39.024 1.00 77.69 331 ARG A CA 1
ATOM 2591 C C . ARG A 1 331 ? 4.481 -5.016 -39.019 1.00 77.69 331 ARG A C 1
ATOM 2593 O O . ARG A 1 331 ? 3.560 -5.818 -39.003 1.00 77.69 331 ARG A O 1
ATOM 2600 N N . ALA A 1 332 ? 5.756 -5.404 -38.954 1.00 78.06 332 ALA A N 1
ATOM 2601 C CA . ALA A 1 332 ? 6.143 -6.815 -38.863 1.00 78.06 332 ALA A CA 1
ATOM 2602 C C . ALA A 1 332 ? 5.665 -7.484 -37.557 1.00 78.06 332 ALA A C 1
ATOM 2604 O O . ALA A 1 332 ? 5.325 -8.666 -37.558 1.00 78.06 332 ALA A O 1
ATOM 2605 N N . ARG A 1 333 ? 5.612 -6.728 -36.452 1.00 77.75 333 ARG A N 1
ATOM 2606 C CA . ARG A 1 333 ? 5.213 -7.209 -35.119 1.00 77.75 333 ARG A CA 1
ATOM 2607 C C . ARG A 1 333 ? 3.747 -7.619 -35.046 1.00 77.75 333 ARG A C 1
ATOM 2609 O O . ARG A 1 333 ? 3.415 -8.523 -34.286 1.00 77.75 333 ARG A O 1
ATOM 2616 N N . ALA A 1 334 ? 2.890 -6.997 -35.854 1.00 71.44 334 ALA A N 1
ATOM 2617 C CA . ALA A 1 334 ? 1.479 -7.360 -35.956 1.00 71.44 334 ALA A CA 1
ATOM 2618 C C . ALA A 1 334 ? 1.258 -8.816 -36.421 1.00 71.44 334 ALA A C 1
ATOM 2620 O O . ALA A 1 334 ? 0.169 -9.347 -36.239 1.00 71.44 334 ALA A O 1
ATOM 2621 N N . PHE A 1 335 ? 2.286 -9.463 -36.983 1.00 68.94 335 PHE A N 1
ATOM 2622 C CA . PHE A 1 335 ? 2.221 -10.804 -37.570 1.00 68.94 335 PHE A CA 1
ATOM 2623 C C . PHE A 1 335 ? 2.954 -11.883 -36.743 1.00 68.94 335 PHE A C 1
ATOM 2625 O O . PHE A 1 335 ? 3.252 -12.965 -37.244 1.00 68.94 335 PHE A O 1
ATOM 2632 N N . GLY A 1 336 ? 3.297 -11.601 -35.480 1.00 71.62 336 GLY A N 1
ATOM 2633 C CA . GLY A 1 336 ? 3.855 -12.590 -34.547 1.00 71.62 336 GLY A CA 1
ATOM 2634 C C . GLY A 1 336 ? 5.295 -12.319 -34.101 1.00 71.62 336 GLY A C 1
ATOM 2635 O O . GLY A 1 336 ? 5.729 -11.172 -33.986 1.00 71.62 336 GLY A O 1
ATOM 2636 N N . ALA A 1 337 ? 6.044 -13.386 -33.798 1.00 75.81 337 ALA A N 1
ATOM 2637 C CA . ALA A 1 337 ? 7.385 -13.288 -33.226 1.00 75.81 337 ALA A CA 1
ATOM 2638 C C . ALA A 1 337 ? 8.385 -12.700 -34.232 1.00 75.81 337 ALA A C 1
ATOM 2640 O O . ALA A 1 337 ? 8.575 -13.223 -35.333 1.00 75.81 337 ALA A O 1
ATOM 2641 N N . LEU A 1 338 ? 9.038 -11.605 -33.843 1.00 82.06 338 LEU A N 1
ATOM 2642 C CA . LEU A 1 338 ? 9.886 -10.830 -34.740 1.00 82.06 338 LEU A CA 1
ATOM 2643 C C . LEU A 1 338 ? 11.202 -11.536 -35.062 1.00 82.06 338 LEU A C 1
ATOM 2645 O O . LEU A 1 338 ? 11.970 -11.911 -34.179 1.00 82.06 338 LEU A O 1
ATOM 2649 N N . HIS A 1 339 ? 11.482 -11.619 -36.353 1.00 87.12 339 HIS A N 1
ATOM 2650 C CA . HIS A 1 339 ? 12.769 -11.972 -36.924 1.00 87.12 339 HIS A CA 1
ATOM 2651 C C . HIS A 1 339 ? 13.274 -10.820 -37.792 1.00 87.12 339 HIS A C 1
ATOM 2653 O O . HIS A 1 339 ? 12.482 -10.001 -38.265 1.00 87.12 339 HIS A O 1
ATOM 2659 N N . PHE A 1 340 ? 14.585 -10.755 -38.006 1.00 88.56 340 PHE A N 1
ATOM 2660 C CA . PHE A 1 340 ? 15.216 -9.759 -38.857 1.00 88.56 340 PHE A CA 1
ATOM 2661 C C . PHE A 1 340 ? 16.318 -10.352 -39.737 1.00 88.56 340 PHE A C 1
ATOM 2663 O O . PHE A 1 340 ? 16.932 -11.368 -39.400 1.00 88.56 340 PHE A O 1
ATOM 2670 N N . VAL A 1 341 ? 16.573 -9.693 -40.863 1.00 88.19 341 VAL A N 1
ATOM 2671 C CA . VAL A 1 341 ? 17.711 -9.951 -41.747 1.00 88.19 341 VAL A CA 1
ATOM 2672 C C . VAL A 1 341 ? 18.266 -8.621 -42.246 1.00 88.19 341 VAL A C 1
ATOM 2674 O O . VAL A 1 341 ? 17.503 -7.716 -42.578 1.00 88.19 341 VAL A O 1
ATOM 2677 N N . ASP A 1 342 ? 19.589 -8.504 -42.285 1.00 87.19 342 ASP A N 1
ATOM 2678 C CA . ASP A 1 342 ? 20.276 -7.352 -42.868 1.00 87.19 342 ASP A CA 1
ATOM 2679 C C . ASP A 1 342 ? 20.652 -7.686 -44.319 1.00 87.19 342 ASP A C 1
ATOM 2681 O O . ASP A 1 342 ? 21.339 -8.682 -44.572 1.00 87.19 342 ASP A O 1
ATOM 2685 N N . VAL A 1 343 ? 20.172 -6.874 -45.264 1.00 85.50 343 VAL A N 1
ATOM 2686 C CA . VAL A 1 343 ? 20.410 -7.007 -46.714 1.00 85.50 343 VAL A CA 1
ATOM 2687 C C . VAL A 1 343 ? 20.985 -5.713 -47.268 1.00 85.50 343 VAL A C 1
ATOM 2689 O O . VAL A 1 343 ? 20.670 -4.642 -46.777 1.00 85.50 343 VAL A O 1
ATOM 2692 N N . THR A 1 344 ? 21.815 -5.758 -48.295 1.00 84.19 344 THR A N 1
ATOM 2693 C CA . THR A 1 344 ? 22.315 -4.544 -48.948 1.00 84.19 344 THR A CA 1
ATOM 2694 C C . THR A 1 344 ? 21.229 -3.883 -49.801 1.00 84.19 344 THR A C 1
ATOM 2696 O O . THR A 1 344 ? 20.300 -4.543 -50.273 1.00 84.19 344 THR A O 1
ATOM 2699 N N . ARG A 1 345 ? 21.354 -2.579 -50.079 1.00 79.06 345 ARG A N 1
ATOM 2700 C CA . ARG A 1 345 ? 20.452 -1.885 -51.018 1.00 79.06 345 ARG A CA 1
ATOM 2701 C C . ARG A 1 345 ? 20.445 -2.534 -52.412 1.00 79.06 345 ARG A C 1
ATOM 2703 O O . ARG A 1 345 ? 19.398 -2.574 -53.050 1.00 79.06 345 ARG A O 1
ATOM 2710 N N . ALA A 1 346 ? 21.581 -3.070 -52.865 1.00 78.31 346 ALA A N 1
ATOM 2711 C CA . ALA A 1 346 ? 21.695 -3.770 -54.147 1.00 78.31 346 ALA A CA 1
ATOM 2712 C C . ALA A 1 346 ? 20.963 -5.124 -54.154 1.00 78.31 346 ALA A C 1
ATOM 2714 O O . ALA A 1 346 ? 20.310 -5.456 -55.142 1.00 78.31 346 ALA A O 1
ATOM 2715 N N . GLU A 1 347 ? 21.027 -5.877 -53.048 1.00 83.12 347 GLU A N 1
ATOM 2716 C CA . GLU A 1 347 ? 20.214 -7.086 -52.856 1.00 83.12 347 GLU A CA 1
ATOM 2717 C C . GLU A 1 347 ? 18.721 -6.727 -52.844 1.00 83.12 347 GLU A C 1
ATOM 2719 O O . GLU A 1 347 ? 17.923 -7.377 -53.512 1.00 83.12 347 GLU A O 1
ATOM 2724 N N . LEU A 1 348 ? 18.335 -5.654 -52.142 1.00 83.19 348 LEU A N 1
ATOM 2725 C CA . LEU A 1 348 ? 16.931 -5.267 -51.992 1.00 83.19 348 LEU A CA 1
ATOM 2726 C C . LEU A 1 348 ? 16.300 -4.712 -53.279 1.00 83.19 348 LEU A C 1
ATOM 2728 O O . LEU A 1 348 ? 15.117 -4.942 -53.521 1.00 83.19 348 LEU A O 1
ATOM 2732 N N . ALA A 1 349 ? 17.073 -4.013 -54.117 1.00 79.50 349 ALA A N 1
ATOM 2733 C CA . ALA A 1 349 ? 16.591 -3.364 -55.343 1.00 79.50 349 ALA A CA 1
ATOM 2734 C C . ALA A 1 349 ? 15.969 -4.335 -56.367 1.00 79.50 349 ALA A C 1
ATOM 2736 O O . ALA A 1 349 ? 15.238 -3.910 -57.262 1.00 79.50 349 ALA A O 1
ATOM 2737 N N . GLN A 1 350 ? 16.246 -5.632 -56.234 1.00 81.75 350 GLN A N 1
ATOM 2738 C CA . GLN A 1 350 ? 15.726 -6.690 -57.102 1.00 81.75 350 GLN A CA 1
ATOM 2739 C C . GLN A 1 350 ? 14.279 -7.083 -56.753 1.00 81.75 350 GLN A C 1
ATOM 2741 O O . GLN A 1 350 ? 13.602 -7.737 -57.548 1.00 81.75 350 GLN A O 1
ATOM 2746 N N . TYR A 1 351 ? 13.780 -6.660 -55.588 1.00 81.62 351 TYR A N 1
ATOM 2747 C CA . TYR A 1 351 ? 12.461 -7.009 -55.070 1.00 81.62 351 TYR A CA 1
ATOM 2748 C C . TYR A 1 351 ? 11.512 -5.806 -55.132 1.00 81.62 351 TYR A C 1
ATOM 2750 O O . TYR A 1 351 ? 11.888 -4.675 -54.832 1.00 81.62 351 TYR A O 1
ATOM 2758 N N . LYS A 1 352 ? 10.254 -6.040 -55.527 1.00 70.75 352 LYS A N 1
ATOM 2759 C CA . LYS A 1 352 ? 9.237 -4.985 -55.678 1.00 70.75 352 LYS A CA 1
ATOM 2760 C C . LYS A 1 352 ? 8.288 -4.924 -54.483 1.00 70.75 352 LYS A C 1
ATOM 2762 O O . LYS A 1 352 ? 7.990 -5.951 -53.870 1.00 70.75 352 LYS A O 1
ATOM 2767 N N . CYS A 1 353 ? 7.749 -3.728 -54.235 1.00 71.06 353 CYS A N 1
ATOM 2768 C CA . CYS A 1 353 ? 6.612 -3.534 -53.339 1.00 71.06 353 CYS A CA 1
ATOM 2769 C C . CYS A 1 353 ? 5.405 -4.344 -53.861 1.00 71.06 353 CYS A C 1
ATOM 2771 O O . CYS A 1 353 ? 5.003 -4.147 -55.012 1.00 71.06 353 CYS A O 1
ATOM 2773 N N . PRO A 1 354 ? 4.834 -5.266 -53.066 1.00 73.50 354 PRO A N 1
ATOM 2774 C CA . PRO A 1 354 ? 3.843 -6.223 -53.552 1.00 73.50 354 PRO A CA 1
ATOM 2775 C C . PRO A 1 354 ? 2.398 -5.691 -53.551 1.00 73.50 354 PRO A C 1
ATOM 2777 O O . PRO A 1 354 ? 1.491 -6.419 -53.951 1.00 73.50 354 PRO A O 1
ATOM 2780 N N . HIS A 1 355 ? 2.153 -4.461 -53.086 1.00 76.56 355 HIS A N 1
ATOM 2781 C CA . HIS A 1 355 ? 0.801 -3.959 -52.806 1.00 76.56 355 HIS A CA 1
ATOM 2782 C C . HIS A 1 355 ? 0.217 -3.091 -53.925 1.00 76.56 355 HIS A C 1
ATOM 2784 O O . HIS A 1 355 ? 0.919 -2.344 -54.604 1.00 76.56 355 HIS A O 1
ATOM 2790 N N . SER A 1 356 ? -1.107 -3.165 -54.102 1.00 76.06 356 SER A N 1
ATOM 2791 C CA . SER A 1 356 ? -1.838 -2.348 -55.082 1.00 76.06 356 SER A CA 1
ATOM 2792 C C . SER A 1 356 ? -1.939 -0.877 -54.653 1.00 76.06 356 SER A C 1
ATOM 2794 O O . SER A 1 356 ? -1.920 -0.576 -53.460 1.00 76.06 356 SER A O 1
ATOM 2796 N N . LYS A 1 357 ? -2.143 0.046 -55.611 1.00 74.69 357 LYS A N 1
ATOM 2797 C CA . LYS A 1 357 ? -2.355 1.483 -55.321 1.00 74.69 357 LYS A CA 1
ATOM 2798 C C . LYS A 1 357 ? -3.432 1.724 -54.257 1.00 74.69 357 LYS A C 1
ATOM 2800 O O . LYS A 1 357 ? -3.205 2.495 -53.337 1.00 74.69 357 LYS A O 1
ATOM 2805 N N . ARG A 1 358 ? -4.546 0.989 -54.322 1.00 80.62 358 ARG A N 1
ATOM 2806 C CA . ARG A 1 358 ? -5.652 1.076 -53.354 1.00 80.62 358 ARG A CA 1
ATOM 2807 C C . ARG A 1 358 ? -5.219 0.745 -51.918 1.00 80.62 358 ARG A C 1
ATOM 2809 O O . ARG A 1 358 ? -5.672 1.384 -50.971 1.00 80.62 358 ARG A O 1
ATOM 2816 N N . ILE A 1 359 ? -4.349 -0.254 -51.748 1.00 75.12 359 ILE A N 1
ATOM 2817 C CA . ILE A 1 359 ? -3.801 -0.622 -50.433 1.00 75.12 359 ILE A CA 1
ATOM 2818 C C . ILE A 1 359 ? -2.830 0.458 -49.958 1.00 75.12 359 ILE A C 1
ATOM 2820 O O . ILE A 1 359 ? -2.899 0.856 -48.805 1.00 75.12 359 ILE A O 1
ATOM 2824 N N . LEU A 1 360 ? -1.982 0.984 -50.843 1.00 78.56 360 LEU A N 1
ATOM 2825 C CA . LEU A 1 360 ? -1.023 2.042 -50.506 1.00 78.56 360 LEU A CA 1
ATOM 2826 C C . LEU A 1 360 ? -1.693 3.384 -50.160 1.00 78.56 360 LEU A C 1
ATOM 2828 O O . LEU A 1 360 ? -1.144 4.151 -49.376 1.00 78.56 360 LEU A O 1
ATOM 2832 N N . GLU A 1 361 ? -2.876 3.667 -50.704 1.00 80.44 361 GLU A N 1
ATOM 2833 C CA . GLU A 1 361 ? -3.685 4.840 -50.341 1.00 80.44 361 GLU A CA 1
ATOM 2834 C C . GLU A 1 361 ? -4.313 4.705 -48.945 1.00 80.44 361 GLU A C 1
ATOM 2836 O O . GLU A 1 361 ? -4.414 5.688 -48.215 1.00 80.44 361 GLU A O 1
ATOM 2841 N N . THR A 1 362 ? -4.701 3.485 -48.560 1.00 79.19 362 THR A N 1
ATOM 2842 C CA . THR A 1 362 ? -5.334 3.202 -47.258 1.00 79.19 362 THR A CA 1
ATOM 2843 C C . THR A 1 362 ? -4.292 2.984 -46.155 1.00 79.19 362 THR A C 1
ATOM 2845 O O . THR A 1 362 ? -4.464 3.427 -45.022 1.00 79.19 362 THR A O 1
ATOM 2848 N N . GLU A 1 363 ? -3.175 2.340 -46.493 1.00 76.88 363 GLU A N 1
ATOM 2849 C CA . GLU A 1 363 ? -2.046 2.054 -45.613 1.00 76.88 363 GLU A CA 1
ATOM 2850 C C . GLU A 1 363 ? -0.723 2.490 -46.271 1.00 76.88 363 GLU A C 1
ATOM 2852 O O . GLU A 1 363 ? 0.035 1.659 -46.780 1.00 76.88 363 GLU A O 1
ATOM 2857 N N . PRO A 1 364 ? -0.372 3.790 -46.219 1.00 77.00 364 PRO A N 1
ATOM 2858 C CA . PRO A 1 364 ? 0.849 4.312 -46.845 1.00 77.00 364 PRO A CA 1
ATOM 2859 C C . PRO A 1 364 ? 2.147 3.670 -46.342 1.00 77.00 364 PRO A C 1
ATOM 2861 O O . PRO A 1 364 ? 3.156 3.679 -47.042 1.00 77.00 364 PRO A O 1
ATOM 2864 N N . ILE A 1 365 ? 2.128 3.098 -45.133 1.00 73.25 365 ILE A N 1
ATOM 2865 C CA . ILE A 1 365 ? 3.257 2.375 -44.532 1.00 73.25 365 ILE A CA 1
ATOM 2866 C C . ILE A 1 365 ? 3.565 1.040 -45.230 1.00 73.25 365 ILE A C 1
ATOM 2868 O O . ILE A 1 365 ? 4.659 0.516 -45.060 1.00 73.25 365 ILE A O 1
ATOM 2872 N N . ALA A 1 366 ? 2.634 0.498 -46.023 1.00 74.44 366 ALA A N 1
ATOM 2873 C CA . ALA A 1 366 ? 2.810 -0.755 -46.759 1.00 74.44 366 ALA A CA 1
ATOM 2874 C C . ALA A 1 366 ? 3.748 -0.612 -47.972 1.00 74.44 366 ALA A C 1
ATOM 2876 O O . ALA A 1 366 ? 4.188 -1.608 -48.542 1.00 74.44 366 ALA A O 1
ATOM 2877 N N . LYS A 1 367 ? 4.096 0.624 -48.363 1.00 78.12 367 LYS A N 1
ATOM 2878 C CA . LYS A 1 367 ? 5.052 0.897 -49.451 1.00 78.12 367 LYS A CA 1
ATOM 2879 C C . LYS A 1 367 ? 6.443 0.305 -49.193 1.00 78.12 367 LYS A C 1
ATOM 2881 O O . LYS A 1 367 ? 7.193 0.086 -50.137 1.00 78.12 367 LYS A O 1
ATOM 2886 N N . ASP A 1 368 ? 6.752 0.055 -47.923 1.00 78.62 368 ASP A N 1
ATOM 2887 C CA . ASP A 1 368 ? 8.033 -0.458 -47.452 1.00 78.62 368 ASP A CA 1
ATOM 2888 C C . ASP A 1 368 ? 8.008 -1.981 -47.189 1.00 78.62 368 ASP A C 1
ATOM 2890 O O . ASP A 1 368 ? 8.916 -2.523 -46.548 1.00 78.62 368 ASP A O 1
ATOM 2894 N N . ASP A 1 369 ? 6.971 -2.668 -47.682 1.00 83.50 369 ASP A N 1
ATOM 2895 C CA . ASP A 1 369 ? 6.867 -4.125 -47.665 1.00 83.50 369 ASP A CA 1
ATOM 2896 C C . ASP A 1 369 ? 7.525 -4.739 -48.910 1.00 83.50 369 ASP A C 1
ATOM 2898 O O . ASP A 1 369 ? 7.404 -4.228 -50.025 1.00 83.50 369 ASP A O 1
ATOM 2902 N N . TYR A 1 370 ? 8.159 -5.895 -48.730 1.00 85.75 370 TYR A N 1
ATOM 2903 C CA . TYR A 1 370 ? 8.860 -6.653 -49.762 1.00 85.75 370 TYR A CA 1
ATOM 2904 C C . TYR A 1 370 ? 8.456 -8.122 -49.701 1.00 85.75 370 TYR A C 1
ATOM 2906 O O . TYR A 1 370 ? 8.237 -8.680 -48.624 1.00 85.75 370 TYR A O 1
ATOM 2914 N N . ARG A 1 371 ? 8.387 -8.765 -50.868 1.00 84.69 371 ARG A N 1
ATOM 2915 C CA . ARG A 1 371 ? 8.127 -10.201 -50.989 1.00 84.69 371 ARG A CA 1
ATOM 2916 C C . ARG A 1 371 ? 9.377 -10.899 -51.532 1.00 84.69 371 ARG A C 1
ATOM 2918 O O . ARG A 1 371 ? 9.744 -10.679 -52.683 1.00 84.69 371 ARG A O 1
ATOM 2925 N N . ILE A 1 372 ? 10.031 -11.708 -50.696 1.00 85.25 372 ILE A N 1
ATOM 2926 C CA . ILE A 1 372 ? 11.375 -12.263 -50.942 1.00 85.25 372 ILE A CA 1
ATOM 2927 C C . ILE A 1 372 ? 11.345 -13.790 -50.823 1.00 85.25 372 ILE A C 1
ATOM 2929 O O . ILE A 1 372 ? 10.990 -14.327 -49.775 1.00 85.25 372 ILE A O 1
ATOM 2933 N N . GLY A 1 373 ? 11.725 -14.487 -51.898 1.00 79.69 373 GLY A N 1
ATOM 2934 C CA . GLY A 1 373 ? 11.841 -15.954 -51.954 1.00 79.69 373 GLY A CA 1
ATOM 2935 C C . GLY A 1 373 ? 13.276 -16.477 -52.076 1.00 79.69 373 GLY A C 1
ATOM 2936 O O . GLY A 1 373 ? 13.470 -17.668 -52.282 1.00 79.69 373 GLY A O 1
ATOM 2937 N N . ASP A 1 374 ? 14.278 -15.604 -51.983 1.00 85.12 374 ASP A N 1
ATOM 2938 C CA . ASP A 1 374 ? 15.688 -15.963 -52.155 1.00 85.12 374 ASP A CA 1
ATOM 2939 C C . ASP A 1 374 ? 16.253 -16.682 -50.924 1.00 85.12 374 ASP A C 1
ATOM 2941 O O . ASP A 1 374 ? 16.356 -16.115 -49.831 1.00 85.12 374 ASP A O 1
ATOM 2945 N N . ALA A 1 375 ? 16.666 -17.934 -51.125 1.00 81.19 375 ALA A N 1
ATOM 2946 C CA . ALA A 1 375 ? 17.217 -18.799 -50.090 1.00 81.19 375 ALA A CA 1
ATOM 2947 C C . ALA A 1 375 ? 18.450 -18.202 -49.380 1.00 81.19 375 ALA A C 1
ATOM 2949 O O . ALA A 1 375 ? 18.625 -18.423 -48.182 1.00 81.19 375 ALA A O 1
ATOM 2950 N N . ALA A 1 376 ? 19.283 -17.409 -50.062 1.00 83.25 376 ALA A N 1
ATOM 2951 C CA . ALA A 1 376 ? 20.471 -16.794 -49.466 1.00 83.25 376 ALA A CA 1
ATOM 2952 C C . ALA A 1 376 ? 20.122 -15.680 -48.461 1.00 83.25 376 ALA A C 1
ATOM 2954 O O . ALA A 1 376 ? 20.824 -15.482 -47.463 1.00 83.25 376 ALA A O 1
ATOM 2955 N N . ILE A 1 377 ? 19.024 -14.954 -48.688 1.00 84.56 377 ILE A N 1
ATOM 2956 C CA . ILE A 1 377 ? 18.490 -13.979 -47.726 1.00 84.56 377 ILE A CA 1
ATOM 2957 C C . ILE A 1 377 ? 17.787 -14.719 -46.584 1.00 84.56 377 ILE A C 1
ATOM 2959 O O . ILE A 1 377 ? 18.023 -14.418 -45.413 1.00 84.56 377 ILE A O 1
ATOM 2963 N N . LEU A 1 378 ? 16.978 -15.731 -46.904 1.00 83.62 378 LEU A N 1
ATOM 2964 C CA . LEU A 1 378 ? 16.212 -16.487 -45.911 1.00 83.62 378 LEU A CA 1
ATOM 2965 C C . LEU A 1 378 ? 17.105 -17.237 -44.910 1.00 83.62 378 LEU A C 1
ATOM 2967 O O . LEU A 1 378 ? 16.817 -17.223 -43.715 1.00 83.62 378 LEU A O 1
ATOM 2971 N N . ASN A 1 379 ? 18.235 -17.793 -45.354 1.00 84.12 379 ASN A N 1
ATOM 2972 C CA . ASN A 1 379 ? 19.198 -18.478 -44.483 1.00 84.12 379 ASN A CA 1
ATOM 2973 C C . ASN A 1 379 ? 19.903 -17.545 -43.478 1.00 84.12 379 ASN A C 1
ATOM 2975 O O . ASN A 1 379 ? 20.505 -18.018 -42.515 1.00 84.12 379 ASN A O 1
ATOM 2979 N N . ARG A 1 380 ? 19.843 -16.220 -43.676 1.00 89.44 380 ARG A N 1
ATOM 2980 C CA . ARG A 1 380 ? 20.418 -15.220 -42.759 1.00 89.44 380 ARG A CA 1
ATOM 2981 C C . ARG A 1 380 ? 19.427 -14.705 -41.716 1.00 89.44 380 ARG A C 1
ATOM 2983 O O . ARG A 1 380 ? 19.825 -13.880 -40.891 1.00 89.44 380 ARG A O 1
ATOM 2990 N N . LEU A 1 381 ? 18.173 -15.152 -41.753 1.00 85.00 381 LEU A N 1
ATOM 2991 C CA . LEU A 1 381 ? 17.111 -14.692 -40.865 1.00 85.00 381 LEU A CA 1
ATOM 2992 C C . LEU A 1 381 ? 17.401 -15.070 -39.404 1.00 85.00 381 LEU A C 1
ATOM 2994 O O . LEU A 1 381 ? 17.729 -16.216 -39.102 1.00 85.00 381 LEU A O 1
ATOM 2998 N N . ARG A 1 382 ? 17.271 -14.110 -38.482 1.00 85.25 382 ARG A N 1
ATOM 2999 C CA . ARG A 1 382 ? 17.549 -14.308 -37.048 1.00 85.25 382 ARG A CA 1
ATOM 3000 C C . ARG A 1 382 ? 16.397 -13.801 -36.186 1.00 85.25 382 ARG A C 1
ATOM 3002 O O . ARG A 1 382 ? 15.775 -12.809 -36.559 1.00 85.25 382 ARG A O 1
ATOM 3009 N N . PRO A 1 383 ? 16.114 -14.424 -35.031 1.00 83.38 383 PRO A N 1
ATOM 3010 C CA . PRO A 1 383 ? 15.142 -13.887 -34.085 1.00 83.38 383 PRO A CA 1
ATOM 3011 C C . PRO A 1 383 ? 15.624 -12.540 -33.531 1.00 83.38 383 PRO A C 1
ATOM 3013 O O . PRO A 1 383 ? 16.810 -12.367 -33.240 1.00 83.38 383 PRO A O 1
ATOM 3016 N N . LEU A 1 384 ? 14.706 -11.584 -33.381 1.00 78.88 384 LEU A N 1
ATOM 3017 C CA . LEU A 1 384 ? 15.003 -10.302 -32.752 1.00 78.88 384 LEU A CA 1
ATOM 3018 C C . LEU A 1 384 ? 15.036 -10.487 -31.220 1.00 78.88 384 LEU A C 1
ATOM 3020 O O . LEU A 1 384 ? 14.046 -10.963 -30.657 1.00 78.88 384 LEU A O 1
ATOM 3024 N N . PRO A 1 385 ? 16.142 -10.146 -30.530 1.00 70.06 385 PRO A N 1
ATOM 3025 C CA . PRO A 1 385 ? 16.237 -10.304 -29.083 1.00 70.06 385 PRO A CA 1
ATOM 3026 C C . PRO A 1 385 ? 15.229 -9.408 -28.347 1.00 70.06 385 PRO A C 1
ATOM 3028 O O . PRO A 1 385 ? 14.849 -8.333 -28.804 1.00 70.06 385 PRO A O 1
ATOM 3031 N N . THR A 1 386 ? 14.772 -9.865 -27.183 1.00 67.94 386 THR A N 1
ATOM 3032 C CA . THR A 1 386 ? 13.880 -9.087 -26.311 1.00 67.94 386 THR A CA 1
ATOM 3033 C C . THR A 1 386 ? 14.644 -7.976 -25.582 1.00 67.94 386 THR A C 1
ATOM 3035 O O . THR A 1 386 ? 15.825 -8.129 -25.277 1.00 67.94 386 THR A O 1
ATOM 3038 N N . VAL A 1 387 ? 13.949 -6.905 -25.176 1.00 55.09 387 VAL A N 1
ATOM 3039 C CA . VAL A 1 387 ? 14.520 -5.788 -24.382 1.00 55.09 387 VAL A CA 1
ATOM 3040 C C . VAL A 1 387 ? 15.247 -6.277 -23.120 1.00 55.09 387 VAL A C 1
ATOM 3042 O O . VAL A 1 387 ? 16.225 -5.682 -22.670 1.00 55.09 387 VAL A O 1
ATOM 3045 N N . HIS A 1 388 ? 14.785 -7.381 -22.527 1.00 45.50 388 HIS A N 1
ATOM 3046 C CA . HIS A 1 388 ? 15.447 -7.993 -21.379 1.00 45.50 388 HIS A CA 1
ATOM 3047 C C . HIS A 1 388 ? 16.796 -8.625 -21.754 1.00 45.50 388 HIS A C 1
ATOM 3049 O O . HIS A 1 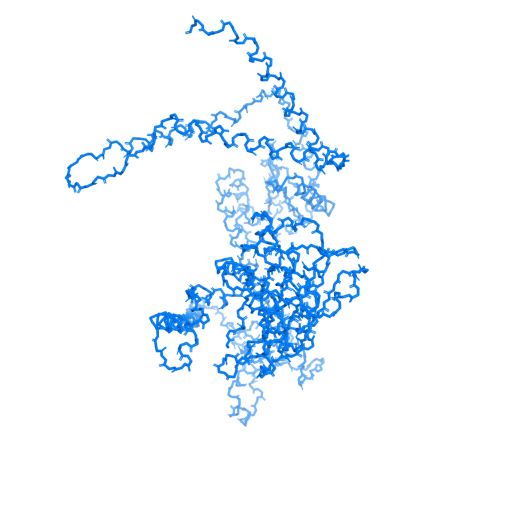388 ? 17.770 -8.455 -21.027 1.00 45.50 388 HIS A O 1
ATOM 3055 N N . GLN A 1 389 ? 16.866 -9.314 -22.895 1.00 53.34 389 GLN A N 1
ATOM 3056 C CA . GLN A 1 389 ? 18.095 -9.930 -23.402 1.00 53.34 389 GLN A CA 1
ATOM 3057 C C . GLN A 1 389 ? 19.123 -8.877 -23.841 1.00 53.34 389 GLN A C 1
ATOM 3059 O O . GLN A 1 389 ? 20.307 -9.047 -23.561 1.00 53.34 389 GLN A O 1
ATOM 3064 N N . GLU A 1 390 ? 18.684 -7.767 -24.443 1.00 52.97 390 GLU A N 1
ATOM 3065 C CA . GLU A 1 390 ? 19.557 -6.637 -24.803 1.00 52.97 390 GLU A CA 1
ATOM 3066 C C . GLU A 1 390 ? 20.177 -5.986 -23.559 1.00 52.97 390 GLU A C 1
ATOM 3068 O O . GLU A 1 390 ? 21.398 -5.888 -23.451 1.00 52.97 390 GLU A O 1
ATOM 3073 N N . ARG A 1 391 ? 19.359 -5.659 -22.549 1.00 51.16 391 ARG A N 1
ATOM 3074 C CA . ARG A 1 391 ? 19.849 -5.088 -21.282 1.00 51.16 391 ARG A CA 1
ATOM 3075 C C . ARG A 1 391 ? 20.778 -6.029 -20.520 1.00 51.16 391 ARG A C 1
ATOM 3077 O O . ARG A 1 391 ? 21.715 -5.572 -19.870 1.00 51.16 391 ARG A O 1
ATOM 3084 N N . GLN A 1 392 ? 20.525 -7.337 -20.567 1.00 48.72 392 GLN A N 1
ATOM 3085 C CA . GLN A 1 392 ? 21.426 -8.324 -19.970 1.00 48.72 392 GLN A CA 1
ATOM 3086 C C . GLN A 1 392 ? 22.781 -8.356 -20.685 1.00 48.72 392 GLN A C 1
ATOM 3088 O O . GLN A 1 392 ? 23.810 -8.403 -20.011 1.00 48.72 392 GLN A O 1
ATOM 3093 N N . ALA A 1 393 ? 22.790 -8.291 -22.019 1.00 53.53 393 ALA A N 1
ATOM 3094 C CA . ALA A 1 393 ? 24.017 -8.256 -22.808 1.00 53.53 393 ALA A CA 1
ATOM 3095 C C . ALA A 1 393 ? 24.824 -6.970 -22.554 1.00 53.53 393 ALA A C 1
ATOM 3097 O O . ALA A 1 393 ? 26.021 -7.050 -22.286 1.00 53.53 393 ALA A O 1
ATOM 3098 N N . GLU A 1 394 ? 24.173 -5.804 -22.534 1.00 50.59 394 GLU A N 1
ATOM 3099 C CA . GLU A 1 394 ? 24.812 -4.513 -22.229 1.00 50.59 394 GLU A CA 1
ATOM 3100 C C . GLU A 1 394 ? 25.370 -4.459 -20.802 1.00 50.59 394 GLU A C 1
ATOM 3102 O O . GLU A 1 394 ? 26.514 -4.058 -20.586 1.00 50.59 394 GLU A O 1
ATOM 3107 N N . ALA A 1 395 ? 24.602 -4.924 -19.812 1.00 49.25 395 ALA A N 1
ATOM 3108 C CA . ALA A 1 395 ? 25.062 -4.983 -18.427 1.00 49.25 395 ALA A CA 1
ATOM 3109 C C . ALA A 1 395 ? 26.239 -5.957 -18.257 1.00 49.25 395 ALA A C 1
ATOM 3111 O O . ALA A 1 395 ? 27.143 -5.721 -17.450 1.00 49.25 395 ALA A O 1
ATOM 3112 N N . GLN A 1 396 ? 26.245 -7.061 -19.006 1.00 54.19 396 GLN A N 1
ATOM 3113 C CA . GLN A 1 396 ? 27.352 -8.010 -19.020 1.00 54.19 396 GLN A CA 1
ATOM 3114 C C . GLN A 1 396 ? 28.604 -7.403 -19.672 1.00 54.19 396 GLN A C 1
ATOM 3116 O O . GLN A 1 396 ? 29.706 -7.596 -19.156 1.00 54.19 396 GLN A O 1
ATOM 3121 N N . GLU A 1 397 ? 28.437 -6.627 -20.742 1.00 52.25 397 GLU A N 1
ATOM 3122 C CA . GLU A 1 397 ? 29.514 -5.917 -21.435 1.00 52.25 397 GLU A CA 1
ATOM 3123 C C . GLU A 1 397 ? 30.135 -4.811 -20.567 1.00 52.25 397 GLU A C 1
ATOM 3125 O O . GLU A 1 397 ? 31.354 -4.742 -20.408 1.00 52.25 397 GLU A O 1
ATOM 3130 N N . GLN A 1 398 ? 29.311 -4.008 -19.891 1.00 54.06 398 GLN A N 1
ATOM 3131 C CA . GLN A 1 398 ? 29.790 -2.995 -18.946 1.00 54.06 398 GLN A CA 1
ATOM 3132 C C . GLN A 1 398 ? 30.555 -3.619 -17.773 1.00 54.06 398 GLN A C 1
ATOM 3134 O O . GLN A 1 398 ? 31.638 -3.154 -17.415 1.00 54.06 398 GLN A O 1
ATOM 3139 N N . ARG A 1 399 ? 30.044 -4.716 -17.195 1.00 60.56 399 ARG A N 1
ATOM 3140 C CA . ARG A 1 399 ? 30.761 -5.463 -16.143 1.00 60.56 399 ARG A CA 1
ATOM 3141 C C . ARG A 1 399 ? 32.101 -6.001 -16.646 1.00 60.56 399 ARG A C 1
ATOM 3143 O O . ARG A 1 399 ? 33.076 -5.977 -15.896 1.00 60.56 399 ARG A O 1
ATOM 3150 N N . ARG A 1 400 ? 32.156 -6.461 -17.901 1.00 63.00 400 ARG A N 1
ATOM 3151 C CA . ARG A 1 400 ? 33.381 -6.942 -18.553 1.00 63.00 400 ARG A CA 1
ATOM 3152 C C . ARG A 1 400 ? 34.420 -5.832 -18.688 1.00 63.00 400 ARG A C 1
ATOM 3154 O O . ARG A 1 400 ? 35.557 -6.042 -18.279 1.00 63.00 400 ARG A O 1
ATOM 3161 N N . SER A 1 401 ? 34.025 -4.663 -19.189 1.00 57.75 401 SER A N 1
ATOM 3162 C CA . SER A 1 401 ? 34.913 -3.505 -19.350 1.00 57.75 401 SER A CA 1
ATOM 3163 C C . SER A 1 401 ? 35.481 -3.021 -18.006 1.00 57.75 401 SER A C 1
ATOM 3165 O O . SER A 1 401 ? 36.692 -2.849 -17.867 1.00 57.75 401 SER A O 1
ATOM 3167 N N . VAL A 1 402 ? 34.641 -2.922 -16.967 1.00 62.69 402 VAL A N 1
ATOM 3168 C CA . VAL A 1 402 ? 35.086 -2.550 -15.610 1.00 62.69 402 VAL A CA 1
ATOM 3169 C C . VAL A 1 402 ? 36.071 -3.572 -15.030 1.00 62.69 402 VAL A C 1
ATOM 3171 O O . VAL A 1 402 ? 37.036 -3.195 -14.366 1.00 62.69 402 VAL A O 1
ATOM 3174 N N . LEU A 1 403 ? 35.850 -4.870 -15.264 1.00 62.41 403 LEU A N 1
ATOM 3175 C CA . LEU A 1 403 ? 36.757 -5.919 -14.797 1.00 62.41 403 LEU A CA 1
ATOM 3176 C C . LEU A 1 403 ? 38.091 -5.903 -15.561 1.00 62.41 403 LEU A C 1
ATOM 3178 O O . LEU A 1 403 ? 39.141 -6.015 -14.933 1.00 62.41 403 LEU A O 1
ATOM 3182 N N . ALA A 1 404 ? 38.064 -5.712 -16.882 1.00 60.34 404 ALA A N 1
ATOM 3183 C CA . ALA A 1 404 ? 39.264 -5.611 -17.714 1.00 60.34 404 ALA A CA 1
ATOM 3184 C C . ALA A 1 404 ? 40.150 -4.418 -17.311 1.00 60.34 404 ALA A C 1
ATOM 3186 O O . ALA A 1 404 ? 41.374 -4.564 -17.250 1.00 60.34 404 ALA A O 1
ATOM 3187 N N . ALA A 1 405 ? 39.537 -3.282 -16.952 1.00 60.19 405 ALA A N 1
ATOM 3188 C CA . ALA A 1 405 ? 40.234 -2.103 -16.437 1.00 60.19 405 ALA A CA 1
ATOM 3189 C C . ALA A 1 405 ? 40.888 -2.350 -15.064 1.00 60.19 405 ALA A C 1
ATOM 3191 O O . ALA A 1 405 ? 42.006 -1.904 -14.825 1.00 60.19 405 ALA A O 1
ATOM 3192 N N . LYS A 1 406 ? 40.230 -3.107 -14.171 1.00 64.50 406 LYS A N 1
ATOM 3193 C CA . LYS A 1 406 ? 40.799 -3.493 -12.864 1.00 64.50 406 LYS A CA 1
ATOM 3194 C C . LYS A 1 406 ? 41.956 -4.488 -12.985 1.00 64.50 406 LYS A C 1
ATOM 3196 O O . LYS A 1 406 ? 42.897 -4.421 -12.204 1.00 64.50 406 LYS A O 1
ATOM 3201 N N . LEU A 1 407 ? 41.870 -5.421 -13.934 1.00 65.81 407 LEU A N 1
ATOM 3202 C CA . LEU A 1 407 ? 42.879 -6.465 -14.146 1.00 65.81 407 LEU A CA 1
ATOM 3203 C C . LEU A 1 407 ? 44.113 -5.964 -14.908 1.00 65.81 407 LEU A C 1
ATOM 3205 O O . LEU A 1 407 ? 45.187 -6.535 -14.750 1.00 65.81 407 LEU A O 1
ATOM 3209 N N . GLY A 1 408 ? 43.986 -4.891 -15.696 1.00 50.06 408 GLY A N 1
ATOM 3210 C CA . GLY A 1 408 ? 45.064 -4.350 -16.530 1.00 50.06 408 GLY A CA 1
ATOM 3211 C C . GLY A 1 408 ? 46.298 -3.830 -15.780 1.00 50.06 408 GLY A C 1
ATOM 3212 O O . GLY A 1 408 ? 47.283 -3.504 -16.422 1.00 50.06 408 GLY A O 1
ATOM 3213 N N . GLY A 1 409 ? 46.292 -3.754 -14.448 1.00 61.44 409 GLY A N 1
ATOM 3214 C CA . GLY A 1 409 ? 47.479 -3.396 -13.658 1.00 61.44 409 GLY A CA 1
ATOM 3215 C C . GLY A 1 409 ? 48.306 -4.586 -13.155 1.00 61.44 409 GLY A C 1
ATOM 3216 O O . GLY A 1 409 ? 49.320 -4.367 -12.501 1.00 61.44 409 GLY A O 1
ATOM 3217 N N . LEU A 1 410 ? 47.867 -5.829 -13.389 1.00 78.12 410 LEU A N 1
ATOM 3218 C CA . LEU A 1 410 ? 48.512 -7.030 -12.848 1.00 78.12 410 LEU A CA 1
ATOM 3219 C C . LEU A 1 410 ? 49.575 -7.571 -13.810 1.00 78.12 410 LEU A C 1
ATOM 3221 O O . LEU A 1 410 ? 49.292 -7.776 -14.989 1.00 78.12 410 LEU A O 1
ATOM 3225 N N . GLU A 1 411 ? 50.770 -7.849 -13.289 1.00 83.94 411 GLU A N 1
ATOM 3226 C CA . GLU A 1 411 ? 51.929 -8.323 -14.058 1.00 83.94 411 GLU A CA 1
ATOM 3227 C C . GLU A 1 411 ? 51.616 -9.591 -14.869 1.00 83.94 411 GLU A C 1
ATOM 3229 O O . GLU A 1 411 ? 51.756 -9.574 -16.089 1.00 83.94 411 GLU A O 1
ATOM 3234 N N . ASP A 1 412 ? 51.061 -10.636 -14.239 1.00 85.75 412 ASP A N 1
ATOM 3235 C CA . ASP A 1 412 ? 50.683 -11.879 -14.931 1.00 85.75 412 ASP A CA 1
ATOM 3236 C C . ASP A 1 412 ? 49.670 -11.640 -16.072 1.00 85.75 412 ASP A C 1
ATOM 3238 O O . ASP A 1 412 ? 49.736 -12.256 -17.136 1.00 85.75 412 ASP A O 1
ATOM 3242 N N . VAL A 1 413 ? 48.720 -10.714 -15.878 1.00 86.00 413 VAL A N 1
ATOM 3243 C CA . VAL A 1 413 ? 47.713 -10.372 -16.898 1.00 86.00 413 VAL A CA 1
ATOM 3244 C C . VAL A 1 413 ? 48.370 -9.662 -18.078 1.00 86.00 413 VAL A C 1
ATOM 3246 O O . VAL A 1 413 ? 48.024 -9.944 -19.224 1.00 86.00 413 VAL A O 1
ATOM 3249 N N . GLN A 1 414 ? 49.332 -8.775 -17.822 1.00 87.06 414 GLN A N 1
ATOM 3250 C CA . GLN A 1 414 ? 50.095 -8.107 -18.875 1.00 87.06 414 GLN A CA 1
ATOM 3251 C C . GLN A 1 414 ? 50.969 -9.090 -19.655 1.00 87.06 414 GLN A C 1
ATOM 3253 O O . GLN A 1 414 ? 50.985 -9.041 -20.885 1.00 87.06 414 GLN A O 1
ATOM 3258 N N . THR A 1 415 ? 51.600 -10.052 -18.978 1.00 90.00 415 THR A N 1
ATOM 3259 C CA . THR A 1 415 ? 52.328 -11.145 -19.636 1.00 90.00 415 THR A CA 1
ATOM 3260 C C . THR A 1 415 ? 51.405 -11.965 -20.538 1.00 90.00 415 THR A C 1
ATOM 3262 O O . THR A 1 415 ? 51.711 -12.163 -21.713 1.00 90.00 415 THR A O 1
ATOM 3265 N N . LEU A 1 416 ? 50.240 -12.392 -20.038 1.00 91.94 416 LEU A N 1
ATOM 3266 C CA . LEU A 1 416 ? 49.268 -13.160 -20.826 1.00 91.94 416 LEU A CA 1
ATOM 3267 C C . LEU A 1 416 ? 48.726 -12.368 -22.027 1.00 91.94 416 LEU A C 1
ATOM 3269 O O . LEU A 1 416 ? 48.554 -12.941 -23.102 1.00 91.94 416 LEU A O 1
ATOM 3273 N N . ARG A 1 417 ? 48.494 -11.056 -21.884 1.00 93.31 417 ARG A N 1
ATOM 3274 C CA . ARG A 1 417 ? 48.093 -10.173 -22.996 1.00 93.31 417 ARG A CA 1
ATOM 3275 C C . ARG A 1 417 ? 49.193 -10.033 -24.040 1.00 93.31 417 ARG A C 1
ATOM 3277 O O . ARG A 1 417 ? 48.908 -10.166 -25.226 1.00 93.31 417 ARG A O 1
ATOM 3284 N N . GLY A 1 418 ? 50.438 -9.828 -23.614 1.00 91.25 418 GLY A N 1
ATOM 3285 C CA . GLY A 1 418 ? 51.582 -9.751 -24.523 1.00 91.25 418 GLY A CA 1
ATOM 3286 C C . GLY A 1 418 ? 51.769 -11.041 -25.327 1.00 91.25 418 GLY A C 1
ATOM 3287 O O . GLY A 1 418 ? 51.935 -10.995 -26.546 1.00 91.25 418 GLY A O 1
ATOM 3288 N N . LEU A 1 419 ? 51.652 -12.204 -24.676 1.00 94.06 419 LEU A N 1
ATOM 3289 C CA . LEU A 1 419 ? 51.685 -13.506 -25.356 1.00 94.06 419 LEU A CA 1
ATOM 3290 C C . LEU A 1 419 ? 50.512 -13.675 -26.328 1.00 94.06 419 LEU A C 1
ATOM 3292 O O . LEU A 1 419 ? 50.691 -14.195 -27.423 1.00 94.06 419 LEU A O 1
ATOM 3296 N N . TRP A 1 420 ? 49.311 -13.233 -25.947 1.00 94.94 420 TRP A N 1
ATOM 3297 C CA . TRP A 1 420 ? 48.124 -13.315 -26.802 1.00 94.94 420 TRP A CA 1
ATOM 3298 C C . TRP A 1 420 ? 48.249 -12.463 -28.066 1.00 94.94 420 TRP A C 1
ATOM 3300 O O . TRP A 1 420 ? 47.868 -12.904 -29.147 1.00 94.94 420 TRP A O 1
ATOM 3310 N N . GLN A 1 421 ? 48.795 -11.255 -27.934 1.00 91.94 421 GLN A N 1
ATOM 3311 C CA . GLN A 1 421 ? 48.972 -10.316 -29.042 1.00 91.94 421 GLN A CA 1
ATOM 3312 C C . GLN A 1 421 ? 50.092 -10.728 -30.004 1.00 91.94 421 GLN A C 1
ATOM 3314 O O . GLN A 1 421 ? 50.008 -10.425 -31.190 1.00 91.94 421 GLN A O 1
ATOM 3319 N N . SER A 1 422 ? 51.126 -11.410 -29.504 1.00 90.75 422 SER A N 1
ATOM 3320 C CA . SER A 1 422 ? 52.281 -11.854 -30.298 1.00 90.75 422 SER A CA 1
ATOM 3321 C C . SER A 1 422 ? 52.133 -13.253 -30.901 1.00 90.75 422 SER A C 1
ATOM 3323 O O . SER A 1 422 ? 52.949 -13.641 -31.732 1.00 90.75 422 SER A O 1
ATOM 3325 N N . ALA A 1 423 ? 51.120 -14.023 -30.501 1.00 91.69 423 ALA A N 1
ATOM 3326 C CA . ALA A 1 423 ? 50.912 -15.375 -31.000 1.00 91.69 423 ALA A CA 1
ATOM 3327 C C . ALA A 1 423 ? 50.182 -15.406 -32.353 1.00 91.69 423 ALA A C 1
ATOM 3329 O O . ALA A 1 423 ? 49.078 -14.879 -32.495 1.00 91.69 423 ALA A O 1
ATOM 3330 N N . ASP A 1 424 ? 50.738 -16.152 -33.310 1.00 87.19 424 ASP A N 1
ATOM 3331 C CA . ASP A 1 424 ? 50.151 -16.331 -34.647 1.00 87.19 424 ASP A CA 1
ATOM 3332 C C . ASP A 1 424 ? 48.804 -17.070 -34.625 1.00 87.19 424 ASP A C 1
ATOM 3334 O O . ASP A 1 424 ? 47.940 -16.878 -35.481 1.00 87.19 424 ASP A O 1
ATOM 3338 N N . ASN A 1 425 ? 48.615 -17.961 -33.650 1.00 90.62 425 ASN A N 1
ATOM 3339 C CA . ASN A 1 425 ? 47.396 -18.743 -33.488 1.00 90.62 425 ASN A CA 1
ATOM 3340 C C . ASN A 1 425 ? 47.204 -19.200 -32.033 1.00 90.62 425 ASN A C 1
ATOM 3342 O O . ASN A 1 425 ? 48.096 -19.093 -31.190 1.00 90.62 425 ASN A O 1
ATOM 3346 N N . ALA A 1 426 ? 46.022 -19.747 -31.736 1.00 89.56 426 ALA A N 1
ATOM 3347 C CA . ALA A 1 426 ? 45.664 -20.182 -30.389 1.00 89.56 426 ALA A CA 1
ATOM 3348 C C . ALA A 1 426 ? 46.576 -21.292 -29.836 1.00 89.56 426 ALA A C 1
ATOM 3350 O O . ALA A 1 426 ? 46.839 -21.312 -28.637 1.00 89.56 426 ALA A O 1
ATOM 3351 N N . ALA A 1 427 ? 47.088 -22.197 -30.676 1.00 91.12 427 ALA A N 1
ATOM 3352 C CA . ALA A 1 427 ? 48.001 -23.246 -30.221 1.00 91.12 427 ALA A CA 1
ATOM 3353 C C . ALA A 1 427 ? 49.374 -22.670 -29.835 1.00 91.12 427 ALA A C 1
ATOM 3355 O O . ALA A 1 427 ? 49.907 -23.024 -28.784 1.00 91.12 427 ALA A O 1
ATOM 3356 N N . ALA A 1 428 ? 49.900 -21.732 -30.630 1.00 91.31 428 ALA A N 1
ATOM 3357 C CA . ALA A 1 428 ? 51.132 -21.003 -30.333 1.00 91.31 428 ALA A CA 1
ATOM 3358 C C . ALA A 1 428 ? 51.009 -20.190 -29.035 1.00 91.31 428 ALA A C 1
ATOM 3360 O O . ALA A 1 428 ? 51.910 -20.220 -28.200 1.00 91.31 428 ALA A O 1
ATOM 3361 N N . PHE A 1 429 ? 49.861 -19.543 -28.815 1.00 96.12 429 PHE A N 1
ATOM 3362 C CA . PHE A 1 429 ? 49.580 -18.835 -27.567 1.00 96.12 429 PHE A CA 1
ATOM 3363 C C . PHE A 1 429 ? 49.614 -19.760 -26.345 1.00 96.12 429 PHE A C 1
ATOM 3365 O O . PHE A 1 429 ? 50.242 -19.433 -25.337 1.00 96.12 429 PHE A O 1
ATOM 3372 N N . LEU A 1 430 ? 48.954 -20.921 -26.415 1.00 94.81 430 LEU A N 1
ATOM 3373 C CA . LEU A 1 430 ? 48.917 -21.871 -25.300 1.00 94.81 430 LEU A CA 1
ATOM 3374 C C . LEU A 1 430 ? 50.308 -22.441 -25.004 1.00 94.81 430 LEU A C 1
ATOM 3376 O O . LEU A 1 430 ? 50.702 -22.491 -23.840 1.00 94.81 430 LEU A O 1
ATOM 3380 N N . ALA A 1 431 ? 51.072 -22.784 -26.044 1.00 91.88 431 ALA A N 1
ATOM 3381 C CA . ALA A 1 431 ? 52.452 -23.241 -25.903 1.00 91.88 431 ALA A CA 1
ATOM 3382 C C . ALA A 1 431 ? 53.355 -22.155 -25.293 1.00 91.88 431 ALA A C 1
ATOM 3384 O O . ALA A 1 431 ? 54.099 -22.431 -24.353 1.00 91.88 431 ALA A O 1
ATOM 3385 N N . GLY A 1 432 ? 53.242 -20.908 -25.762 1.00 92.50 432 GLY A N 1
ATOM 3386 C CA . GLY A 1 432 ? 53.974 -19.764 -25.210 1.00 92.50 432 GLY A CA 1
ATOM 3387 C C . GLY A 1 432 ? 53.603 -19.472 -23.754 1.00 92.50 432 GLY A C 1
ATOM 3388 O O . GLY A 1 432 ? 54.472 -19.190 -22.935 1.00 92.50 432 GLY A O 1
ATOM 3389 N N . THR A 1 433 ? 52.326 -19.629 -23.401 1.00 94.56 433 THR A N 1
ATOM 3390 C CA . THR A 1 433 ? 51.841 -19.492 -22.021 1.00 94.56 433 THR A CA 1
ATOM 3391 C C . THR A 1 433 ? 52.452 -20.558 -21.110 1.00 94.56 433 THR A C 1
ATOM 3393 O O . THR A 1 433 ? 52.936 -20.236 -20.026 1.00 94.56 433 THR A O 1
ATOM 3396 N N . GLN A 1 434 ? 52.516 -21.814 -21.561 1.00 92.81 434 GLN A N 1
ATOM 3397 C CA . GLN A 1 434 ? 53.170 -22.891 -20.809 1.00 92.81 434 GLN A CA 1
ATOM 3398 C C . GLN A 1 434 ? 54.687 -22.692 -20.688 1.00 92.81 434 GLN A C 1
ATOM 3400 O O . GLN A 1 434 ? 55.248 -22.933 -19.621 1.00 92.81 434 GLN A O 1
ATOM 3405 N N . ALA A 1 435 ? 55.344 -22.194 -21.739 1.00 90.94 435 ALA A N 1
ATOM 3406 C CA . ALA A 1 435 ? 56.775 -21.885 -21.726 1.00 90.94 435 ALA A CA 1
ATOM 3407 C C . ALA A 1 435 ? 57.137 -20.763 -20.735 1.00 90.94 435 ALA A C 1
ATOM 3409 O O . ALA A 1 435 ? 58.223 -20.778 -20.165 1.00 90.94 435 ALA A O 1
ATOM 3410 N N . GLN A 1 436 ? 56.212 -19.833 -20.476 1.00 90.75 436 GLN A N 1
ATOM 3411 C CA . GLN A 1 436 ? 56.346 -18.793 -19.446 1.00 90.75 436 GLN A CA 1
ATOM 3412 C C . GLN A 1 436 ? 56.031 -19.296 -18.023 1.00 90.75 436 GLN A C 1
ATOM 3414 O O . GLN A 1 436 ? 55.884 -18.502 -17.098 1.00 90.75 436 GLN A O 1
ATOM 3419 N N . GLY A 1 437 ? 55.919 -20.615 -17.827 1.00 87.38 437 GLY A N 1
ATOM 3420 C CA . GLY A 1 437 ? 55.751 -21.230 -16.510 1.00 87.38 437 GLY A CA 1
ATOM 3421 C C . GLY A 1 437 ? 54.306 -21.297 -16.011 1.00 87.38 437 GLY A C 1
ATOM 3422 O O . GLY A 1 437 ? 54.083 -21.606 -14.840 1.00 87.38 437 GLY A O 1
ATOM 3423 N N . TYR A 1 438 ? 53.314 -21.036 -16.869 1.00 93.12 438 TYR A N 1
ATOM 3424 C CA . TYR A 1 438 ? 51.910 -21.196 -16.500 1.00 93.12 438 TYR A CA 1
ATOM 3425 C C . TYR A 1 438 ? 51.419 -22.621 -16.760 1.00 93.12 438 TYR A C 1
ATOM 3427 O O . TYR A 1 438 ? 51.575 -23.178 -17.845 1.00 93.12 438 TYR A O 1
ATOM 3435 N N . THR A 1 439 ? 50.699 -23.194 -15.802 1.00 93.31 439 THR A N 1
ATOM 3436 C CA . THR A 1 439 ? 49.962 -24.442 -16.019 1.00 93.31 439 THR A CA 1
ATOM 3437 C C . THR A 1 439 ? 48.591 -24.123 -16.606 1.00 93.31 439 THR A C 1
ATOM 3439 O O . THR A 1 439 ? 47.710 -23.620 -15.906 1.00 93.31 439 THR A O 1
ATOM 3442 N N . VAL A 1 440 ? 48.396 -24.406 -17.896 1.00 94.00 440 VAL A N 1
ATOM 3443 C CA . VAL A 1 440 ? 47.120 -24.161 -18.585 1.00 94.00 440 VAL A CA 1
ATOM 3444 C C . VAL A 1 440 ? 46.229 -25.395 -18.524 1.00 94.00 440 VAL A C 1
ATOM 3446 O O . VAL A 1 440 ? 46.644 -26.493 -18.882 1.00 94.00 440 VAL A O 1
ATOM 3449 N N . ALA A 1 441 ? 44.987 -25.206 -18.094 1.00 93.31 441 ALA A N 1
ATOM 3450 C CA . ALA A 1 441 ? 44.003 -26.255 -17.895 1.00 93.31 441 ALA A CA 1
ATOM 3451 C C . ALA A 1 441 ? 42.764 -26.033 -18.757 1.00 93.31 441 ALA A C 1
ATOM 3453 O O . ALA A 1 441 ? 42.364 -24.890 -18.995 1.00 93.31 441 ALA A O 1
ATOM 3454 N N . ARG A 1 442 ? 42.107 -27.131 -19.137 1.00 94.19 442 ARG A N 1
ATOM 3455 C CA . ARG A 1 442 ? 40.781 -27.106 -19.756 1.00 94.19 442 ARG A CA 1
ATOM 3456 C C . ARG A 1 442 ? 39.733 -27.615 -18.775 1.00 94.19 442 ARG A C 1
ATOM 3458 O O . ARG A 1 442 ? 39.861 -28.698 -18.207 1.00 94.19 442 ARG A O 1
ATOM 3465 N N . VAL A 1 443 ? 38.680 -26.830 -18.588 1.00 91.38 443 VAL A N 1
ATOM 3466 C CA . VAL A 1 443 ? 37.579 -27.150 -17.679 1.00 91.38 443 VAL A CA 1
ATOM 3467 C C . VAL A 1 443 ? 36.728 -28.261 -18.287 1.00 91.38 443 VAL A C 1
ATOM 3469 O O . VAL A 1 443 ? 36.120 -28.093 -19.345 1.00 91.38 443 VAL A O 1
ATOM 3472 N N . THR A 1 444 ? 36.653 -29.399 -17.605 1.00 91.56 444 THR A N 1
ATOM 3473 C CA . THR A 1 444 ? 35.766 -30.501 -17.992 1.00 91.56 444 THR A CA 1
ATOM 3474 C C . THR A 1 444 ? 34.338 -30.269 -17.501 1.00 91.56 444 THR A C 1
ATOM 3476 O O . THR A 1 444 ? 34.074 -29.420 -16.648 1.00 91.56 444 THR A O 1
ATOM 3479 N N . GLU A 1 445 ? 33.390 -31.067 -17.990 1.00 89.31 445 GLU A N 1
ATOM 3480 C CA . GLU A 1 445 ? 32.012 -31.038 -17.492 1.00 89.31 445 GLU A CA 1
ATOM 3481 C C . GLU A 1 445 ? 31.936 -31.342 -15.985 1.00 89.31 445 GLU A C 1
ATOM 3483 O O . GLU A 1 445 ? 31.179 -30.706 -15.243 1.00 89.31 445 GLU A O 1
ATOM 3488 N N . ARG A 1 446 ? 32.789 -32.260 -15.507 1.00 89.50 446 ARG A N 1
ATOM 3489 C CA . ARG A 1 446 ? 32.924 -32.574 -14.082 1.00 89.50 446 ARG A CA 1
ATOM 3490 C C . ARG A 1 446 ? 33.405 -31.357 -13.290 1.00 89.50 446 ARG A C 1
ATOM 3492 O O . ARG A 1 446 ? 32.788 -31.043 -12.275 1.00 89.50 446 ARG A O 1
ATOM 3499 N N . ASP A 1 447 ? 34.436 -30.658 -13.763 1.00 89.12 447 ASP A N 1
ATOM 3500 C CA . ASP A 1 447 ? 34.977 -29.454 -13.111 1.00 89.12 447 ASP A CA 1
ATOM 3501 C C . ASP A 1 447 ? 33.924 -28.330 -13.037 1.00 89.12 447 ASP A C 1
ATOM 3503 O O . ASP A 1 447 ? 33.711 -27.718 -11.987 1.00 89.12 447 ASP A O 1
ATOM 3507 N N . ALA A 1 448 ? 33.192 -28.100 -14.133 1.00 86.56 448 ALA A N 1
ATOM 3508 C CA . ALA A 1 448 ? 32.127 -27.099 -14.198 1.00 86.56 448 ALA A CA 1
ATOM 3509 C C . ALA A 1 448 ? 30.961 -27.421 -13.244 1.00 86.56 448 ALA A C 1
ATOM 3511 O O . ALA A 1 448 ? 30.380 -26.519 -12.634 1.00 86.56 448 ALA A O 1
ATOM 3512 N N . ARG A 1 449 ? 30.605 -28.702 -13.085 1.00 88.12 449 ARG A N 1
ATOM 3513 C CA . ARG A 1 449 ? 29.586 -29.142 -12.120 1.00 88.12 449 ARG A CA 1
ATOM 3514 C C . ARG A 1 449 ? 30.059 -28.971 -10.674 1.00 88.12 449 ARG A C 1
ATOM 3516 O O . ARG A 1 449 ? 29.301 -28.444 -9.865 1.00 88.12 449 ARG A O 1
ATOM 3523 N N . MET A 1 450 ? 31.298 -29.360 -10.369 1.00 84.56 450 MET A N 1
ATOM 3524 C CA . MET A 1 450 ? 31.878 -29.209 -9.028 1.00 84.56 450 MET A CA 1
ATOM 3525 C C . MET A 1 450 ? 31.948 -27.738 -8.604 1.00 84.56 450 MET A C 1
ATOM 3527 O O . MET A 1 450 ? 31.483 -27.409 -7.520 1.00 84.56 450 MET A O 1
ATOM 3531 N N . SER A 1 451 ? 32.401 -26.837 -9.487 1.00 84.38 451 SER A N 1
ATOM 3532 C CA . SER A 1 451 ? 32.485 -25.398 -9.172 1.00 84.38 451 SER A CA 1
ATOM 3533 C C . SER A 1 451 ? 31.130 -24.756 -8.844 1.00 84.38 451 SER A C 1
ATOM 3535 O O . SER A 1 451 ? 31.046 -23.879 -7.987 1.00 84.38 451 SER A O 1
ATOM 3537 N N . ARG A 1 452 ? 30.042 -25.219 -9.480 1.00 84.62 452 ARG A N 1
ATOM 3538 C CA . ARG A 1 452 ? 28.672 -24.787 -9.155 1.00 84.62 452 ARG A CA 1
ATOM 3539 C C . ARG A 1 452 ? 28.227 -25.293 -7.786 1.00 84.62 452 ARG A C 1
ATOM 3541 O O . ARG A 1 452 ? 27.650 -24.520 -7.027 1.00 84.62 452 ARG A O 1
ATOM 3548 N N . GLY A 1 453 ? 28.516 -26.558 -7.476 1.00 81.25 453 GLY A N 1
ATOM 3549 C CA . GLY A 1 453 ? 28.235 -27.143 -6.164 1.00 81.25 453 GLY A CA 1
ATOM 3550 C C . GLY A 1 453 ? 28.980 -26.415 -5.046 1.00 81.25 453 GLY A C 1
ATOM 3551 O O . GLY A 1 453 ? 28.355 -25.971 -4.091 1.00 81.25 453 GLY A O 1
ATOM 3552 N N . GLU A 1 454 ? 30.287 -26.194 -5.213 1.00 79.50 454 GLU A N 1
ATOM 3553 C CA . GLU A 1 454 ? 31.127 -25.452 -4.262 1.00 79.50 454 GLU A CA 1
ATOM 3554 C C . GLU A 1 454 ? 30.616 -24.024 -4.035 1.00 79.50 454 GLU A C 1
ATOM 3556 O O . GLU A 1 454 ? 30.504 -23.587 -2.891 1.00 79.50 454 GLU A O 1
ATOM 3561 N N . ALA A 1 455 ? 30.249 -23.306 -5.101 1.00 77.50 455 ALA A N 1
ATOM 3562 C CA . ALA A 1 455 ? 29.686 -21.964 -4.987 1.00 77.50 455 ALA A CA 1
ATOM 3563 C C . ALA A 1 455 ? 28.345 -21.941 -4.246 1.00 77.50 455 ALA A C 1
ATOM 3565 O O . ALA A 1 455 ? 28.113 -21.047 -3.436 1.00 77.50 455 ALA A O 1
ATOM 3566 N N . GLN A 1 456 ? 27.480 -22.929 -4.482 1.00 78.06 456 GLN A N 1
ATOM 3567 C CA . GLN A 1 456 ? 26.183 -23.031 -3.816 1.00 78.06 456 GLN A CA 1
ATOM 3568 C C . GLN A 1 456 ? 26.325 -23.392 -2.329 1.00 78.06 456 GLN A C 1
ATOM 3570 O O . GLN A 1 456 ? 25.653 -22.799 -1.480 1.00 78.06 456 GLN A O 1
ATOM 3575 N N . THR A 1 457 ? 27.229 -24.317 -1.999 1.00 78.69 457 THR A N 1
ATOM 3576 C CA . THR A 1 457 ? 27.551 -24.673 -0.612 1.00 78.69 457 THR A CA 1
ATOM 3577 C C . THR A 1 457 ? 28.167 -23.487 0.129 1.00 78.69 457 THR A C 1
ATOM 3579 O O . THR A 1 457 ? 27.722 -23.168 1.229 1.00 78.69 457 THR A O 1
ATOM 3582 N N . LEU A 1 458 ? 29.127 -22.779 -0.479 1.00 71.81 458 LEU A N 1
ATOM 3583 C CA . LEU A 1 458 ? 29.821 -21.671 0.180 1.00 71.81 458 LEU A CA 1
ATOM 3584 C C . LEU A 1 458 ? 28.933 -20.432 0.351 1.00 71.81 458 LEU A C 1
ATOM 3586 O O . LEU A 1 458 ? 28.976 -19.806 1.405 1.00 71.81 458 LEU A O 1
ATOM 3590 N N . ALA A 1 459 ? 28.075 -20.122 -0.627 1.00 69.44 459 ALA A N 1
ATOM 3591 C CA . ALA A 1 459 ? 27.095 -19.038 -0.512 1.00 69.44 459 ALA A CA 1
ATOM 3592 C C . ALA A 1 459 ? 26.085 -19.269 0.626 1.00 69.44 459 ALA A C 1
ATOM 3594 O O . ALA A 1 459 ? 25.543 -18.309 1.170 1.00 69.44 459 ALA A O 1
ATOM 3595 N N . SER A 1 460 ? 25.856 -20.533 1.000 1.00 68.62 460 SER A N 1
ATOM 3596 C CA . SER A 1 460 ? 25.002 -20.902 2.133 1.00 68.62 460 SER A CA 1
ATOM 3597 C C . SER A 1 460 ? 25.710 -20.737 3.486 1.00 68.62 460 SER A C 1
ATOM 3599 O O . SER A 1 460 ? 25.038 -20.534 4.492 1.00 68.62 460 SER A O 1
ATOM 3601 N N . SER A 1 461 ? 27.048 -20.809 3.525 1.00 72.69 461 SER A N 1
ATOM 3602 C CA . SER A 1 461 ? 27.849 -20.715 4.758 1.00 72.69 461 SER A CA 1
ATOM 3603 C C . SER A 1 461 ? 28.487 -19.341 5.005 1.00 72.69 461 SER A C 1
ATOM 3605 O O . SER A 1 461 ? 28.627 -18.934 6.152 1.00 72.69 461 SER A O 1
ATOM 3607 N N . ASP A 1 462 ? 28.900 -18.628 3.953 1.00 66.06 462 ASP A N 1
ATOM 3608 C CA . ASP A 1 462 ? 29.523 -17.300 4.020 1.00 66.06 462 ASP A CA 1
ATOM 3609 C C . ASP A 1 462 ? 29.177 -16.498 2.749 1.00 66.06 462 ASP A C 1
ATOM 3611 O O . ASP A 1 462 ? 29.872 -16.606 1.732 1.00 66.06 462 ASP A O 1
ATOM 3615 N N . PRO A 1 463 ? 28.125 -15.658 2.791 1.00 66.69 463 PRO A N 1
ATOM 3616 C CA . PRO A 1 463 ? 27.688 -14.862 1.643 1.00 66.69 463 PRO A CA 1
ATOM 3617 C C . PRO A 1 463 ? 28.728 -13.849 1.141 1.00 66.69 463 PRO A C 1
ATOM 3619 O O . PRO A 1 463 ? 28.573 -13.309 0.046 1.00 66.69 463 PRO A O 1
ATOM 3622 N N . SER A 1 464 ? 29.777 -13.561 1.922 1.00 57.25 464 SER A N 1
ATOM 3623 C CA . SER A 1 464 ? 30.841 -12.630 1.532 1.00 57.25 464 SER A CA 1
ATOM 3624 C C . SER A 1 464 ? 31.900 -13.268 0.623 1.00 57.25 464 SER A C 1
ATOM 3626 O O . SER A 1 464 ? 32.677 -12.554 -0.017 1.00 57.25 464 SER A O 1
ATOM 3628 N N . ARG A 1 465 ? 31.919 -14.605 0.508 1.00 52.44 465 ARG A N 1
ATOM 3629 C CA . ARG A 1 465 ? 32.853 -15.354 -0.342 1.00 52.44 465 ARG A CA 1
ATOM 3630 C C . ARG A 1 465 ? 32.136 -15.921 -1.560 1.00 52.44 465 ARG A C 1
ATOM 3632 O O . ARG A 1 465 ? 31.244 -16.752 -1.445 1.00 52.44 465 ARG A O 1
ATOM 3639 N N . THR A 1 466 ? 32.579 -15.519 -2.751 1.00 62.38 466 THR A N 1
ATOM 3640 C CA . THR A 1 466 ? 32.026 -16.017 -4.023 1.00 62.38 466 THR A CA 1
ATOM 3641 C C . THR A 1 466 ? 33.118 -16.749 -4.805 1.00 62.38 466 THR A C 1
ATOM 3643 O O . THR A 1 466 ? 33.939 -16.094 -5.451 1.00 62.38 466 THR A O 1
ATOM 3646 N N . PRO A 1 467 ? 33.202 -18.091 -4.730 1.00 71.69 467 PRO A N 1
ATOM 3647 C CA . PRO A 1 467 ? 34.194 -18.830 -5.496 1.00 71.69 467 PRO A CA 1
ATOM 3648 C C . PRO A 1 467 ? 33.830 -18.801 -6.994 1.00 71.69 467 PRO A C 1
ATOM 3650 O O . PRO A 1 467 ? 32.657 -18.650 -7.354 1.00 71.69 467 PRO A O 1
ATOM 3653 N N . PRO A 1 468 ? 34.818 -18.913 -7.895 1.00 73.88 468 PRO A N 1
ATOM 3654 C CA . PRO A 1 468 ? 34.582 -18.806 -9.329 1.00 73.88 468 PRO A CA 1
ATOM 3655 C C . PRO A 1 468 ? 33.793 -20.006 -9.871 1.00 73.88 468 PRO A C 1
ATOM 3657 O O . PRO A 1 468 ? 34.159 -21.157 -9.645 1.00 73.88 468 PRO A O 1
ATOM 3660 N N . ILE A 1 469 ? 32.750 -19.724 -10.658 1.00 83.69 469 ILE A N 1
ATOM 3661 C CA . ILE A 1 469 ? 31.994 -20.727 -11.421 1.00 83.69 469 ILE A CA 1
ATOM 3662 C C . ILE A 1 469 ? 32.538 -20.787 -12.854 1.00 83.69 469 ILE A C 1
ATOM 3664 O O . ILE A 1 469 ? 32.598 -19.763 -13.550 1.00 83.69 469 ILE A O 1
ATOM 3668 N N . TYR A 1 470 ? 32.895 -21.991 -13.302 1.00 84.88 470 TYR A N 1
ATOM 3669 C CA . TYR A 1 470 ? 33.482 -22.234 -14.622 1.00 84.88 470 TYR A CA 1
ATOM 3670 C C . TYR A 1 470 ? 32.492 -22.875 -15.596 1.00 84.88 470 TYR A C 1
ATOM 3672 O O . TYR A 1 470 ? 31.525 -23.528 -15.193 1.00 84.88 470 TYR A O 1
ATOM 3680 N N . ARG A 1 471 ? 32.751 -22.704 -16.897 1.00 85.62 471 ARG A N 1
ATOM 3681 C CA . ARG A 1 471 ? 32.001 -23.372 -17.974 1.00 85.62 471 ARG A CA 1
ATOM 3682 C C . ARG A 1 471 ? 32.831 -24.488 -18.601 1.00 85.62 471 ARG A C 1
ATOM 3684 O O . ARG A 1 471 ? 34.046 -24.374 -18.698 1.00 85.62 471 ARG A O 1
ATOM 3691 N N . THR A 1 472 ? 32.170 -25.548 -19.056 1.00 88.50 472 THR A N 1
ATOM 3692 C CA . THR A 1 472 ? 32.821 -26.630 -19.808 1.00 88.50 472 THR A CA 1
ATOM 3693 C C . THR A 1 472 ? 33.556 -26.069 -21.027 1.00 88.50 472 THR A C 1
ATOM 3695 O O . THR A 1 472 ? 33.009 -25.225 -21.733 1.00 88.50 472 THR A O 1
ATOM 3698 N N . GLY A 1 473 ? 34.784 -26.529 -21.268 1.00 85.44 473 GLY A N 1
ATOM 3699 C CA . GLY A 1 473 ? 35.633 -26.094 -22.381 1.00 85.44 473 GLY A CA 1
ATOM 3700 C C . GLY A 1 473 ? 36.463 -24.840 -22.100 1.00 85.44 473 GLY A C 1
ATOM 3701 O O . GLY A 1 473 ? 37.407 -24.572 -22.840 1.00 85.44 473 GLY A O 1
ATOM 3702 N N . GLU A 1 474 ? 36.172 -24.116 -21.017 1.00 88.31 474 GLU A N 1
ATOM 3703 C CA . GLU A 1 474 ? 36.909 -22.915 -20.632 1.00 88.31 474 GLU A CA 1
ATOM 3704 C C . GLU A 1 474 ? 38.384 -23.209 -20.324 1.00 88.31 474 GLU A C 1
ATOM 3706 O O . GLU A 1 474 ? 38.723 -24.276 -19.809 1.00 88.31 474 GLU A O 1
ATOM 3711 N N . LEU A 1 475 ? 39.256 -22.243 -20.621 1.00 92.88 475 LEU A N 1
ATOM 3712 C CA . LEU A 1 475 ? 40.687 -22.332 -20.359 1.00 92.88 475 LEU A CA 1
ATOM 3713 C C . LEU A 1 475 ? 41.096 -21.452 -19.177 1.00 92.88 475 LEU A C 1
ATOM 3715 O O . LEU A 1 475 ? 40.675 -20.297 -19.060 1.00 92.88 475 LEU A O 1
ATOM 3719 N N . VAL A 1 476 ? 41.936 -22.002 -18.303 1.00 91.25 476 VAL A N 1
ATOM 3720 C CA . VAL A 1 476 ? 42.450 -21.322 -17.107 1.00 91.25 476 VAL A CA 1
ATOM 3721 C C . VAL A 1 476 ? 43.958 -21.529 -17.031 1.00 91.25 476 VAL A C 1
ATOM 3723 O O . VAL A 1 476 ? 44.412 -22.665 -17.081 1.00 91.25 476 VAL A O 1
ATOM 3726 N N . ALA A 1 477 ? 44.725 -20.451 -16.898 1.00 91.44 477 ALA A N 1
ATOM 3727 C CA . ALA A 1 477 ? 46.167 -20.494 -16.675 1.00 91.44 477 ALA A CA 1
ATOM 3728 C C . ALA A 1 477 ? 46.475 -20.276 -15.191 1.00 91.44 477 ALA A C 1
ATOM 3730 O O . ALA A 1 477 ? 45.977 -19.323 -14.599 1.00 91.44 477 ALA A O 1
ATOM 3731 N N . TYR A 1 478 ? 47.294 -21.134 -14.593 1.00 88.62 478 TYR A N 1
ATOM 3732 C CA . TYR A 1 478 ? 47.793 -20.969 -13.230 1.00 88.62 478 TYR A CA 1
ATOM 3733 C C . TYR A 1 478 ? 49.259 -20.570 -13.249 1.00 88.62 478 TYR A C 1
ATOM 3735 O O . TYR A 1 478 ? 50.050 -21.254 -13.891 1.00 88.62 478 TYR A O 1
ATOM 3743 N N . ASN A 1 479 ? 49.634 -19.509 -12.538 1.00 86.56 479 ASN A N 1
ATOM 3744 C CA . ASN A 1 479 ? 51.051 -19.211 -12.329 1.00 86.56 479 ASN A CA 1
ATOM 3745 C C . ASN A 1 479 ? 51.662 -20.141 -11.260 1.00 86.56 479 ASN A C 1
ATOM 3747 O O . ASN A 1 479 ? 50.944 -20.857 -10.554 1.00 86.56 479 ASN A O 1
ATOM 3751 N N . ALA A 1 480 ? 52.987 -20.103 -11.102 1.00 81.06 480 ALA A N 1
ATOM 3752 C CA . ALA A 1 480 ? 53.719 -20.934 -10.137 1.00 81.06 480 ALA A CA 1
ATOM 3753 C C . ALA A 1 480 ? 53.283 -20.722 -8.670 1.00 81.06 480 ALA A C 1
ATOM 3755 O O . ALA A 1 480 ? 53.451 -21.593 -7.819 1.00 81.06 480 ALA A O 1
ATOM 3756 N N . GLN A 1 481 ? 52.682 -19.570 -8.358 1.00 76.81 481 GLN A N 1
ATOM 3757 C CA . GLN A 1 481 ? 52.157 -19.258 -7.029 1.00 76.81 481 GLN A CA 1
ATOM 3758 C C . GLN A 1 481 ? 50.740 -19.816 -6.808 1.00 76.81 481 GLN A C 1
ATOM 3760 O O . GLN A 1 481 ? 50.235 -19.771 -5.687 1.00 76.81 481 GLN A O 1
ATOM 3765 N N . GLY A 1 482 ? 50.092 -20.384 -7.830 1.00 76.94 482 GLY A N 1
ATOM 3766 C CA . GLY A 1 482 ? 48.737 -20.937 -7.750 1.00 76.94 482 GLY A CA 1
ATOM 3767 C C . GLY A 1 482 ? 47.612 -19.938 -7.998 1.00 76.94 482 GLY A C 1
ATOM 3768 O O . GLY A 1 482 ? 46.448 -20.286 -7.787 1.00 76.94 482 GLY A O 1
ATOM 3769 N N . PHE A 1 483 ? 47.913 -18.724 -8.467 1.00 80.38 483 PHE A N 1
ATOM 3770 C CA . PHE A 1 483 ? 46.885 -17.785 -8.913 1.00 80.38 483 PHE A CA 1
ATOM 3771 C C . PHE A 1 483 ? 46.370 -18.186 -10.295 1.00 80.38 483 PHE A C 1
ATOM 3773 O O . PHE A 1 483 ? 47.151 -18.430 -11.211 1.00 80.38 483 PHE A O 1
ATOM 3780 N N . GLY A 1 484 ? 45.044 -18.285 -10.426 1.00 84.19 484 GLY A N 1
ATOM 3781 C CA . GLY A 1 484 ? 44.376 -18.718 -11.651 1.00 84.19 484 GLY A CA 1
ATOM 3782 C C . GLY A 1 484 ? 43.784 -17.558 -12.449 1.00 84.19 484 GLY A C 1
ATOM 3783 O O . GLY A 1 484 ? 42.992 -16.776 -11.923 1.00 84.19 484 GLY A O 1
ATOM 3784 N N . PHE A 1 485 ? 44.088 -17.514 -13.741 1.00 88.12 485 PHE A N 1
ATOM 3785 C CA . PHE A 1 485 ? 43.635 -16.518 -14.704 1.00 88.12 485 PHE A CA 1
ATOM 3786 C C . PHE A 1 485 ? 42.762 -17.185 -15.766 1.00 88.12 485 PHE A C 1
ATOM 3788 O O . PHE A 1 485 ? 43.182 -18.118 -16.449 1.00 88.12 485 PHE A O 1
ATOM 3795 N N . ARG A 1 486 ? 41.520 -16.722 -15.924 1.00 90.56 486 ARG A N 1
ATOM 3796 C CA . ARG A 1 486 ? 40.615 -17.227 -16.971 1.00 90.56 486 ARG A CA 1
ATOM 3797 C C . ARG A 1 486 ? 41.059 -16.659 -18.314 1.00 90.56 486 ARG A C 1
ATOM 3799 O O . ARG A 1 486 ? 41.103 -15.440 -18.454 1.00 90.56 486 ARG A O 1
ATOM 3806 N N . LEU A 1 487 ? 41.344 -17.501 -19.301 1.00 89.88 487 LEU A N 1
ATOM 3807 C CA . LEU A 1 487 ? 41.771 -17.064 -20.633 1.00 89.88 487 LEU A CA 1
ATOM 3808 C C . LEU A 1 487 ? 40.540 -16.682 -21.464 1.00 89.88 487 LEU A C 1
ATOM 3810 O O . LEU A 1 487 ? 40.026 -17.451 -22.270 1.00 89.88 487 LEU A O 1
ATOM 3814 N N . ASN A 1 488 ? 40.008 -15.495 -21.186 1.00 86.31 488 ASN A N 1
ATOM 3815 C CA . ASN A 1 488 ? 38.818 -14.943 -21.821 1.00 86.31 488 ASN A CA 1
ATOM 3816 C C . ASN A 1 488 ? 39.059 -13.486 -22.232 1.00 86.31 488 ASN A C 1
ATOM 3818 O O . ASN A 1 488 ? 40.115 -12.919 -21.957 1.00 86.31 488 ASN A O 1
ATOM 3822 N N . GLY A 1 489 ? 38.059 -12.857 -22.850 1.00 79.06 489 GLY A N 1
ATOM 3823 C CA . GLY A 1 489 ? 38.223 -11.502 -23.371 1.00 79.06 489 GLY A CA 1
ATOM 3824 C C . GLY A 1 489 ? 38.493 -10.408 -22.336 1.00 79.06 489 GLY A C 1
ATOM 3825 O O . GLY A 1 489 ? 38.982 -9.359 -22.722 1.00 79.06 489 GLY A O 1
ATOM 3826 N N . ALA A 1 490 ? 38.236 -10.626 -21.040 1.00 79.44 490 ALA A N 1
ATOM 3827 C CA . ALA A 1 490 ? 38.598 -9.650 -20.005 1.00 79.44 490 ALA A CA 1
ATOM 3828 C C . ALA A 1 490 ? 40.091 -9.726 -19.641 1.00 79.44 490 ALA A C 1
ATOM 3830 O O . ALA A 1 490 ? 40.761 -8.702 -19.496 1.00 79.44 490 ALA A O 1
ATOM 3831 N N . THR A 1 491 ? 40.622 -10.944 -19.510 1.00 85.81 491 THR A N 1
ATOM 3832 C CA . THR A 1 491 ? 42.047 -11.160 -19.226 1.00 85.81 491 THR A CA 1
ATOM 3833 C C . THR A 1 491 ? 42.898 -10.831 -20.445 1.00 85.81 491 THR A C 1
ATOM 3835 O O . THR A 1 491 ? 43.911 -10.165 -20.297 1.00 85.81 491 THR A O 1
ATOM 3838 N N . LEU A 1 492 ? 42.470 -11.244 -21.641 1.00 87.94 492 LEU A N 1
ATOM 3839 C CA . LEU A 1 492 ? 43.253 -11.134 -22.878 1.00 87.94 492 LEU A CA 1
ATOM 3840 C C . LEU A 1 492 ? 43.005 -9.843 -23.668 1.00 87.94 492 LEU A C 1
ATOM 3842 O O . LEU A 1 492 ? 43.688 -9.611 -24.657 1.00 87.94 492 LEU A O 1
ATOM 3846 N N . ASP A 1 493 ? 42.051 -9.020 -23.227 1.00 84.38 493 ASP A N 1
ATOM 3847 C CA . ASP A 1 493 ? 41.653 -7.775 -23.900 1.00 84.38 493 ASP A CA 1
ATOM 3848 C C . ASP A 1 493 ? 41.215 -7.986 -25.366 1.00 84.38 493 ASP A C 1
ATOM 3850 O O . ASP A 1 493 ? 41.498 -7.198 -26.262 1.00 84.38 493 ASP A O 1
ATOM 3854 N N . ASP A 1 494 ? 40.525 -9.104 -25.619 1.00 82.69 494 ASP A N 1
ATOM 3855 C CA . ASP A 1 494 ? 40.010 -9.488 -26.936 1.00 82.69 494 ASP A CA 1
ATOM 3856 C C . ASP A 1 494 ? 38.655 -10.198 -26.801 1.00 82.69 494 ASP A C 1
ATOM 3858 O O . ASP A 1 494 ? 38.547 -11.334 -26.327 1.00 82.69 494 ASP A O 1
ATOM 3862 N N . ALA A 1 495 ? 37.591 -9.540 -27.264 1.00 75.62 495 ALA A N 1
ATOM 3863 C CA . ALA A 1 495 ? 36.224 -10.051 -27.195 1.00 75.62 495 ALA A CA 1
ATOM 3864 C C . ALA A 1 495 ? 36.013 -11.381 -27.948 1.00 75.62 495 ALA A C 1
ATOM 3866 O O . ALA A 1 495 ? 35.099 -12.131 -27.596 1.00 75.62 495 ALA A O 1
ATOM 3867 N N . GLN A 1 496 ? 36.834 -11.681 -28.959 1.00 81.25 496 GLN A N 1
ATOM 3868 C CA . GLN A 1 496 ? 36.765 -12.914 -29.745 1.00 81.25 496 GLN A CA 1
ATOM 3869 C C . GLN A 1 496 ? 37.682 -14.020 -29.205 1.00 81.25 496 GLN A C 1
ATOM 3871 O O . GLN A 1 496 ? 37.644 -15.134 -29.732 1.00 81.25 496 GLN A O 1
ATOM 3876 N N . ALA A 1 497 ? 38.456 -13.770 -28.141 1.00 82.94 497 ALA A N 1
ATOM 3877 C CA . ALA A 1 497 ? 39.418 -14.736 -27.614 1.00 82.94 497 ALA A CA 1
ATOM 3878 C C . ALA A 1 497 ? 38.830 -16.130 -27.325 1.00 82.94 497 ALA A C 1
ATOM 3880 O O . ALA A 1 497 ? 39.444 -17.100 -27.759 1.00 82.94 497 ALA A O 1
ATOM 3881 N N . PRO A 1 498 ? 37.636 -16.292 -26.709 1.00 82.88 498 PRO A N 1
ATOM 3882 C CA . PRO A 1 498 ? 37.061 -17.624 -26.499 1.00 82.88 498 PRO A CA 1
ATOM 3883 C C . PRO A 1 498 ? 36.850 -18.405 -27.804 1.00 82.88 498 PRO A C 1
ATOM 3885 O O . PRO A 1 498 ? 37.270 -19.550 -27.906 1.00 82.88 498 PRO A O 1
ATOM 3888 N N . ARG A 1 499 ? 36.292 -17.756 -28.836 1.00 81.12 499 ARG A N 1
ATOM 3889 C CA . ARG A 1 499 ? 36.066 -18.385 -30.149 1.00 81.12 499 ARG A CA 1
ATOM 3890 C C . ARG A 1 499 ? 37.374 -18.698 -30.868 1.00 81.12 499 ARG A C 1
ATOM 3892 O O . ARG A 1 499 ? 37.486 -19.719 -31.534 1.00 81.12 499 ARG A O 1
ATOM 3899 N N . ARG A 1 500 ? 38.372 -17.820 -30.746 1.00 86.75 500 ARG A N 1
ATOM 3900 C CA . ARG A 1 500 ? 39.707 -18.050 -31.314 1.00 86.75 500 ARG A CA 1
ATOM 3901 C C . ARG A 1 500 ? 40.403 -19.218 -30.612 1.00 86.75 500 ARG A C 1
ATOM 3903 O O . ARG A 1 500 ? 41.010 -20.041 -31.284 1.00 86.75 500 ARG A O 1
ATOM 3910 N N . LEU A 1 501 ? 40.271 -19.336 -29.292 1.00 87.44 501 LEU A N 1
ATOM 3911 C CA . LEU A 1 501 ? 40.835 -20.431 -28.497 1.00 87.44 501 LEU A CA 1
ATOM 3912 C C . LEU A 1 501 ? 40.182 -21.791 -28.789 1.00 87.44 501 LEU A C 1
ATOM 3914 O O . LEU A 1 501 ? 40.861 -22.813 -28.680 1.00 87.44 501 LEU A O 1
ATOM 3918 N N . ASP A 1 502 ? 38.922 -21.819 -29.235 1.00 84.62 502 ASP A N 1
ATOM 3919 C CA . ASP A 1 502 ? 38.258 -23.056 -29.676 1.00 84.62 502 ASP A CA 1
ATOM 3920 C C . ASP A 1 502 ? 38.969 -23.707 -30.876 1.00 84.62 502 ASP A C 1
ATOM 3922 O O . ASP A 1 502 ? 38.959 -24.930 -31.014 1.00 84.62 502 ASP A O 1
ATOM 3926 N N . THR A 1 503 ? 39.681 -22.928 -31.702 1.00 85.81 503 THR A N 1
ATOM 3927 C CA . THR A 1 503 ? 40.488 -23.472 -32.816 1.00 85.81 503 THR A CA 1
ATOM 3928 C C . THR A 1 503 ? 41.645 -24.362 -32.342 1.00 85.81 503 THR A C 1
ATOM 3930 O O . THR A 1 503 ? 42.131 -25.201 -33.095 1.00 85.81 503 THR A O 1
ATOM 3933 N N . ALA A 1 504 ? 42.039 -24.249 -31.068 1.00 83.12 504 ALA A N 1
ATOM 3934 C CA . ALA A 1 504 ? 43.025 -25.101 -30.411 1.00 83.12 504 ALA A CA 1
ATOM 3935 C C . ALA A 1 504 ? 42.380 -26.206 -29.547 1.00 83.12 504 ALA A C 1
ATOM 3937 O O . ALA A 1 504 ? 42.999 -26.700 -28.601 1.00 83.12 504 ALA A O 1
ATOM 3938 N N . ALA A 1 505 ? 41.141 -26.625 -29.839 1.00 78.56 505 ALA A N 1
ATOM 3939 C CA . ALA A 1 505 ? 40.458 -27.702 -29.107 1.00 78.56 505 ALA A CA 1
ATOM 3940 C C . ALA A 1 505 ? 41.254 -29.021 -29.077 1.00 78.56 505 ALA A C 1
ATOM 3942 O O . ALA A 1 505 ? 41.212 -29.741 -28.081 1.00 78.56 505 ALA A O 1
ATOM 3943 N N . ASN A 1 506 ? 42.031 -29.296 -30.129 1.00 80.25 506 ASN A N 1
ATOM 3944 C CA . ASN A 1 506 ? 42.839 -30.512 -30.262 1.00 80.25 506 ASN A CA 1
ATOM 3945 C C . ASN A 1 506 ? 44.128 -30.502 -29.418 1.00 80.25 506 ASN A C 1
ATOM 3947 O O . ASN A 1 506 ? 44.784 -31.538 -29.294 1.00 80.25 506 ASN A O 1
ATOM 3951 N N . VAL A 1 507 ? 44.504 -29.364 -28.821 1.00 86.44 507 VAL A N 1
ATOM 3952 C CA . VAL A 1 507 ? 45.650 -29.289 -27.907 1.00 86.44 507 VAL A CA 1
ATOM 3953 C C . VAL A 1 507 ? 45.287 -30.003 -26.605 1.00 86.44 507 VAL A C 1
ATOM 3955 O O . VAL A 1 507 ? 44.346 -29.609 -25.904 1.00 86.44 507 VAL A O 1
ATOM 3958 N N . ARG A 1 508 ? 46.037 -31.065 -26.279 1.00 87.88 508 ARG A N 1
ATOM 3959 C CA . ARG A 1 508 ? 45.862 -31.821 -25.033 1.00 87.88 508 ARG A CA 1
ATOM 3960 C C . ARG A 1 508 ? 46.325 -30.977 -23.850 1.00 87.88 508 ARG A C 1
ATOM 3962 O O . ARG A 1 508 ? 47.498 -30.639 -23.749 1.00 87.88 508 ARG A O 1
ATOM 3969 N N . LEU A 1 509 ? 45.394 -30.678 -22.952 1.00 92.06 509 LEU A N 1
ATOM 3970 C CA . LEU A 1 509 ? 45.627 -29.922 -21.724 1.00 92.06 509 LEU A CA 1
ATOM 3971 C C . LEU A 1 509 ? 45.120 -30.730 -20.521 1.00 92.06 509 LEU A C 1
ATOM 3973 O O . LEU A 1 509 ? 44.145 -31.476 -20.668 1.00 92.06 509 LEU A O 1
ATOM 3977 N N . PRO A 1 510 ? 45.740 -30.592 -19.337 1.00 92.25 510 PRO A N 1
ATOM 3978 C CA . PRO A 1 510 ? 45.229 -31.192 -18.110 1.00 92.25 510 PRO A CA 1
ATOM 3979 C C . PRO A 1 510 ? 43.834 -30.655 -17.759 1.00 92.25 510 PRO A C 1
ATOM 3981 O O . PRO A 1 510 ? 43.437 -29.555 -18.157 1.00 92.25 510 PRO A O 1
ATOM 3984 N N . THR A 1 511 ? 43.090 -31.433 -16.971 1.00 92.06 511 THR A N 1
ATOM 3985 C CA . THR A 1 511 ? 41.824 -30.975 -16.381 1.00 92.06 511 THR A CA 1
ATOM 3986 C C . THR A 1 511 ? 42.081 -29.880 -15.349 1.00 92.06 511 THR A C 1
ATOM 3988 O O . THR A 1 511 ? 43.198 -29.741 -14.840 1.00 92.06 511 THR A O 1
ATOM 3991 N N . LEU A 1 512 ? 41.046 -29.115 -14.987 1.00 89.25 512 LEU A N 1
ATOM 3992 C CA . LEU A 1 512 ? 41.186 -28.058 -13.981 1.00 89.25 512 LEU A CA 1
ATOM 3993 C C . LEU A 1 512 ? 41.679 -28.619 -12.637 1.00 89.25 512 LEU A C 1
ATOM 3995 O O . LEU A 1 512 ? 42.546 -28.024 -11.999 1.00 89.25 512 LEU A O 1
ATOM 3999 N N . ALA A 1 513 ? 41.159 -29.779 -12.228 1.00 85.25 513 ALA A N 1
ATOM 4000 C CA . ALA A 1 513 ? 41.596 -30.470 -11.018 1.00 85.25 513 ALA A CA 1
ATOM 4001 C C . ALA A 1 513 ? 43.065 -30.928 -11.093 1.00 85.25 513 ALA A C 1
ATOM 4003 O O . ALA A 1 513 ? 43.820 -30.693 -10.152 1.00 85.25 513 ALA A O 1
ATOM 4004 N N . ALA A 1 514 ? 43.487 -31.523 -12.215 1.00 86.75 514 ALA A N 1
ATOM 4005 C CA . ALA A 1 514 ? 44.861 -31.996 -12.393 1.00 86.75 514 ALA A CA 1
ATOM 4006 C C . ALA A 1 514 ? 45.873 -30.840 -12.430 1.00 86.75 514 ALA A C 1
ATOM 4008 O O . ALA A 1 514 ? 46.937 -30.934 -11.829 1.00 86.75 514 ALA A O 1
ATOM 4009 N N . ALA A 1 515 ? 45.524 -29.722 -13.071 1.00 87.06 515 ALA A N 1
ATOM 4010 C CA . ALA A 1 515 ? 46.364 -28.529 -13.087 1.00 87.06 515 ALA A CA 1
ATOM 4011 C C . ALA A 1 515 ? 46.540 -27.921 -11.689 1.00 87.06 515 ALA A C 1
ATOM 4013 O O . ALA A 1 515 ? 47.654 -27.582 -11.305 1.00 87.06 515 ALA A O 1
ATOM 4014 N N . ARG A 1 516 ? 45.463 -27.830 -10.894 1.00 84.19 516 ARG A N 1
ATOM 4015 C CA . ARG A 1 516 ? 45.547 -27.366 -9.497 1.00 84.19 516 ARG A CA 1
ATOM 4016 C C . ARG A 1 516 ? 46.456 -28.260 -8.660 1.00 84.19 516 ARG A C 1
ATOM 4018 O O . ARG A 1 516 ? 47.279 -27.744 -7.914 1.00 84.19 516 ARG A O 1
ATOM 4025 N N . GLN A 1 517 ? 46.317 -29.576 -8.810 1.00 84.44 517 GLN A N 1
ATOM 4026 C CA . GLN A 1 517 ? 47.142 -30.550 -8.104 1.00 84.44 517 GLN A CA 1
ATOM 4027 C C . GLN A 1 517 ? 48.622 -30.426 -8.499 1.00 84.44 517 GLN A C 1
ATOM 4029 O O . GLN A 1 517 ? 49.474 -30.312 -7.626 1.00 84.44 517 GLN A O 1
ATOM 4034 N N . SER A 1 518 ? 48.911 -30.317 -9.798 1.00 83.44 518 SER A N 1
ATOM 4035 C CA . SER A 1 518 ? 50.270 -30.106 -10.313 1.00 83.44 518 SER A CA 1
ATOM 4036 C C . SER A 1 518 ? 50.913 -28.832 -9.761 1.00 83.44 518 SER A C 1
ATOM 4038 O O . SER A 1 518 ? 52.093 -28.836 -9.430 1.00 83.44 518 SER A O 1
ATOM 4040 N N . VAL A 1 519 ? 50.157 -27.738 -9.638 1.00 82.75 519 VAL A N 1
ATOM 4041 C CA . VAL A 1 519 ? 50.682 -26.481 -9.079 1.00 82.75 519 VAL A CA 1
ATOM 4042 C C . VAL A 1 519 ? 50.914 -26.587 -7.570 1.00 82.75 519 VAL A C 1
ATOM 4044 O O . VAL A 1 519 ? 51.850 -25.985 -7.054 1.00 82.75 519 VAL A O 1
ATOM 4047 N N . ILE A 1 520 ? 50.099 -27.364 -6.850 1.00 78.75 520 ILE A N 1
ATOM 4048 C CA . ILE A 1 520 ? 50.319 -27.652 -5.424 1.00 78.75 520 ILE A CA 1
ATOM 4049 C C . ILE A 1 520 ? 51.602 -28.471 -5.234 1.00 78.75 520 ILE A C 1
ATOM 4051 O O . ILE A 1 520 ? 52.394 -28.147 -4.356 1.00 78.75 520 ILE A O 1
ATOM 4055 N N . GLU A 1 521 ? 51.822 -29.486 -6.069 1.00 79.19 521 GLU A N 1
ATOM 4056 C CA . GLU A 1 521 ? 52.993 -30.373 -6.013 1.00 79.19 521 GLU A CA 1
ATOM 4057 C C . GLU A 1 521 ? 54.300 -29.676 -6.418 1.00 79.19 521 GLU A C 1
ATOM 4059 O O . GLU A 1 521 ? 55.369 -30.040 -5.939 1.00 79.19 521 GLU A O 1
ATOM 4064 N N . GLN A 1 522 ? 54.223 -28.648 -7.266 1.00 70.06 522 GLN A N 1
ATOM 4065 C CA . GLN A 1 522 ? 55.377 -27.867 -7.726 1.00 70.06 522 GLN A CA 1
ATOM 4066 C C . GLN A 1 522 ? 55.737 -26.689 -6.806 1.00 70.06 522 GLN A C 1
ATOM 4068 O O . GLN A 1 522 ? 56.702 -25.972 -7.079 1.00 70.06 522 GLN A O 1
ATOM 4073 N N . ARG A 1 523 ? 54.995 -26.462 -5.711 1.00 67.12 523 ARG A N 1
ATOM 4074 C CA . ARG A 1 523 ? 55.361 -25.434 -4.726 1.00 67.12 523 ARG A CA 1
ATOM 4075 C C . ARG A 1 523 ? 56.575 -25.905 -3.913 1.00 67.12 523 ARG A C 1
ATOM 4077 O O . ARG A 1 523 ? 56.485 -26.953 -3.279 1.00 67.12 523 ARG A O 1
ATOM 4084 N N . PRO A 1 524 ? 57.679 -25.136 -3.851 1.00 52.94 524 PRO A N 1
ATOM 4085 C CA . PRO A 1 524 ? 58.762 -25.450 -2.923 1.00 52.94 524 PRO A CA 1
ATOM 4086 C C . PRO A 1 524 ? 58.233 -25.423 -1.481 1.00 52.94 524 PRO A C 1
ATOM 4088 O O . PRO A 1 524 ? 57.402 -24.568 -1.155 1.00 52.94 524 PRO A O 1
ATOM 4091 N N . GLU A 1 525 ? 58.700 -26.348 -0.629 1.00 43.25 525 GLU A N 1
ATOM 4092 C CA . GLU A 1 525 ? 58.358 -26.388 0.800 1.00 43.25 525 GLU A CA 1
ATOM 4093 C C . GLU A 1 525 ? 58.610 -25.014 1.432 1.00 43.25 525 GLU A C 1
ATOM 4095 O O . GLU A 1 525 ? 59.746 -24.600 1.669 1.00 43.25 525 GLU A O 1
ATOM 4100 N N . GLN A 1 526 ? 57.534 -24.281 1.709 1.00 41.28 526 GLN A N 1
ATOM 4101 C CA . GLN A 1 526 ? 57.614 -23.093 2.541 1.00 41.28 526 GLN A CA 1
ATOM 4102 C C . GLN A 1 526 ? 57.642 -23.552 3.995 1.00 41.28 526 GLN A C 1
ATOM 4104 O O . GLN A 1 526 ? 56.666 -24.102 4.508 1.00 41.28 526 GLN A O 1
ATOM 4109 N N . THR A 1 527 ? 58.761 -23.291 4.670 1.00 32.28 527 THR A N 1
ATOM 4110 C CA . THR A 1 527 ? 58.855 -23.282 6.135 1.00 32.28 527 THR A CA 1
ATOM 4111 C C . THR A 1 527 ? 57.670 -22.467 6.676 1.00 32.28 527 THR A C 1
ATOM 4113 O O . THR A 1 527 ? 57.389 -21.400 6.120 1.00 32.28 527 THR A O 1
ATOM 4116 N N . PRO A 1 528 ? 56.931 -22.928 7.703 1.00 32.00 528 PRO A N 1
ATOM 4117 C CA . PRO A 1 528 ? 55.679 -22.291 8.093 1.00 32.00 528 PRO A CA 1
ATOM 4118 C C . PRO A 1 528 ? 55.929 -20.845 8.528 1.00 32.00 528 PRO A C 1
ATOM 4120 O O . PRO A 1 528 ? 56.465 -20.578 9.602 1.00 32.00 528 PRO A O 1
ATOM 4123 N N . ALA A 1 529 ? 55.529 -19.902 7.675 1.00 30.66 529 ALA A N 1
ATOM 4124 C CA . ALA A 1 529 ? 55.549 -18.487 7.984 1.00 30.66 529 ALA A CA 1
ATOM 4125 C C . ALA A 1 529 ? 54.582 -18.219 9.143 1.00 30.66 529 ALA A C 1
ATOM 4127 O O . ALA A 1 529 ? 53.371 -18.435 9.051 1.00 30.66 529 ALA A O 1
ATOM 4128 N N . THR A 1 530 ? 55.144 -17.728 10.243 1.00 31.91 530 THR A N 1
ATOM 4129 C CA . THR A 1 530 ? 54.448 -17.157 11.392 1.00 31.91 530 THR A CA 1
ATOM 4130 C C . THR A 1 530 ? 53.305 -16.265 10.909 1.00 31.91 530 THR A C 1
ATOM 4132 O O . THR A 1 530 ? 53.524 -15.356 10.107 1.00 31.91 530 THR A O 1
ATOM 4135 N N . LYS A 1 531 ? 52.081 -16.522 11.390 1.00 33.44 531 LYS A N 1
ATOM 4136 C CA . LYS A 1 531 ? 50.878 -15.725 11.105 1.00 33.44 531 LYS A CA 1
ATOM 4137 C C . LYS A 1 531 ? 51.178 -14.229 11.277 1.00 33.44 531 LYS A C 1
ATOM 4139 O O . LYS A 1 531 ? 51.175 -13.715 12.393 1.00 33.44 531 LYS A O 1
ATOM 4144 N N . ARG A 1 532 ? 51.418 -13.510 10.176 1.00 32.62 532 ARG A N 1
ATOM 4145 C CA . ARG A 1 532 ? 51.442 -12.044 10.178 1.00 32.62 532 ARG A CA 1
ATOM 4146 C C . ARG A 1 532 ? 50.010 -11.559 10.385 1.00 32.62 532 ARG A C 1
ATOM 4148 O O . ARG A 1 532 ? 49.158 -11.686 9.511 1.00 32.62 532 ARG A O 1
ATOM 4155 N N . ASN A 1 533 ? 49.762 -11.027 11.577 1.00 31.33 533 ASN A N 1
ATOM 4156 C CA . ASN A 1 533 ? 48.538 -10.337 11.962 1.00 31.33 533 ASN A CA 1
ATOM 4157 C C . ASN A 1 533 ? 48.262 -9.153 11.016 1.00 31.33 533 ASN A C 1
ATOM 4159 O O . ASN A 1 533 ? 48.836 -8.077 11.164 1.00 31.33 533 ASN A O 1
ATOM 4163 N N . LEU A 1 534 ? 47.313 -9.317 10.094 1.00 31.81 534 LEU A N 1
ATOM 4164 C CA . LEU A 1 534 ? 46.739 -8.233 9.281 1.00 31.81 534 LEU A CA 1
ATOM 4165 C C . LEU A 1 534 ? 45.800 -7.297 10.078 1.00 31.81 534 LEU A C 1
ATOM 4167 O O . LEU A 1 534 ? 45.215 -6.381 9.513 1.00 31.81 534 LEU A O 1
ATOM 4171 N N . GLY A 1 535 ? 45.702 -7.461 11.403 1.00 31.91 535 GLY A N 1
ATOM 4172 C CA . GLY A 1 535 ? 44.988 -6.540 12.299 1.00 31.91 535 GLY A CA 1
ATOM 4173 C C . GLY A 1 535 ? 45.750 -5.252 12.657 1.00 31.91 535 GLY A C 1
ATOM 4174 O O . GLY A 1 535 ? 45.175 -4.367 13.286 1.00 31.91 535 GLY A O 1
ATOM 4175 N N . GLY A 1 536 ? 47.030 -5.126 12.281 1.00 32.66 536 GLY A N 1
ATOM 4176 C CA . GLY A 1 536 ? 47.881 -3.988 12.669 1.00 32.66 536 GLY A CA 1
ATOM 4177 C C . GLY A 1 536 ? 47.799 -2.757 11.756 1.00 32.66 536 GLY A C 1
ATOM 4178 O O . GLY A 1 536 ? 47.857 -1.631 12.240 1.00 32.66 536 GLY A O 1
ATOM 4179 N N . LEU A 1 537 ? 47.607 -2.940 10.446 1.00 30.92 537 LEU A N 1
ATOM 4180 C CA . LEU A 1 537 ? 47.635 -1.832 9.474 1.00 30.92 537 LEU A CA 1
ATOM 4181 C C . LEU A 1 537 ? 46.313 -1.050 9.391 1.00 30.92 537 LEU A C 1
ATOM 4183 O O . LEU A 1 537 ? 46.320 0.132 9.058 1.00 30.92 537 LEU A O 1
ATOM 4187 N N . ALA A 1 538 ? 45.191 -1.655 9.791 1.00 29.89 538 ALA A N 1
ATOM 4188 C CA . ALA A 1 538 ? 43.902 -0.963 9.876 1.00 29.89 538 ALA A CA 1
ATOM 4189 C C . ALA A 1 538 ? 43.817 0.019 11.064 1.00 29.89 538 ALA A C 1
ATOM 4191 O O . ALA A 1 538 ? 42.997 0.932 11.048 1.00 29.89 538 ALA A O 1
ATOM 4192 N N . ARG A 1 539 ? 44.679 -0.126 12.084 1.00 33.50 539 ARG A N 1
ATOM 4193 C CA . ARG A 1 539 ? 44.690 0.765 13.258 1.00 33.50 539 ARG A CA 1
ATOM 4194 C C . ARG A 1 539 ? 45.443 2.077 13.020 1.00 33.50 539 ARG A C 1
ATOM 4196 O O . ARG A 1 539 ? 45.027 3.090 13.560 1.00 33.50 539 ARG A O 1
ATOM 4203 N N . ALA A 1 540 ? 46.475 2.098 12.175 1.00 33.31 540 ALA A N 1
ATOM 4204 C CA . ALA A 1 540 ? 47.242 3.321 11.906 1.00 33.31 540 ALA A CA 1
ATOM 4205 C C . ALA A 1 540 ? 46.508 4.311 10.975 1.00 33.31 540 ALA A C 1
ATOM 4207 O O . ALA A 1 540 ? 46.622 5.521 11.151 1.00 33.31 540 ALA A O 1
ATOM 4208 N N . ALA A 1 541 ? 45.693 3.817 10.035 1.00 32.09 541 ALA A N 1
ATOM 4209 C CA . ALA A 1 541 ? 44.928 4.669 9.116 1.00 32.09 541 ALA A CA 1
ATOM 4210 C C . ALA A 1 541 ? 43.708 5.346 9.778 1.00 32.09 541 ALA A C 1
ATOM 4212 O O . ALA A 1 541 ? 43.282 6.415 9.345 1.00 32.09 541 ALA A O 1
ATOM 4213 N N . ILE A 1 542 ? 43.164 4.755 10.849 1.00 36.47 542 ILE A N 1
ATOM 4214 C CA . ILE A 1 542 ? 42.021 5.315 11.589 1.00 36.47 542 ILE A CA 1
ATOM 4215 C C . ILE A 1 542 ? 42.478 6.420 12.553 1.00 36.47 542 ILE A C 1
ATOM 4217 O O . ILE A 1 542 ? 41.777 7.419 12.700 1.00 36.47 542 ILE A O 1
ATOM 4221 N N . THR A 1 543 ? 43.674 6.315 13.141 1.00 35.16 543 THR A N 1
ATOM 4222 C CA . THR A 1 543 ? 44.206 7.354 14.040 1.00 35.16 543 THR A CA 1
ATOM 4223 C C . THR A 1 543 ? 44.524 8.659 13.294 1.00 35.16 543 THR A C 1
ATOM 4225 O O . THR A 1 543 ? 44.189 9.734 13.784 1.00 35.16 543 THR A O 1
ATOM 4228 N N . GLY A 1 544 ? 45.050 8.587 12.064 1.00 33.19 544 GLY A N 1
ATOM 4229 C CA . GLY A 1 544 ? 45.344 9.780 11.251 1.00 33.19 544 GLY A CA 1
ATOM 4230 C C . GLY A 1 544 ? 44.104 10.547 10.761 1.00 33.19 544 GLY A C 1
ATOM 4231 O O . GLY A 1 544 ? 44.155 11.764 10.589 1.00 33.19 544 GLY A O 1
ATOM 4232 N N . LEU A 1 545 ? 42.964 9.869 10.585 1.00 31.48 545 LEU A N 1
ATOM 4233 C CA . LEU A 1 545 ? 41.710 10.509 10.162 1.00 31.48 545 LEU A CA 1
ATOM 4234 C C . LEU A 1 545 ? 41.020 11.259 11.320 1.00 31.48 545 LEU A C 1
ATOM 4236 O O . LEU A 1 545 ? 40.321 12.248 11.096 1.00 31.48 545 LEU A O 1
ATOM 4240 N N . VAL A 1 546 ? 41.235 10.810 12.562 1.00 36.34 546 VAL A N 1
ATOM 4241 C CA . VAL A 1 546 ? 40.660 11.422 13.772 1.00 36.34 546 VAL A CA 1
ATOM 4242 C C . VAL A 1 546 ? 41.411 12.699 14.168 1.00 36.34 546 VAL A C 1
ATOM 4244 O O . VAL A 1 546 ? 40.767 13.674 14.554 1.00 36.34 546 VAL A O 1
ATOM 4247 N N . GLU A 1 547 ? 42.735 12.763 13.988 1.00 37.25 547 GLU A N 1
ATOM 4248 C CA . GLU A 1 547 ? 43.514 13.986 14.257 1.00 37.25 547 GLU A CA 1
ATOM 4249 C C . GLU A 1 547 ? 43.266 15.098 13.222 1.00 37.25 547 GLU A C 1
ATOM 4251 O O . GLU A 1 547 ? 43.178 16.274 13.586 1.00 37.25 547 GLU A O 1
ATOM 4256 N N . PHE A 1 548 ? 43.037 14.748 11.950 1.00 36.53 548 PHE A N 1
ATOM 4257 C CA . PHE A 1 548 ? 42.686 15.721 10.906 1.00 36.53 548 PHE A CA 1
ATOM 4258 C C . PHE A 1 548 ? 41.310 16.373 11.145 1.00 36.53 548 PHE A C 1
ATOM 4260 O O . PHE A 1 548 ? 41.138 17.574 10.931 1.00 36.53 548 PHE A O 1
ATOM 4267 N N . LEU A 1 549 ? 40.335 15.609 11.655 1.00 35.72 549 LEU A N 1
ATOM 4268 C CA . LEU A 1 549 ? 38.991 16.113 11.965 1.00 35.72 549 LEU A CA 1
ATOM 4269 C C . LEU A 1 549 ? 38.927 16.901 13.287 1.00 35.72 549 LEU A C 1
ATOM 4271 O O . LEU A 1 549 ? 38.099 17.804 13.405 1.00 35.72 549 LEU A O 1
ATOM 4275 N N . PHE A 1 550 ? 39.822 16.639 14.247 1.00 34.66 550 PHE A N 1
ATOM 4276 C CA . PHE A 1 550 ? 39.919 17.427 15.486 1.00 34.66 550 PHE A CA 1
ATOM 4277 C C . PHE A 1 550 ? 40.671 18.759 15.311 1.00 34.66 550 PHE A C 1
ATOM 4279 O O . PHE A 1 550 ? 40.343 19.736 15.986 1.00 34.66 550 PHE A O 1
ATOM 4286 N N . GLY A 1 551 ? 41.623 18.847 14.372 1.00 31.59 551 GLY A N 1
ATOM 4287 C CA . GLY A 1 551 ? 42.347 20.090 14.063 1.00 31.59 551 GLY A CA 1
ATOM 4288 C C . GLY A 1 551 ? 41.529 21.138 13.294 1.00 31.59 551 GLY A C 1
ATOM 4289 O O . GLY A 1 551 ? 41.827 22.331 13.359 1.00 31.59 551 GLY A O 1
ATOM 4290 N N . TRP A 1 552 ? 40.468 20.723 12.597 1.00 34.56 552 TRP A N 1
ATOM 4291 C CA . TRP A 1 552 ? 39.602 21.630 11.834 1.00 34.56 552 TRP A CA 1
ATOM 4292 C C . TRP A 1 552 ? 38.590 22.391 12.714 1.00 34.56 552 TRP A C 1
ATOM 4294 O O . TRP A 1 552 ? 38.123 23.464 12.340 1.00 34.56 552 TRP A O 1
ATOM 4304 N N . VAL A 1 553 ? 38.292 21.891 13.920 1.00 32.81 553 VAL A N 1
ATOM 4305 C CA . VAL A 1 553 ? 37.251 22.450 14.808 1.00 32.81 553 VAL A CA 1
ATOM 4306 C C . VAL A 1 553 ? 37.763 23.583 15.722 1.00 32.81 553 VAL A C 1
ATOM 4308 O O . VAL A 1 553 ? 36.962 24.270 16.350 1.00 32.81 553 VAL A O 1
ATOM 4311 N N . THR A 1 554 ? 39.069 23.879 15.767 1.00 33.56 554 THR A N 1
ATOM 4312 C CA . THR A 1 554 ? 39.643 24.852 16.729 1.00 33.56 554 THR A CA 1
ATOM 4313 C C . THR A 1 554 ? 40.079 26.206 16.158 1.00 33.56 554 THR A C 1
ATOM 4315 O O . THR A 1 554 ? 40.761 26.964 16.845 1.00 33.56 554 THR A O 1
ATOM 4318 N N . ARG A 1 555 ? 39.647 26.608 14.955 1.00 31.52 555 ARG A N 1
ATOM 4319 C CA . ARG A 1 555 ? 39.837 28.002 14.497 1.00 31.52 555 ARG A CA 1
ATOM 4320 C C . ARG A 1 555 ? 38.564 28.603 13.926 1.00 31.52 555 ARG A C 1
ATOM 4322 O O . ARG A 1 555 ? 38.327 28.502 12.727 1.00 31.52 555 ARG A O 1
ATOM 4329 N N . ARG A 1 556 ? 37.795 29.270 14.795 1.00 28.53 556 ARG A N 1
ATOM 4330 C CA . ARG A 1 556 ? 37.087 30.544 14.541 1.00 28.53 556 ARG A CA 1
ATOM 4331 C C . ARG A 1 556 ? 36.295 30.973 15.788 1.00 28.53 556 ARG A C 1
ATOM 4333 O O . ARG A 1 556 ? 35.138 30.617 15.964 1.00 28.53 556 ARG A O 1
ATOM 4340 N N . THR A 1 557 ? 36.940 31.762 16.637 1.00 30.42 557 THR A N 1
ATOM 4341 C CA . THR A 1 557 ? 36.340 32.818 17.477 1.00 30.42 557 THR A CA 1
ATOM 4342 C C . THR A 1 557 ? 36.626 34.142 16.742 1.00 30.42 557 THR A C 1
ATOM 4344 O O . THR A 1 557 ? 37.668 34.230 16.098 1.00 30.42 557 THR A O 1
ATOM 4347 N N . GLU A 1 558 ? 35.850 35.227 16.692 1.00 28.83 558 GLU A N 1
ATOM 4348 C CA . GLU A 1 558 ? 34.553 35.746 17.189 1.00 28.83 558 GLU A CA 1
ATOM 4349 C C . GLU A 1 558 ? 34.392 37.165 16.511 1.00 28.83 558 GLU A C 1
ATOM 4351 O O . GLU A 1 558 ? 35.264 37.477 15.692 1.00 28.83 558 GLU A O 1
ATOM 4356 N N . PRO A 1 559 ? 33.428 38.094 16.801 1.00 42.09 559 PRO A N 1
ATOM 4357 C CA . PRO A 1 559 ? 32.266 38.056 17.710 1.00 42.09 559 PRO A CA 1
ATOM 4358 C C . PRO A 1 559 ? 30.915 38.636 17.171 1.00 42.09 559 PRO A C 1
ATOM 4360 O O . PRO A 1 559 ? 30.862 39.396 16.209 1.00 42.09 559 PRO A O 1
ATOM 4363 N N . GLN A 1 560 ? 29.840 38.353 17.937 1.00 28.28 560 GLN A N 1
ATOM 4364 C CA . GLN A 1 560 ? 28.824 39.280 18.512 1.00 28.28 560 GLN A CA 1
ATOM 4365 C C . GLN A 1 560 ? 27.294 39.046 18.287 1.00 28.28 560 GLN A C 1
ATOM 4367 O O . GLN A 1 560 ? 26.774 39.157 17.182 1.00 28.28 560 GLN A O 1
ATOM 4372 N N . ARG A 1 561 ? 26.601 38.926 19.453 1.00 30.06 561 ARG A N 1
ATOM 4373 C CA . ARG A 1 561 ? 25.219 39.332 19.875 1.00 30.06 561 ARG A CA 1
ATOM 4374 C C . ARG A 1 561 ? 24.056 38.306 20.028 1.00 30.06 561 ARG A C 1
ATOM 4376 O O . ARG A 1 561 ? 23.154 38.213 19.211 1.00 30.06 561 ARG A O 1
ATOM 4383 N N . SER A 1 562 ? 24.039 37.671 21.215 1.00 33.12 562 SER A N 1
ATOM 4384 C CA . SER A 1 562 ? 22.991 37.619 22.284 1.00 33.12 562 SER A CA 1
ATOM 4385 C C . SER A 1 562 ? 21.531 37.127 22.067 1.00 33.12 562 SER A C 1
ATOM 4387 O O . SER A 1 562 ? 20.700 37.883 21.567 1.00 33.12 562 SER A O 1
ATOM 4389 N N . ARG A 1 563 ? 21.166 35.987 22.707 1.00 28.06 563 ARG A N 1
ATOM 4390 C CA . ARG A 1 563 ? 20.126 35.822 23.781 1.00 28.06 563 ARG A CA 1
ATOM 4391 C C . ARG A 1 563 ? 20.123 34.377 24.378 1.00 28.06 563 ARG A C 1
ATOM 4393 O O . ARG A 1 563 ? 20.614 33.477 23.707 1.00 28.06 563 ARG A O 1
ATOM 4400 N N . PRO A 1 564 ? 19.651 34.138 25.630 1.00 34.28 564 PRO A N 1
ATOM 4401 C CA . PRO A 1 564 ? 20.119 33.028 26.482 1.00 34.28 564 PRO A CA 1
ATOM 4402 C C . PRO A 1 564 ? 19.310 31.718 26.380 1.00 34.28 564 PRO A C 1
ATOM 4404 O O . PRO A 1 564 ? 18.096 31.736 26.183 1.00 34.28 564 PRO A O 1
ATOM 4407 N N . ALA A 1 565 ? 19.990 30.584 26.597 1.00 34.03 565 ALA A N 1
ATOM 4408 C CA . ALA A 1 565 ? 19.416 29.238 26.699 1.00 34.03 565 ALA A CA 1
ATOM 4409 C C . ALA A 1 565 ? 19.178 28.810 28.165 1.00 34.03 565 ALA A C 1
ATOM 4411 O O . ALA A 1 565 ? 19.903 29.215 29.072 1.00 34.03 565 ALA A O 1
ATOM 4412 N N . ALA A 1 566 ? 18.151 27.980 28.377 1.00 35.34 566 ALA A N 1
ATOM 4413 C CA . ALA A 1 566 ? 17.691 27.470 29.674 1.00 35.34 566 ALA A CA 1
ATOM 4414 C C . ALA A 1 566 ? 18.725 26.570 30.401 1.00 35.34 566 ALA A C 1
ATOM 4416 O O . ALA A 1 566 ? 19.534 25.913 29.739 1.00 35.34 566 ALA A O 1
ATOM 4417 N N . PRO A 1 567 ? 18.690 26.480 31.750 1.00 35.06 567 PRO A N 1
ATOM 4418 C CA . PRO A 1 567 ? 19.695 25.746 32.520 1.00 35.06 567 PRO A CA 1
ATOM 4419 C C . PRO A 1 567 ? 19.563 24.224 32.354 1.00 35.06 567 PRO A C 1
ATOM 4421 O O . PRO A 1 567 ? 18.469 23.663 32.443 1.00 35.06 567 PRO A O 1
ATOM 4424 N N . GLN A 1 568 ? 20.693 23.540 32.146 1.00 40.62 568 GLN A N 1
ATOM 4425 C CA . GLN A 1 568 ? 20.746 22.076 32.105 1.00 40.62 568 GLN A CA 1
ATOM 4426 C C . GLN A 1 568 ? 20.650 21.460 33.516 1.00 40.62 568 GLN A C 1
ATOM 4428 O O . GLN A 1 568 ? 21.216 22.008 34.463 1.00 40.62 568 GLN A O 1
ATOM 4433 N N . PRO A 1 569 ? 19.960 20.313 33.684 1.00 44.47 569 PRO A N 1
ATOM 4434 C CA . PRO A 1 569 ? 19.806 19.663 34.982 1.00 44.47 569 PRO A CA 1
ATOM 4435 C C . PRO A 1 569 ? 21.107 19.004 35.464 1.00 44.47 569 PRO A C 1
ATOM 4437 O O . PRO A 1 569 ? 21.859 18.424 34.680 1.00 44.47 569 PRO A O 1
ATOM 4440 N N . SER A 1 570 ? 21.332 19.065 36.779 1.00 63.94 570 SER A N 1
ATOM 4441 C CA . SER A 1 570 ? 22.544 18.582 37.444 1.00 63.94 570 SER A CA 1
ATOM 4442 C C . SER A 1 570 ? 22.779 17.074 37.281 1.00 63.94 570 SER A C 1
ATOM 4444 O O . SER A 1 570 ? 21.855 16.270 37.121 1.00 63.94 570 SER A O 1
ATOM 4446 N N . GLN A 1 571 ? 24.051 16.684 37.370 1.00 40.44 571 GLN A N 1
ATOM 4447 C CA . GLN A 1 571 ? 24.552 15.317 37.205 1.00 40.44 571 GLN A CA 1
ATOM 4448 C C . GLN A 1 571 ? 23.862 14.303 38.139 1.00 40.44 571 GLN A C 1
ATOM 4450 O O . GLN A 1 571 ? 23.555 13.191 37.714 1.00 40.44 571 GLN A O 1
ATOM 4455 N N . ALA A 1 572 ? 23.482 14.716 39.352 1.00 38.94 572 ALA A N 1
ATOM 4456 C CA . ALA A 1 572 ? 22.709 13.898 40.291 1.00 38.94 572 ALA A CA 1
ATOM 4457 C C . ALA A 1 572 ? 21.329 13.484 39.739 1.00 38.94 572 ALA A C 1
ATOM 4459 O O . ALA A 1 572 ? 20.875 12.358 39.945 1.00 38.94 572 ALA A O 1
ATOM 4460 N N . ARG A 1 573 ? 20.674 14.362 38.966 1.00 44.75 573 ARG A N 1
ATOM 4461 C CA . ARG A 1 573 ? 19.365 14.087 38.353 1.00 44.75 573 ARG A CA 1
ATOM 4462 C C . ARG A 1 573 ? 19.478 13.088 37.197 1.00 44.75 573 ARG A C 1
ATOM 4464 O O . ARG A 1 573 ? 18.595 12.252 37.026 1.00 44.75 573 ARG A O 1
ATOM 4471 N N . ARG A 1 574 ? 20.594 13.121 36.460 1.00 45.28 574 ARG A N 1
ATOM 4472 C CA . ARG A 1 574 ? 20.912 12.149 35.398 1.00 45.28 574 ARG A CA 1
ATOM 4473 C C . ARG A 1 574 ? 21.207 10.756 35.955 1.00 45.28 574 ARG A C 1
ATOM 4475 O O . ARG A 1 574 ? 20.741 9.771 35.390 1.00 45.28 574 ARG A O 1
ATOM 4482 N N . VAL A 1 575 ? 21.920 10.672 37.079 1.00 40.59 575 VAL A N 1
ATOM 4483 C CA . VAL A 1 575 ? 22.205 9.396 37.761 1.00 40.59 575 VAL A CA 1
ATOM 4484 C C . VAL A 1 575 ? 20.916 8.764 38.306 1.00 40.59 575 VAL A C 1
ATOM 4486 O O . VAL A 1 575 ? 20.690 7.570 38.117 1.00 40.59 575 VAL A O 1
ATOM 4489 N N . ALA A 1 576 ? 20.008 9.565 38.875 1.00 43.44 576 ALA A N 1
ATOM 4490 C CA . ALA A 1 576 ? 18.705 9.081 39.338 1.00 43.44 576 ALA A CA 1
ATOM 4491 C C . ALA A 1 576 ? 17.810 8.557 38.193 1.00 43.44 576 ALA A C 1
ATOM 4493 O O . ALA A 1 576 ? 17.111 7.554 38.354 1.00 43.44 576 ALA A O 1
ATOM 4494 N N . GLU A 1 577 ? 17.841 9.197 37.018 1.00 43.03 577 GLU A N 1
ATOM 4495 C CA . GLU A 1 577 ? 17.113 8.723 35.832 1.00 43.03 577 GLU A CA 1
ATOM 4496 C C . GLU A 1 577 ? 17.721 7.457 35.215 1.00 43.03 577 GLU A C 1
ATOM 4498 O O . GLU A 1 577 ? 16.974 6.604 34.730 1.00 43.03 577 GLU A O 1
ATOM 4503 N N . ALA A 1 578 ? 19.048 7.304 35.250 1.00 38.69 578 ALA A N 1
ATOM 4504 C CA . ALA A 1 578 ? 19.729 6.092 34.797 1.00 38.69 578 ALA A CA 1
ATOM 4505 C C . ALA A 1 578 ? 19.414 4.892 35.707 1.00 38.69 578 ALA A C 1
ATOM 4507 O O . ALA A 1 578 ? 19.072 3.822 35.202 1.00 38.69 578 ALA A O 1
ATOM 4508 N N . SER A 1 579 ? 19.410 5.096 37.029 1.00 35.91 579 SER A N 1
ATOM 4509 C CA . SER A 1 579 ? 19.051 4.061 38.009 1.00 35.91 579 SER A CA 1
ATOM 4510 C C . SER A 1 579 ? 17.597 3.587 37.837 1.00 35.91 579 SER A C 1
ATOM 4512 O O . SER A 1 579 ? 17.330 2.395 37.693 1.00 35.91 579 SER A O 1
ATOM 4514 N N . LYS A 1 580 ? 16.650 4.522 37.646 1.00 45.50 580 LYS A N 1
ATOM 4515 C CA . LYS A 1 580 ? 15.242 4.196 37.333 1.00 45.50 580 LYS A CA 1
ATOM 4516 C C . LYS A 1 580 ? 15.057 3.407 36.033 1.00 45.50 580 LYS A C 1
ATOM 4518 O O . LYS A 1 580 ? 14.071 2.682 35.895 1.00 45.50 580 LYS A O 1
ATOM 4523 N N . ARG A 1 581 ? 15.943 3.582 35.045 1.00 40.16 581 ARG A N 1
ATOM 4524 C CA . ARG A 1 581 ? 15.913 2.810 33.790 1.00 40.16 581 ARG A CA 1
ATOM 4525 C C . ARG A 1 581 ? 16.474 1.402 33.984 1.00 40.16 581 ARG A C 1
ATOM 4527 O O . ARG A 1 581 ? 15.916 0.476 33.403 1.00 40.16 581 ARG A O 1
ATOM 4534 N N . ALA A 1 582 ? 17.503 1.239 34.815 1.00 34.84 582 ALA A N 1
ATOM 4535 C CA . ALA A 1 582 ? 18.074 -0.063 35.150 1.00 34.84 582 ALA A CA 1
ATOM 4536 C C . ALA A 1 582 ? 17.081 -0.942 35.934 1.00 34.84 582 ALA A C 1
ATOM 4538 O O . ALA A 1 582 ? 16.827 -2.075 35.524 1.00 34.84 582 ALA A O 1
ATOM 4539 N N . ASP A 1 583 ? 16.412 -0.388 36.952 1.00 38.06 583 ASP A N 1
ATOM 4540 C CA . ASP A 1 583 ? 15.388 -1.103 37.735 1.00 38.06 583 ASP A CA 1
ATOM 4541 C C . ASP A 1 583 ? 14.208 -1.569 36.869 1.00 38.06 583 ASP A C 1
ATOM 4543 O O . ASP A 1 583 ? 13.663 -2.661 37.042 1.00 38.06 583 ASP A O 1
ATOM 4547 N N . LYS A 1 584 ? 13.834 -0.759 35.873 1.00 40.84 584 LYS A N 1
ATOM 4548 C CA . LYS A 1 584 ? 12.736 -1.067 34.951 1.00 40.84 584 LYS A CA 1
ATOM 4549 C C . LYS A 1 584 ? 13.090 -2.175 33.952 1.00 40.84 584 LYS A C 1
ATOM 4551 O O . LYS A 1 584 ? 12.212 -2.952 33.582 1.00 40.84 584 LYS A O 1
ATOM 4556 N N . SER A 1 585 ? 14.355 -2.264 33.537 1.00 38.47 585 SER A N 1
ATOM 4557 C CA . SER A 1 585 ? 14.854 -3.356 32.688 1.00 38.47 585 SER A CA 1
ATOM 4558 C C . SER A 1 585 ? 14.998 -4.671 33.462 1.00 38.47 585 SER A C 1
ATOM 4560 O O . SER A 1 585 ? 14.673 -5.727 32.923 1.00 38.47 585 SER A O 1
ATOM 4562 N N . LEU A 1 586 ? 15.399 -4.615 34.737 1.00 39.31 586 LEU A N 1
ATOM 4563 C CA . LEU A 1 586 ? 15.461 -5.778 35.634 1.00 39.31 586 LEU A CA 1
ATOM 4564 C C . LEU A 1 586 ? 14.070 -6.342 35.968 1.00 39.31 586 LEU A C 1
ATOM 4566 O O . LEU A 1 586 ? 13.899 -7.560 35.993 1.00 39.31 586 LEU A O 1
ATOM 4570 N N . GLY A 1 587 ? 13.063 -5.478 36.145 1.00 40.66 587 GLY A N 1
ATOM 4571 C CA . GLY A 1 587 ? 11.663 -5.901 36.286 1.00 40.66 587 GLY A CA 1
ATOM 4572 C C . GLY A 1 587 ? 11.139 -6.637 35.047 1.00 40.66 587 GLY A C 1
ATOM 4573 O O . GLY A 1 587 ? 10.552 -7.706 35.168 1.00 40.66 587 GLY A O 1
ATOM 4574 N N . GLY A 1 588 ? 11.447 -6.130 33.847 1.00 38.56 588 GLY A N 1
ATOM 4575 C CA . GLY A 1 588 ? 11.055 -6.778 32.589 1.00 38.56 588 GLY A CA 1
ATOM 4576 C C . GLY A 1 588 ? 11.726 -8.135 32.342 1.00 38.56 588 GLY A C 1
ATOM 4577 O O . GLY A 1 588 ? 11.113 -9.014 31.741 1.00 38.56 588 GLY A O 1
ATOM 4578 N N . ALA A 1 589 ? 12.959 -8.330 32.822 1.00 39.00 589 ALA A N 1
ATOM 4579 C CA . ALA A 1 589 ? 13.668 -9.606 32.715 1.00 39.00 589 ALA A CA 1
ATOM 4580 C C . ALA A 1 589 ? 13.095 -10.680 33.662 1.00 39.00 589 ALA A C 1
ATOM 4582 O O . ALA A 1 589 ? 12.934 -11.828 33.252 1.00 39.00 589 ALA A O 1
ATOM 4583 N N . ARG A 1 590 ? 12.710 -10.298 34.890 1.00 40.53 590 ARG A N 1
ATOM 4584 C CA . ARG A 1 590 ? 12.046 -11.199 35.854 1.00 40.53 590 ARG A CA 1
ATOM 4585 C C . ARG A 1 590 ? 10.643 -11.617 35.396 1.00 40.53 590 ARG A C 1
ATOM 4587 O O . ARG A 1 590 ? 10.267 -12.773 35.565 1.00 40.53 590 ARG A O 1
ATOM 4594 N N . ASP A 1 591 ? 9.909 -10.719 34.737 1.00 43.56 591 ASP A N 1
ATOM 4595 C CA . ASP A 1 591 ? 8.592 -11.024 34.153 1.00 43.56 591 ASP A CA 1
ATOM 4596 C C . ASP A 1 591 ? 8.678 -11.986 32.950 1.00 43.56 591 ASP A C 1
ATOM 4598 O O . ASP A 1 591 ? 7.742 -12.743 32.684 1.00 43.56 591 ASP A O 1
ATOM 4602 N N . LEU A 1 592 ? 9.795 -11.983 32.215 1.00 39.69 592 LEU A N 1
ATOM 4603 C CA . LEU A 1 592 ? 10.068 -12.918 31.114 1.00 39.69 592 LEU A CA 1
ATOM 4604 C C . LEU A 1 592 ? 10.391 -14.328 31.628 1.00 39.69 592 LEU A C 1
ATOM 4606 O O . LEU A 1 592 ? 9.887 -15.309 31.080 1.00 39.69 592 LEU A O 1
ATOM 4610 N N . GLU A 1 593 ? 11.170 -14.428 32.705 1.00 41.62 593 GLU A N 1
ATOM 4611 C CA . GLU A 1 593 ? 11.499 -15.695 33.366 1.00 41.62 593 GLU A CA 1
ATOM 4612 C C . GLU A 1 593 ? 10.255 -16.344 33.998 1.00 41.62 593 GLU A C 1
ATOM 4614 O O . GLU A 1 593 ? 9.998 -17.530 33.778 1.00 41.62 593 GLU A O 1
ATOM 4619 N N . ALA A 1 594 ? 9.410 -15.551 34.667 1.00 44.59 594 ALA A N 1
ATOM 4620 C CA . ALA A 1 594 ? 8.169 -16.023 35.284 1.00 44.59 594 ALA A CA 1
ATOM 4621 C C . ALA A 1 594 ? 7.113 -16.510 34.269 1.00 44.59 594 ALA A C 1
ATOM 4623 O O . ALA A 1 594 ? 6.339 -17.415 34.577 1.00 44.59 594 ALA A O 1
ATOM 4624 N N . ASN A 1 595 ? 7.077 -15.939 33.057 1.00 39.72 595 ASN A N 1
ATOM 4625 C CA . ASN A 1 595 ? 6.071 -16.281 32.041 1.00 39.72 595 ASN A CA 1
ATOM 4626 C C . ASN A 1 595 ? 6.526 -17.347 31.028 1.00 39.72 595 ASN A C 1
ATOM 4628 O O . ASN A 1 595 ? 5.678 -17.980 30.397 1.00 39.72 595 ASN A O 1
ATOM 4632 N N . TYR A 1 596 ? 7.837 -17.560 30.849 1.00 40.16 596 TYR A N 1
ATOM 4633 C CA . TYR A 1 596 ? 8.368 -18.440 29.796 1.00 40.16 596 TYR A CA 1
ATOM 4634 C C . TYR A 1 596 ? 9.416 -19.461 30.267 1.00 40.16 596 TYR A C 1
ATOM 4636 O O . TYR A 1 596 ? 9.886 -20.256 29.447 1.00 40.16 596 TYR A O 1
ATOM 4644 N N . GLY A 1 597 ? 9.732 -19.517 31.568 1.00 38.81 597 GLY A N 1
ATOM 4645 C CA . GLY A 1 597 ? 10.773 -20.384 32.139 1.00 38.81 597 GLY A CA 1
ATOM 4646 C C . GLY A 1 597 ? 10.647 -21.880 31.815 1.00 38.81 597 GLY A C 1
ATOM 4647 O O . GLY A 1 597 ? 11.653 -22.577 31.765 1.00 38.81 597 GLY A O 1
ATOM 4648 N N . GLY A 1 598 ? 9.442 -22.372 31.498 1.00 39.72 598 GLY A N 1
ATOM 4649 C CA . GLY A 1 598 ? 9.218 -23.767 31.092 1.00 39.72 598 GLY A CA 1
ATOM 4650 C C . GLY A 1 598 ? 9.298 -24.058 29.584 1.00 39.72 598 GLY A C 1
ATOM 4651 O O . GLY A 1 598 ? 9.424 -25.218 29.206 1.00 39.72 598 GLY A O 1
ATOM 4652 N N . ARG A 1 599 ? 9.219 -23.049 28.699 1.00 43.19 599 ARG A N 1
ATOM 4653 C CA . ARG A 1 599 ? 9.221 -23.247 27.226 1.00 43.19 599 ARG A CA 1
ATOM 4654 C C . ARG A 1 599 ? 10.513 -22.812 26.531 1.00 43.19 599 ARG A C 1
ATOM 4656 O O . ARG A 1 599 ? 10.673 -23.089 25.347 1.00 43.19 599 ARG A O 1
ATOM 4663 N N . LEU A 1 600 ? 11.455 -22.198 27.250 1.00 37.78 600 LEU A N 1
ATOM 4664 C CA . LEU A 1 600 ? 12.781 -21.841 26.719 1.00 37.78 600 LEU A CA 1
ATOM 4665 C C . LEU A 1 600 ? 13.756 -23.029 26.573 1.00 37.78 600 LEU A C 1
ATOM 4667 O O . LEU A 1 600 ? 14.869 -22.844 26.088 1.00 37.78 600 LEU A O 1
ATOM 4671 N N . LEU A 1 601 ? 13.347 -24.248 26.941 1.00 37.75 601 LEU A N 1
ATOM 4672 C CA . LEU A 1 601 ? 14.162 -25.466 26.809 1.00 37.75 601 LEU A CA 1
ATOM 4673 C C . LEU A 1 601 ? 14.143 -26.094 25.400 1.00 37.75 601 LEU A C 1
ATOM 4675 O O . LEU A 1 601 ? 14.669 -27.185 25.212 1.00 37.75 601 LEU A O 1
ATOM 4679 N N . GLN A 1 602 ? 13.582 -25.409 24.399 1.00 45.97 602 GLN A N 1
ATOM 4680 C CA . GLN A 1 602 ? 13.648 -25.813 22.983 1.00 45.97 602 GLN A CA 1
ATOM 4681 C C . GLN A 1 602 ? 14.320 -24.753 22.094 1.00 45.97 602 GLN A C 1
ATOM 4683 O O . GLN A 1 602 ? 13.993 -24.626 20.916 1.00 45.97 602 GLN A O 1
ATOM 4688 N N . LEU A 1 603 ? 15.232 -23.953 22.654 1.00 42.97 603 LEU A N 1
ATOM 4689 C CA . LEU A 1 603 ? 16.008 -22.987 21.876 1.00 42.97 603 LEU A CA 1
ATOM 4690 C C . LEU A 1 603 ? 17.292 -23.598 21.313 1.00 42.97 603 LEU A C 1
ATOM 4692 O O . LEU A 1 603 ? 17.954 -24.405 21.963 1.00 42.97 603 LEU A O 1
ATOM 4696 N N . ASP A 1 604 ? 17.599 -23.132 20.106 1.00 42.38 604 ASP A N 1
ATOM 4697 C CA . ASP A 1 604 ? 18.783 -23.375 19.289 1.00 42.38 604 ASP A CA 1
ATOM 4698 C C . ASP A 1 604 ? 20.092 -23.506 20.110 1.00 42.38 604 ASP A C 1
ATOM 4700 O O . ASP A 1 604 ? 20.333 -22.681 21.005 1.00 42.38 604 ASP A O 1
ATOM 4704 N N . PRO A 1 605 ? 20.951 -24.510 19.826 1.00 53.88 605 PRO A N 1
ATOM 4705 C CA . PRO A 1 605 ? 22.231 -24.705 20.508 1.00 53.88 605 PRO A CA 1
ATOM 4706 C C . PRO A 1 605 ? 23.125 -23.457 20.559 1.00 53.88 605 PRO A C 1
ATOM 4708 O O . PRO A 1 605 ? 23.829 -23.266 21.552 1.00 53.88 605 PRO A O 1
ATOM 4711 N N . GLU A 1 606 ? 23.073 -22.577 19.554 1.00 44.47 606 GLU A N 1
ATOM 4712 C CA . GLU A 1 606 ? 23.868 -21.342 19.528 1.00 44.47 606 GLU A CA 1
ATOM 4713 C C . GLU A 1 606 ? 23.412 -20.329 20.587 1.00 44.47 606 GLU A C 1
ATOM 4715 O O . GLU A 1 606 ? 24.233 -19.637 21.197 1.00 44.47 606 GLU A O 1
ATOM 4720 N N . ILE A 1 607 ? 22.108 -20.276 20.874 1.00 45.16 607 ILE A N 1
ATOM 4721 C CA . ILE A 1 607 ? 21.536 -19.386 21.894 1.00 45.16 607 ILE A CA 1
ATOM 4722 C C . ILE A 1 607 ? 21.888 -19.895 23.296 1.00 45.16 607 ILE A C 1
ATOM 4724 O O . ILE A 1 607 ? 22.235 -19.103 24.175 1.00 45.16 607 ILE A O 1
ATOM 4728 N N . GLN A 1 608 ? 21.856 -21.215 23.504 1.00 50.75 608 GLN A N 1
ATOM 4729 C CA . GLN A 1 608 ? 22.291 -21.834 24.762 1.00 50.75 608 GLN A CA 1
ATOM 4730 C C . GLN A 1 608 ? 23.778 -21.573 25.029 1.00 50.75 608 GLN A C 1
ATOM 4732 O O . GLN A 1 608 ? 24.171 -21.274 26.158 1.00 50.75 608 GLN A O 1
ATOM 4737 N N . ASP A 1 609 ? 24.603 -21.623 23.984 1.00 58.09 609 ASP A N 1
ATOM 4738 C CA . ASP A 1 609 ? 26.036 -21.384 24.092 1.00 58.09 609 ASP A CA 1
ATOM 4739 C C . ASP A 1 609 ? 26.377 -19.905 24.349 1.00 58.09 609 ASP A C 1
ATOM 4741 O O . ASP A 1 609 ? 27.254 -19.594 25.159 1.00 58.09 609 ASP A O 1
ATOM 4745 N N . ALA A 1 610 ? 25.625 -18.976 23.749 1.00 48.25 610 ALA A N 1
ATOM 4746 C CA . ALA A 1 610 ? 25.730 -17.546 24.035 1.00 48.25 610 ALA A CA 1
ATOM 4747 C C . ALA A 1 610 ? 25.317 -17.204 25.480 1.00 48.25 610 ALA A C 1
ATOM 4749 O O . ALA A 1 610 ? 25.986 -16.411 26.146 1.00 48.25 610 ALA A O 1
ATOM 4750 N N . LEU A 1 611 ? 24.251 -17.828 25.993 1.00 47.59 611 LEU A N 1
ATOM 4751 C CA . LEU A 1 611 ? 23.801 -17.641 27.377 1.00 47.59 611 LEU A CA 1
ATOM 4752 C C . LEU A 1 611 ? 24.791 -18.225 28.391 1.00 47.59 611 LEU A C 1
ATOM 4754 O O . LEU A 1 611 ? 25.034 -17.604 29.428 1.00 47.59 611 LEU A O 1
ATOM 4758 N N . ARG A 1 612 ? 25.406 -19.375 28.087 1.00 64.62 612 ARG A N 1
ATOM 4759 C CA . ARG A 1 612 ? 26.497 -19.949 28.888 1.00 64.62 612 ARG A CA 1
ATOM 4760 C C . ARG A 1 612 ? 27.701 -19.007 28.942 1.00 64.62 612 ARG A C 1
ATOM 4762 O O . ARG A 1 612 ? 28.137 -18.665 30.037 1.00 64.62 612 ARG A O 1
ATOM 4769 N N . ARG A 1 613 ? 28.163 -18.491 27.796 1.00 58.06 613 ARG A N 1
ATOM 4770 C CA . ARG A 1 613 ? 29.263 -17.508 27.738 1.00 58.06 613 ARG A CA 1
ATOM 4771 C C . ARG A 1 613 ? 28.950 -16.225 28.511 1.00 58.06 613 ARG A C 1
ATOM 4773 O O . ARG A 1 613 ? 29.825 -15.690 29.183 1.00 58.06 613 ARG A O 1
ATOM 4780 N N . ALA A 1 614 ? 27.705 -15.748 28.462 1.00 52.81 614 ALA A N 1
ATOM 4781 C CA . ALA A 1 614 ? 27.277 -14.573 29.221 1.00 52.81 614 ALA A CA 1
ATOM 4782 C C . ALA A 1 614 ? 27.267 -14.817 30.742 1.00 52.81 614 ALA A C 1
ATOM 4784 O O . ALA A 1 614 ? 27.620 -13.918 31.504 1.00 52.81 614 ALA A O 1
ATOM 4785 N N . ARG A 1 615 ? 26.903 -16.027 31.193 1.00 60.56 615 ARG A N 1
ATOM 4786 C CA . ARG A 1 615 ? 26.984 -16.415 32.613 1.00 60.56 615 ARG A CA 1
ATOM 4787 C 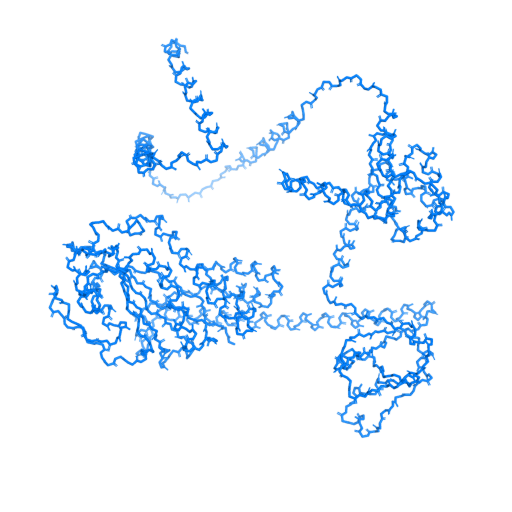C . ARG A 1 615 ? 28.430 -16.532 33.082 1.00 60.56 615 ARG A C 1
ATOM 4789 O O . ARG A 1 615 ? 28.766 -15.955 34.105 1.00 60.56 615 ARG A O 1
ATOM 4796 N N . GLU A 1 616 ? 29.291 -17.175 32.298 1.00 62.72 616 GLU A N 1
ATOM 4797 C CA . GLU A 1 616 ? 30.724 -17.280 32.606 1.00 62.72 616 GLU A CA 1
ATOM 4798 C C . GLU A 1 616 ? 31.429 -15.916 32.617 1.00 62.72 616 GLU A C 1
ATOM 4800 O O . GLU A 1 616 ? 32.359 -15.713 33.392 1.00 62.72 616 GLU A O 1
ATOM 4805 N N . ALA A 1 617 ? 31.011 -14.976 31.764 1.00 54.56 617 ALA A N 1
ATOM 4806 C CA . ALA A 1 617 ? 31.523 -13.607 31.775 1.00 54.56 617 ALA A CA 1
ATOM 4807 C C . ALA A 1 617 ? 31.067 -12.844 33.025 1.00 54.56 617 ALA A C 1
ATOM 4809 O O . ALA A 1 617 ? 31.859 -12.128 33.626 1.00 54.56 617 ALA A O 1
ATOM 4810 N N . LYS A 1 618 ? 29.814 -13.039 33.450 1.00 52.22 618 LYS A N 1
ATOM 4811 C CA . LYS A 1 618 ? 29.287 -12.428 34.672 1.00 52.22 618 LYS A CA 1
ATOM 4812 C C . LYS A 1 618 ? 29.948 -12.993 35.933 1.00 52.22 618 LYS A C 1
ATOM 4814 O O . LYS A 1 618 ? 30.320 -12.226 36.804 1.00 52.22 618 LYS A O 1
ATOM 4819 N N . GLU A 1 619 ? 30.156 -14.306 36.006 1.00 59.09 619 GLU A N 1
ATOM 4820 C CA . GLU A 1 619 ? 30.867 -14.929 37.132 1.00 59.09 619 GLU A CA 1
ATOM 4821 C C . GLU A 1 619 ? 32.343 -14.510 37.204 1.00 59.09 619 GLU A C 1
ATOM 4823 O O . GLU A 1 619 ? 32.906 -14.473 38.295 1.00 59.09 619 GLU A O 1
ATOM 4828 N N . ARG A 1 620 ? 32.975 -14.175 36.069 1.00 58.00 620 ARG A N 1
ATOM 4829 C CA . ARG A 1 620 ? 34.309 -13.552 36.053 1.00 58.00 620 ARG A CA 1
ATOM 4830 C C . ARG A 1 620 ? 34.272 -12.112 36.562 1.00 58.00 620 ARG A C 1
ATOM 4832 O O . ARG A 1 620 ? 35.085 -11.783 37.412 1.00 58.00 620 ARG A O 1
ATOM 4839 N N . ASP A 1 621 ? 33.312 -11.305 36.109 1.00 52.28 621 ASP A N 1
ATOM 4840 C CA . ASP A 1 621 ? 33.148 -9.903 36.536 1.00 52.28 621 ASP A CA 1
ATOM 4841 C C . ASP A 1 621 ? 32.818 -9.800 38.040 1.00 52.28 621 ASP A C 1
ATOM 4843 O O . ASP A 1 621 ? 33.298 -8.904 38.728 1.00 52.28 621 ASP A O 1
ATOM 4847 N N . ASP A 1 622 ? 32.042 -10.750 38.572 1.00 54.22 622 ASP A N 1
ATOM 4848 C CA . ASP A 1 622 ? 31.707 -10.820 39.998 1.00 54.22 622 ASP A CA 1
ATOM 4849 C C . ASP A 1 622 ? 32.914 -11.294 40.844 1.00 54.22 622 ASP A C 1
ATOM 4851 O O . ASP A 1 622 ? 33.135 -10.764 41.931 1.00 54.22 622 ASP A O 1
ATOM 4855 N N . ARG A 1 623 ? 33.763 -12.206 40.334 1.00 55.28 623 ARG A N 1
ATOM 4856 C CA . ARG A 1 623 ? 35.032 -12.592 40.996 1.00 55.28 623 ARG A CA 1
ATOM 4857 C C . ARG A 1 623 ? 36.087 -11.482 40.954 1.00 55.28 623 ARG A C 1
ATOM 4859 O O . ARG A 1 623 ? 36.792 -11.291 41.937 1.00 55.28 623 ARG A O 1
ATOM 4866 N N . GLU A 1 624 ? 36.180 -10.738 39.852 1.00 51.88 624 GLU A N 1
ATOM 4867 C CA . GLU A 1 624 ? 37.088 -9.587 39.726 1.00 51.88 624 GLU A CA 1
ATOM 4868 C C . GLU A 1 624 ? 36.658 -8.419 40.635 1.00 51.88 624 GLU A C 1
ATOM 4870 O O . GLU A 1 624 ? 37.512 -7.719 41.174 1.00 51.88 624 GLU A O 1
ATOM 4875 N N . ARG A 1 625 ? 35.352 -8.242 40.893 1.00 50.09 625 ARG A N 1
ATOM 4876 C CA . ARG A 1 625 ? 34.840 -7.242 41.853 1.00 50.09 625 ARG A CA 1
ATOM 4877 C C . ARG A 1 625 ? 35.119 -7.575 43.317 1.00 50.09 625 ARG A C 1
ATOM 4879 O O . ARG A 1 625 ? 35.272 -6.641 44.104 1.00 50.09 625 ARG A O 1
ATOM 4886 N N . ASP A 1 626 ? 35.177 -8.855 43.678 1.00 48.62 626 ASP A N 1
ATOM 4887 C CA . ASP A 1 626 ? 35.487 -9.279 45.048 1.00 48.62 626 ASP A CA 1
ATOM 4888 C C . ASP A 1 626 ? 36.994 -9.162 45.368 1.00 48.62 626 ASP A C 1
ATOM 4890 O O . ASP A 1 626 ? 37.354 -8.889 46.516 1.00 48.62 626 ASP A O 1
ATOM 4894 N N . ASP A 1 627 ? 37.877 -9.260 44.365 1.00 46.81 627 ASP A N 1
ATOM 4895 C CA . ASP A 1 627 ? 39.326 -9.048 44.534 1.00 46.81 627 ASP A CA 1
ATOM 4896 C C . ASP A 1 627 ? 39.731 -7.556 44.576 1.00 46.81 627 ASP A C 1
ATOM 4898 O O . ASP A 1 627 ? 40.726 -7.198 45.217 1.00 46.81 627 ASP A O 1
ATOM 4902 N N . ASP A 1 628 ? 38.933 -6.650 43.995 1.00 44.28 628 ASP A N 1
ATOM 4903 C CA . ASP A 1 628 ? 39.237 -5.206 43.929 1.00 44.28 628 ASP A CA 1
ATOM 4904 C C . ASP A 1 628 ? 38.860 -4.421 45.211 1.00 44.28 628 ASP A C 1
ATOM 4906 O O . ASP A 1 628 ? 39.021 -3.199 45.317 1.00 44.28 628 ASP A O 1
ATOM 4910 N N . GLY A 1 629 ? 38.429 -5.133 46.261 1.00 43.72 629 GLY A N 1
ATOM 4911 C CA . GLY A 1 629 ? 38.228 -4.600 47.614 1.00 43.72 629 GLY A CA 1
ATOM 4912 C C . GLY A 1 629 ? 39.512 -4.133 48.321 1.00 43.72 629 GLY A C 1
ATOM 4913 O O . GLY A 1 629 ? 39.427 -3.515 49.382 1.00 43.72 629 GLY A O 1
ATOM 4914 N N . ARG A 1 630 ? 40.699 -4.378 47.742 1.00 45.25 630 ARG A N 1
ATOM 4915 C CA . ARG A 1 630 ? 41.999 -3.878 48.238 1.00 45.25 630 ARG A CA 1
ATOM 4916 C C . ARG A 1 630 ? 42.638 -2.773 47.380 1.00 45.25 630 ARG A C 1
ATOM 4918 O O . ARG A 1 630 ? 43.710 -2.293 47.733 1.00 45.25 630 ARG A O 1
ATOM 4925 N N . GLY A 1 631 ? 41.978 -2.318 46.312 1.00 37.62 631 GLY A N 1
ATOM 4926 C CA . GLY A 1 631 ? 42.487 -1.283 45.399 1.00 37.62 631 GLY A CA 1
ATOM 4927 C C . GLY A 1 631 ? 41.986 0.145 45.655 1.00 37.62 631 GLY A C 1
ATOM 4928 O O . GLY A 1 631 ? 42.306 1.039 44.884 1.00 37.62 631 GLY A O 1
ATOM 4929 N N . ARG A 1 632 ? 41.199 0.399 46.711 1.00 37.94 632 ARG A N 1
ATOM 4930 C CA . ARG A 1 632 ? 40.606 1.728 46.992 1.00 37.94 632 ARG A CA 1
ATOM 4931 C C . ARG A 1 632 ? 41.522 2.724 47.730 1.00 37.94 632 ARG A C 1
ATOM 4933 O O . ARG A 1 632 ? 41.031 3.755 48.181 1.00 37.94 632 ARG A O 1
ATOM 4940 N N . GLU A 1 633 ? 42.825 2.455 47.840 1.00 31.16 633 GLU A N 1
ATOM 4941 C CA . GLU A 1 633 ? 43.794 3.321 48.548 1.00 31.16 633 GLU A CA 1
ATOM 4942 C C . GLU A 1 633 ? 45.053 3.691 47.720 1.00 31.16 633 GLU A C 1
ATOM 4944 O O . GLU A 1 633 ? 46.070 4.117 48.265 1.00 31.16 633 GLU A O 1
ATOM 4949 N N . ARG A 1 634 ? 44.990 3.583 46.387 1.00 31.08 634 ARG A N 1
ATOM 4950 C CA . ARG A 1 634 ? 45.903 4.240 45.430 1.00 31.08 634 ARG A CA 1
ATOM 4951 C C . ARG A 1 634 ? 45.087 4.871 44.313 1.00 31.08 634 ARG A C 1
ATOM 4953 O O . ARG A 1 634 ? 45.573 5.880 43.757 1.00 31.08 634 ARG A O 1
#

Radius of gyration: 37.74 Å; chains: 1; bounding box: 90×72×106 Å

Secondary structure (DSSP, 8-state):
-PPPPP---EEEEEGGGT--HHHHHHHHHT-EEE-TTT--EEE-TT---EEEEEEE--TT--GGGGSHHHHHHHHHHH--STT-EEEEEEEEEEPPTTS-HHHHHHHHHHHHHHHTGGGTEEEEEEEEPPPTTS-TT--EEEEEEEEEEEETTEE-SS--HHHH-HHHHHHHHHHHHHHHHHHHHHHHHHTT-HHHHHHHHHTTS-HHHHHHHHHHTT-HHHHHHHHT-PPPPP--HHHHHHHHTT---HHHHHHHHHHHHHHHHHHHHHHHHHHHHHHHHHHHHHHHHHHHHHHHHTTPPPEEEEEEEESS-SSPPPTTPPEEEES-HHHHHTTSEEEEEEEEHHHHTTS-----HHHHHH-GGGGGEEEE--HHHHTT-EEPPPHHHHHHHHHHHHHHHHHHHHHTT-HHHHHHHHHHHH-SSHHHHHHHHHHTT-EEEE--HHHHHHHHHHHHHHHHH-TT--PPP--TT-EEEE-TT--EEE-SHHHHT-TTHHHHHHTTTTS---BHHHHHHHHHHTS----------TTSHHHHHHHHHHHHHHHSTT---------PPPPPPPHHHHHHHHHHHHHHHHHHHHHHHHHHTTTGGG--HHHHHHHHHHHHHHHHHHHHHHHGGG-TT-